Protein AF-A0A226ECE2-F1 (afdb_monomer)

Secondary structure (DSSP, 8-state):
----PPPPHHHHHHHHHS-----PPP-TTS-HHHHHHT-HHHHHHHHHHHT-HHHHHHHTT-S-HHHHHHHHHHHHHHHHHHHHHHHHHHHH--SHHHHHHHHHHHT---HHHHHHHHHHHT-PPP-S--HHHHHHHHHHHHHHHHS-HHHHHHHHHHHHHHHHHHHHHHHHHHTGGG-TT-TTHHHHHHHTT---HHHHHHHHHHHHHHTTT-HHHHHHHHHHHHHHHHHHHHHHHHHHH-----SS---HHHHHHHHHHHHHIIIIIT-HHHHHHHHT-S-HHHHHHHHHHHHHHHHHHHHHHHHHHHH--SHHHHHHH----HHHHHHHHHHHHHHTPPP-----HHHHHHHHHHHHHHHHS-HHHHHHHHHHHHHHHHHHHHHHHHH-TT--TTSTTHHHHHHT-GGGT-HHHHHHHHHHHHHHHSTT-HHHHHHHHHHHHHHHHHHHHHHHHHHHH------

InterPro domains:
  IPR004305 Thiaminase-2/PQQC [PF03070] (48-235)
  IPR004305 Thiaminase-2/PQQC [PF03070] (267-406)
  IPR016084 Haem oxygenase-like, multi-helical [G3DSA:1.20.910.10] (24-244)
  IPR016084 Haem oxygenase-like, multi-helical [G3DSA:1.20.910.10] (260-461)
  IPR016084 Haem oxygenase-like, multi-helical [SSF48613] (44-244)
  IPR016084 Haem oxygenase-like, multi-helical [SSF48613] (263-460)
  IPR050967 Thiamine Salvage Pathway TenA [PTHR43198] (265-442)

Solvent-accessible surface area (backbone atoms only — not comparable to full-atom values): 25092 Å² total; per-residue (Å²): 136,82,83,79,71,72,79,58,65,64,63,61,45,46,65,72,67,46,82,71,75,81,80,76,83,88,59,88,92,50,48,52,70,63,51,54,71,71,34,66,72,40,47,50,30,49,53,50,42,65,68,29,66,53,54,53,26,48,23,71,52,67,48,52,67,59,34,52,51,49,45,54,28,47,51,50,54,42,51,56,48,50,28,50,24,32,42,45,36,24,74,70,44,82,51,70,68,61,19,52,50,30,41,55,55,30,65,62,79,61,62,71,66,50,50,53,50,32,63,72,71,67,44,49,71,56,84,63,64,54,70,54,51,36,51,46,43,42,53,47,39,47,25,29,74,75,44,54,68,56,30,28,50,30,36,54,40,38,68,52,50,52,48,49,52,39,21,50,50,29,38,61,69,39,39,47,96,84,30,82,80,44,84,47,38,70,68,43,64,48,51,55,72,63,71,77,43,66,66,53,51,52,55,48,30,50,46,53,58,73,44,67,87,44,57,68,61,52,48,46,20,55,50,32,26,45,55,33,28,45,38,54,28,47,38,48,56,47,38,64,64,43,75,59,67,43,76,65,48,53,52,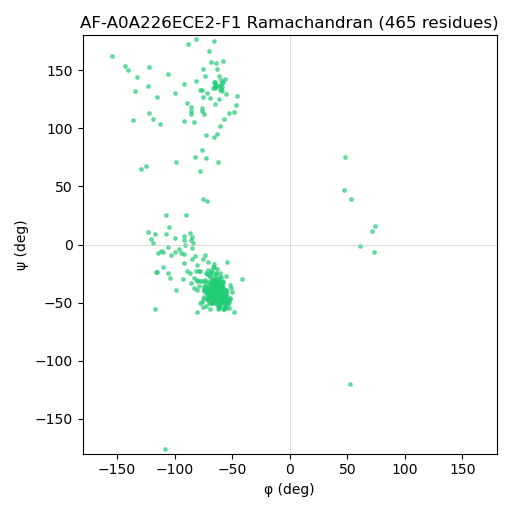61,60,53,49,45,50,51,69,48,41,68,58,42,43,66,56,42,50,68,25,65,60,52,51,24,46,14,63,64,67,51,60,67,69,31,51,42,46,41,56,21,46,50,52,55,40,50,54,32,51,53,52,22,34,52,43,32,29,74,69,45,81,53,68,68,61,23,59,71,39,62,81,85,58,66,71,56,55,54,47,53,51,48,55,28,66,79,66,74,36,73,72,68,84,71,77,53,73,48,46,47,52,41,32,51,48,35,37,47,29,13,66,77,44,53,58,57,42,18,46,22,35,53,44,41,64,43,60,47,45,45,52,26,19,49,52,27,53,71,48,26,81,83,35,46,81,89,39,97,47,15,66,61,45,57,72,42,40,48,91,82,61,62,55,50,62,55,48,47,56,49,52,37,54,46,60,62,70,42,72,89,43,52,63,61,57,44,48,22,56,51,35,30,54,55,33,41,51,36,52,27,48,34,53,53,47,42,50,62,71,42,69,76,86,75,133

Sequence (467 aa):
MFDMTPLPILLVALLAFCHVTLSYKIDDSLTFTQMVERIPVAQYFRNATLHHPLHEALAKGTLPLITLKALIQQDHLFSENRLKAFGILAKREMDPNRRKYLQGVARQNYGSAWEELYVQFNFSRGVHMVPPVLEYSVHDLSLAKNGEIAVALASFYPARDIWGHVASRVAAIADLPNNPSHPHFTPIARTSRGQKTAQFVTVLNEYYARLGNDTKTKKKMLHAYTRSIQYELKFAETILALQVESIPAPNFTDLVDSHFTPDAVAGVVNHALYREIGAGTLPLDRFAILMQQDHIYINGFYGAFTAMEDKETDAELKHRLHKNSDNMVNFFKRQYENYDFQEAYFVEKYTLAYVDHIISKSHHSSIPEGLAALYPCYFIWNRMGRYMNKLAQNVIDPHPYGDFVTYNNPAESGSLAKFQGLINTYFDRLEGDLETKLKMFQIVGESVLYEEMFADAVYKLGRPQGL

pLDDT: mean 89.73, std 14.6, range [22.62, 98.81]

Structure (mmCIF, N/CA/C/O backbone):
data_AF-A0A226ECE2-F1
#
_entry.id   AF-A0A226ECE2-F1
#
loop_
_atom_site.group_PDB
_atom_site.id
_atom_site.type_symbol
_atom_site.label_atom_id
_atom_site.label_alt_id
_atom_site.label_comp_id
_atom_site.label_asym_id
_atom_site.label_entity_id
_atom_site.label_seq_id
_atom_site.pdbx_PDB_ins_code
_atom_site.Cartn_x
_atom_site.Cartn_y
_atom_site.Cartn_z
_atom_site.occupancy
_atom_site.B_iso_or_equiv
_atom_site.auth_seq_id
_atom_site.auth_comp_id
_atom_site.auth_asym_id
_atom_site.auth_atom_id
_atom_site.pdbx_PDB_model_num
ATOM 1 N N . MET A 1 1 ? 29.231 3.698 13.492 1.00 28.34 1 MET A N 1
ATOM 2 C CA . MET A 1 1 ? 28.749 3.222 12.182 1.00 28.34 1 MET A CA 1
ATOM 3 C C . MET A 1 1 ? 27.875 2.016 12.485 1.00 28.34 1 MET A C 1
ATOM 5 O O . MET A 1 1 ? 28.408 0.949 12.743 1.00 28.34 1 MET A O 1
ATOM 9 N N . PHE A 1 2 ? 26.576 2.244 12.691 1.00 23.67 2 PHE A N 1
ATOM 10 C CA . PHE A 1 2 ? 25.629 1.178 13.021 1.00 23.67 2 PHE A CA 1
ATOM 11 C C . PHE A 1 2 ? 25.160 0.561 11.712 1.00 23.67 2 PHE A C 1
ATOM 13 O O . PHE A 1 2 ? 24.563 1.246 10.885 1.00 23.67 2 PHE A O 1
ATOM 20 N N . ASP A 1 3 ? 25.506 -0.704 11.529 1.00 22.62 3 ASP A N 1
ATOM 21 C CA . ASP A 1 3 ? 25.099 -1.520 10.399 1.00 22.62 3 ASP A CA 1
ATOM 22 C C . ASP A 1 3 ? 23.613 -1.862 10.580 1.00 22.62 3 ASP A C 1
ATOM 24 O O . ASP A 1 3 ? 23.244 -2.759 11.341 1.00 22.62 3 ASP A O 1
ATOM 28 N N . MET A 1 4 ? 22.742 -1.051 9.975 1.00 25.36 4 MET A N 1
ATOM 29 C CA . MET A 1 4 ? 21.321 -1.362 9.855 1.00 25.36 4 MET A CA 1
ATOM 30 C C . MET A 1 4 ? 21.169 -2.405 8.755 1.00 25.36 4 MET A C 1
ATOM 32 O O . MET A 1 4 ? 20.849 -2.083 7.613 1.00 25.36 4 MET A O 1
ATOM 36 N N . THR A 1 5 ? 21.407 -3.666 9.100 1.00 26.95 5 THR A N 1
ATOM 37 C CA . THR A 1 5 ? 20.877 -4.757 8.288 1.00 26.95 5 THR A CA 1
ATOM 38 C C . THR A 1 5 ? 19.350 -4.691 8.391 1.00 26.95 5 THR A C 1
ATOM 40 O O . THR A 1 5 ? 18.818 -4.725 9.506 1.00 26.95 5 THR A O 1
ATOM 43 N N . PRO A 1 6 ? 18.614 -4.532 7.276 1.00 36.03 6 PRO A N 1
ATOM 44 C CA . PRO A 1 6 ? 17.169 -4.667 7.318 1.00 36.03 6 PRO A CA 1
ATOM 45 C C . PRO A 1 6 ? 16.863 -6.077 7.819 1.00 36.03 6 PRO A C 1
ATOM 47 O O . PRO A 1 6 ? 17.506 -7.047 7.406 1.00 36.03 6 PRO A O 1
ATOM 50 N N . LEU A 1 7 ? 15.908 -6.181 8.744 1.00 34.16 7 LEU A N 1
ATOM 51 C CA . LEU A 1 7 ? 15.356 -7.463 9.162 1.00 34.16 7 LEU A CA 1
ATOM 52 C C . LEU A 1 7 ? 15.046 -8.249 7.873 1.00 34.16 7 LEU A C 1
ATOM 54 O O . LEU A 1 7 ? 14.313 -7.721 7.033 1.00 34.16 7 LEU A O 1
ATOM 58 N N . PRO A 1 8 ? 15.638 -9.434 7.640 1.00 34.62 8 PRO A N 1
ATOM 59 C CA . PRO A 1 8 ? 15.513 -10.081 6.347 1.00 34.62 8 PRO A CA 1
ATOM 60 C C . PRO A 1 8 ? 14.033 -10.326 6.072 1.00 34.62 8 PRO A C 1
ATOM 62 O O . PRO A 1 8 ? 13.316 -10.834 6.938 1.00 34.62 8 PRO A O 1
ATOM 65 N N . ILE A 1 9 ? 13.603 -9.982 4.855 1.00 44.12 9 ILE A N 1
ATOM 66 C CA . ILE A 1 9 ? 12.261 -10.197 4.288 1.00 44.12 9 ILE A CA 1
ATOM 67 C C . ILE A 1 9 ? 11.713 -11.585 4.659 1.00 44.12 9 ILE A C 1
ATOM 69 O O . ILE A 1 9 ? 10.518 -11.738 4.885 1.00 44.12 9 ILE A O 1
ATOM 73 N N . LEU A 1 10 ? 12.593 -12.573 4.854 1.00 28.97 10 LEU A N 1
ATOM 74 C CA . LEU A 1 10 ? 12.284 -13.902 5.370 1.00 28.97 10 LEU A CA 1
ATOM 75 C C . LEU A 1 10 ? 11.474 -13.925 6.682 1.00 28.97 10 LEU A C 1
ATOM 77 O O . LEU A 1 10 ? 10.622 -14.790 6.807 1.00 28.97 10 LEU A O 1
ATOM 81 N N . LEU A 1 11 ? 11.6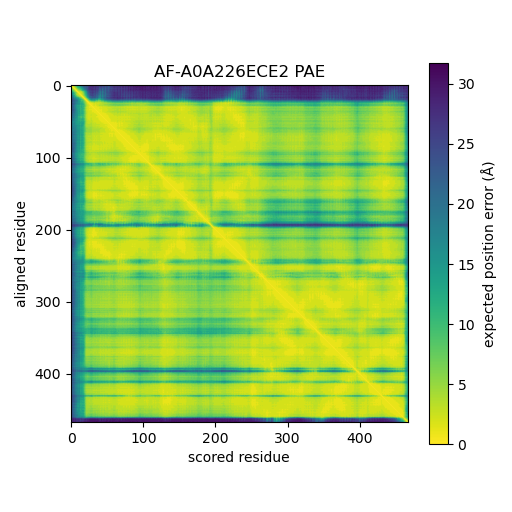84 -13.028 7.655 1.00 32.78 11 LEU A N 1
ATOM 82 C CA . LEU A 1 11 ? 10.960 -13.068 8.941 1.00 32.78 11 LEU A CA 1
ATOM 83 C C . LEU A 1 11 ? 9.536 -12.491 8.828 1.00 32.78 11 LEU A C 1
ATOM 85 O O . LEU A 1 11 ? 8.599 -13.001 9.443 1.00 32.78 11 LEU A O 1
ATOM 89 N N . VAL A 1 12 ? 9.365 -11.459 7.997 1.00 41.09 12 VAL A N 1
ATOM 90 C CA . VAL A 1 12 ? 8.056 -10.866 7.673 1.00 41.09 12 VAL A CA 1
ATOM 91 C C . VAL A 1 12 ? 7.276 -11.790 6.730 1.00 41.09 12 VAL A C 1
ATOM 93 O O . VAL A 1 12 ? 6.083 -12.014 6.935 1.00 41.09 12 VAL A O 1
ATOM 96 N N . ALA A 1 13 ? 7.962 -12.416 5.771 1.00 35.38 13 ALA A N 1
ATOM 97 C CA . ALA A 1 13 ? 7.416 -13.452 4.902 1.00 35.38 13 ALA A CA 1
ATOM 98 C C . ALA A 1 13 ? 7.076 -14.733 5.679 1.00 35.38 13 ALA A C 1
ATOM 100 O O . ALA A 1 13 ? 6.030 -15.319 5.428 1.00 35.38 13 ALA A O 1
ATOM 101 N N . LEU A 1 14 ? 7.865 -15.141 6.681 1.00 34.09 14 LEU A N 1
ATOM 102 C CA . LEU A 1 14 ? 7.524 -16.265 7.564 1.00 34.09 14 LEU A CA 1
ATOM 103 C C . LEU A 1 14 ? 6.236 -15.987 8.349 1.00 34.09 14 LEU A C 1
ATOM 105 O O . LEU A 1 14 ? 5.441 -16.898 8.526 1.00 34.09 14 LEU A O 1
ATOM 109 N N . LEU A 1 15 ? 5.952 -14.746 8.750 1.00 39.25 15 LEU A N 1
ATOM 110 C CA . LEU A 1 15 ? 4.675 -14.400 9.392 1.00 39.25 15 LEU A CA 1
ATOM 111 C C . LEU A 1 15 ? 3.502 -14.255 8.402 1.00 39.25 15 LEU A C 1
ATOM 113 O O . LEU A 1 15 ? 2.351 -14.400 8.810 1.00 39.25 15 LEU A O 1
ATOM 117 N N . ALA A 1 16 ? 3.774 -13.983 7.122 1.00 37.78 16 ALA A N 1
ATOM 118 C CA . ALA A 1 16 ? 2.760 -13.895 6.069 1.00 37.78 16 ALA A CA 1
ATOM 119 C C . ALA A 1 16 ? 2.419 -15.262 5.435 1.00 37.78 16 ALA A C 1
ATOM 121 O O . ALA A 1 16 ? 1.267 -15.495 5.074 1.00 37.78 16 ALA A O 1
ATOM 122 N N . PHE A 1 17 ? 3.395 -16.172 5.333 1.00 31.39 17 PHE A N 1
ATOM 123 C CA . PHE A 1 17 ? 3.262 -17.487 4.694 1.00 31.39 17 PHE A CA 1
ATOM 124 C C . PHE A 1 17 ? 3.143 -18.648 5.684 1.00 31.39 17 PHE A C 1
ATOM 126 O O . PHE A 1 17 ? 2.467 -19.633 5.373 1.00 31.39 17 PHE A O 1
ATOM 133 N N . CYS A 1 18 ? 3.708 -18.564 6.895 1.00 29.62 18 CYS A N 1
ATOM 134 C CA . CYS A 1 18 ? 3.344 -19.530 7.924 1.00 29.62 18 CYS A CA 1
ATOM 135 C C . CYS A 1 18 ? 1.953 -19.170 8.428 1.00 29.62 18 CYS A C 1
ATOM 137 O O . CYS A 1 18 ? 1.753 -18.181 9.131 1.00 29.62 18 CYS A O 1
ATOM 139 N N . HIS A 1 19 ? 0.991 -20.039 8.135 1.00 35.78 19 HIS A N 1
ATOM 140 C CA . HIS A 1 19 ? -0.202 -20.182 8.952 1.00 35.78 19 HIS A CA 1
ATOM 141 C C . HIS A 1 19 ? 0.230 -20.650 10.351 1.00 35.78 19 HIS A C 1
ATOM 143 O O . HIS A 1 19 ? 0.014 -21.798 10.732 1.00 35.78 19 HIS A O 1
ATOM 149 N N . VAL A 1 20 ? 0.876 -19.779 11.133 1.00 41.84 20 VAL A N 1
ATOM 150 C CA . VAL A 1 20 ? 0.964 -19.960 12.575 1.00 41.84 20 VAL A CA 1
ATOM 151 C C . VAL A 1 20 ? -0.470 -19.821 13.048 1.00 41.84 20 VAL A C 1
ATOM 153 O O . VAL A 1 20 ? -0.979 -18.720 13.260 1.00 41.84 20 VAL A O 1
ATOM 156 N N . THR A 1 21 ? -1.172 -20.946 13.137 1.00 49.00 21 THR A N 1
ATOM 157 C CA . THR A 1 21 ? -2.474 -20.993 13.780 1.00 49.00 21 THR A CA 1
ATOM 158 C C . THR A 1 21 ? -2.237 -20.626 15.234 1.00 49.00 21 THR A C 1
ATOM 160 O O . THR A 1 21 ? -1.834 -21.466 16.037 1.00 49.00 21 THR A O 1
ATOM 163 N N . LEU A 1 22 ? -2.427 -19.349 15.562 1.00 65.75 22 LEU A N 1
ATOM 164 C CA . LEU A 1 22 ? -2.378 -18.868 16.931 1.00 65.75 22 LEU A CA 1
ATOM 165 C C . LEU A 1 22 ? -3.480 -19.596 17.703 1.00 65.75 22 LEU A C 1
ATOM 167 O O . LEU A 1 22 ? -4.669 -19.304 17.568 1.00 65.75 22 LEU A O 1
ATOM 171 N N . SER A 1 23 ? -3.089 -20.609 18.471 1.00 74.06 23 SER A N 1
ATOM 172 C CA . SER A 1 23 ? -4.008 -21.357 19.313 1.00 74.06 23 SER A CA 1
ATOM 173 C C . SER A 1 23 ? -4.192 -20.600 20.623 1.00 74.06 23 SER A C 1
ATOM 175 O O . SER A 1 23 ? -3.313 -20.602 21.483 1.00 74.06 23 SER A O 1
ATOM 177 N N . TYR A 1 24 ? -5.342 -19.955 20.791 1.00 85.12 24 TYR A N 1
ATOM 178 C CA . TYR A 1 24 ? -5.687 -19.297 22.049 1.00 85.12 24 TYR A CA 1
ATOM 179 C C . TYR A 1 24 ? -6.408 -20.278 22.980 1.00 85.12 24 TYR A C 1
ATOM 181 O O . TYR A 1 24 ? -7.470 -20.808 22.633 1.00 85.12 24 TYR A O 1
ATOM 189 N N . LYS A 1 25 ? -5.857 -20.503 24.176 1.00 89.06 25 LYS A N 1
ATOM 190 C CA . LYS A 1 25 ? -6.562 -21.186 25.269 1.00 89.06 25 LYS A CA 1
ATOM 191 C C . LYS A 1 25 ? -7.374 -20.146 26.036 1.00 89.06 25 LYS A C 1
ATOM 193 O O . LYS A 1 25 ? -6.787 -19.215 26.570 1.00 89.06 25 LYS A O 1
ATOM 198 N N . ILE A 1 26 ? -8.698 -20.293 26.056 1.00 93.69 26 ILE A N 1
ATOM 199 C CA . ILE A 1 26 ? -9.593 -19.381 26.779 1.00 93.69 26 ILE A CA 1
ATOM 200 C C . ILE A 1 26 ? -9.553 -19.707 28.275 1.00 93.69 26 ILE A C 1
ATOM 202 O O . ILE A 1 26 ? -9.641 -20.876 28.649 1.00 93.69 26 ILE A O 1
ATOM 206 N N . ASP A 1 27 ? -9.416 -18.672 29.099 1.00 93.44 27 ASP A N 1
ATOM 207 C CA . ASP A 1 27 ? -9.568 -18.714 30.552 1.00 93.44 27 ASP A CA 1
ATOM 208 C C . ASP A 1 27 ? -10.719 -17.771 30.924 1.00 93.44 27 ASP A C 1
ATOM 210 O O . ASP A 1 27 ? -10.607 -16.552 30.795 1.00 93.44 27 ASP A O 1
ATOM 214 N N . ASP A 1 28 ? -11.858 -18.343 31.316 1.00 90.94 28 ASP A N 1
ATOM 215 C CA . ASP A 1 28 ? -13.078 -17.582 31.602 1.00 90.94 28 ASP A CA 1
ATOM 216 C C . ASP A 1 28 ? -13.014 -16.808 32.928 1.00 90.94 28 ASP A C 1
ATOM 218 O O . ASP A 1 28 ? -13.881 -15.974 33.184 1.00 90.94 28 ASP A O 1
ATOM 222 N N . SER A 1 29 ? -11.978 -17.033 33.748 1.00 94.06 29 SER A N 1
ATOM 223 C CA . SER A 1 29 ? -11.728 -16.228 34.950 1.00 94.06 29 SER A CA 1
ATOM 224 C C . SER A 1 29 ? -11.138 -14.849 34.638 1.00 94.06 29 SER A C 1
ATOM 226 O O . SER A 1 29 ? -11.101 -13.984 35.513 1.00 94.06 29 SER A O 1
ATOM 228 N N . LEU A 1 30 ? -10.684 -14.632 33.400 1.00 96.38 30 LEU A N 1
ATOM 229 C CA . LEU A 1 30 ? -9.976 -13.427 32.988 1.00 96.38 30 LEU A CA 1
ATOM 230 C C . LEU A 1 30 ? -10.845 -12.502 32.146 1.00 96.38 30 LEU A C 1
ATOM 232 O O . LEU A 1 30 ? -11.647 -12.926 31.309 1.00 96.38 30 LEU A O 1
ATOM 236 N N . THR A 1 31 ? -10.607 -11.204 32.304 1.00 97.56 31 THR A N 1
ATOM 237 C CA . THR A 1 31 ? -11.122 -10.202 31.374 1.00 97.56 31 THR A CA 1
ATOM 238 C C . THR A 1 31 ? -10.411 -10.292 30.022 1.00 97.56 31 THR A C 1
ATOM 240 O O . THR A 1 31 ? -9.343 -10.895 29.890 1.00 97.56 31 THR A O 1
ATOM 243 N N . PHE A 1 32 ? -10.964 -9.640 28.998 1.00 97.31 32 PHE A N 1
ATOM 244 C CA . PHE A 1 32 ? -10.301 -9.563 27.697 1.00 97.31 32 PHE A CA 1
ATOM 245 C C . PHE A 1 32 ? -8.909 -8.930 27.796 1.00 97.31 32 PHE A C 1
ATOM 247 O O . PHE A 1 32 ? -7.954 -9.452 27.225 1.00 97.31 32 PHE A O 1
ATOM 254 N N . THR A 1 33 ? -8.779 -7.835 28.549 1.00 95.31 33 THR A N 1
ATOM 255 C CA . THR A 1 33 ? -7.490 -7.151 28.718 1.00 95.31 33 THR A CA 1
ATOM 256 C C . THR A 1 33 ? -6.447 -8.040 29.403 1.00 95.31 33 THR A C 1
ATOM 258 O O . THR A 1 33 ? -5.315 -8.115 28.941 1.00 95.31 33 THR A O 1
ATOM 261 N N . GLN A 1 34 ? -6.842 -8.817 30.417 1.00 96.19 34 GLN A N 1
ATOM 262 C CA . GLN A 1 34 ? -5.955 -9.792 31.068 1.00 96.19 34 GLN A CA 1
ATOM 263 C C . GLN A 1 34 ? -5.584 -10.965 30.149 1.00 96.19 34 GLN A C 1
ATOM 265 O O . GLN A 1 34 ? -4.489 -11.517 30.240 1.00 96.19 34 GLN A O 1
ATOM 270 N N . MET A 1 35 ? -6.488 -11.365 29.251 1.00 96.62 35 MET A N 1
ATOM 271 C CA . MET A 1 35 ? -6.210 -12.407 28.262 1.00 96.62 35 MET A CA 1
ATOM 272 C C . MET A 1 35 ? -5.144 -11.969 27.258 1.00 96.62 35 MET A C 1
ATOM 274 O O . MET A 1 35 ? -4.235 -12.742 26.957 1.00 96.62 35 MET A O 1
ATOM 278 N N . VAL A 1 36 ? -5.228 -10.739 26.741 1.00 94.81 36 VAL A N 1
ATOM 279 C CA . VAL A 1 36 ? -4.281 -10.264 25.720 1.00 94.81 36 VAL A CA 1
ATOM 280 C C . VAL A 1 36 ? -2.879 -9.985 26.268 1.00 94.81 36 VAL A C 1
ATOM 282 O O . VAL A 1 36 ? -1.894 -10.128 25.540 1.00 94.81 36 VAL A O 1
ATOM 285 N N . GLU A 1 37 ? -2.763 -9.686 27.564 1.00 93.25 37 GLU A N 1
ATOM 286 C CA . GLU A 1 37 ? -1.482 -9.619 28.284 1.00 93.25 37 GLU A CA 1
ATOM 287 C C . GLU A 1 37 ? -0.717 -10.951 28.244 1.00 93.25 37 GLU A C 1
ATOM 289 O O . GLU A 1 37 ? 0.512 -10.971 28.254 1.00 93.25 37 GLU A O 1
ATOM 294 N N . ARG A 1 38 ? -1.435 -12.073 28.122 1.00 93.75 38 ARG A N 1
ATOM 295 C CA . ARG A 1 38 ? -0.862 -13.426 28.104 1.00 93.75 38 ARG A CA 1
ATOM 296 C C . ARG A 1 38 ? -0.531 -13.947 26.706 1.00 93.75 38 ARG A C 1
ATOM 298 O O . ARG A 1 38 ? -0.135 -15.102 26.587 1.00 93.75 38 ARG A O 1
ATOM 305 N N . ILE A 1 39 ? -0.694 -13.146 25.648 1.00 93.25 39 ILE A N 1
ATOM 306 C CA . ILE A 1 39 ? -0.375 -13.548 24.268 1.00 93.25 39 ILE A CA 1
ATOM 307 C C . ILE A 1 39 ? 1.077 -13.147 23.951 1.00 93.25 39 ILE A C 1
ATOM 309 O O . ILE A 1 39 ? 1.322 -11.966 23.695 1.00 93.25 39 ILE A O 1
ATOM 313 N N . PRO A 1 40 ? 2.048 -14.085 23.888 1.00 91.62 40 PRO A N 1
ATOM 314 C CA . PRO A 1 40 ? 3.467 -13.726 23.788 1.00 91.62 40 PRO A CA 1
ATOM 315 C C . PRO A 1 40 ? 3.807 -12.921 22.530 1.00 91.62 40 PRO A C 1
ATOM 317 O O . PRO A 1 40 ? 4.500 -11.910 22.608 1.00 91.62 40 PRO A O 1
ATOM 320 N N . VAL A 1 41 ? 3.258 -13.313 21.375 1.00 89.88 41 VAL A N 1
ATOM 321 C CA . VAL A 1 41 ? 3.484 -12.594 20.110 1.00 89.88 41 VAL A CA 1
ATOM 322 C C . VAL A 1 41 ? 2.903 -11.175 20.138 1.00 89.88 41 VAL A C 1
ATOM 324 O O . 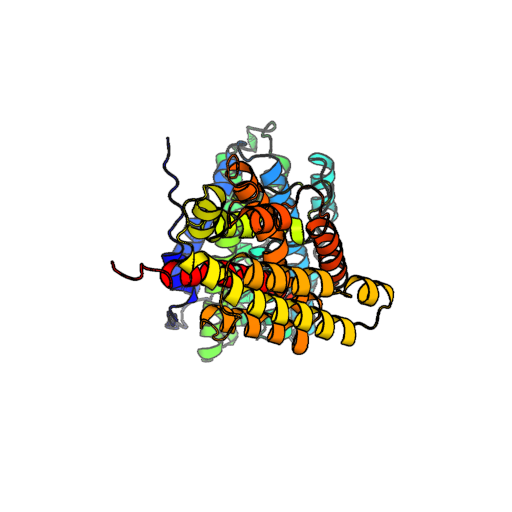VAL A 1 41 ? 3.494 -10.251 19.587 1.00 89.88 41 VAL A O 1
ATOM 327 N N . ALA A 1 42 ? 1.783 -10.964 20.834 1.00 91.75 42 ALA A N 1
ATOM 328 C CA . ALA A 1 42 ? 1.200 -9.637 20.964 1.00 91.75 42 ALA A CA 1
ATOM 329 C C . ALA A 1 42 ? 2.029 -8.753 21.906 1.00 91.75 42 ALA A C 1
ATOM 331 O O . ALA A 1 42 ? 2.190 -7.564 21.639 1.00 91.75 42 ALA A O 1
ATOM 332 N N . GLN A 1 43 ? 2.602 -9.335 22.966 1.00 93.12 43 GLN A N 1
ATOM 333 C CA . GLN A 1 43 ? 3.536 -8.630 23.848 1.00 93.12 43 GLN A CA 1
ATOM 334 C C . GLN A 1 43 ? 4.832 -8.252 23.132 1.00 93.12 43 GLN A C 1
ATOM 336 O O . GLN A 1 43 ? 5.341 -7.156 23.356 1.00 93.12 43 GLN A O 1
ATOM 341 N N . TYR A 1 44 ? 5.327 -9.104 22.230 1.00 94.62 44 TYR A N 1
ATOM 342 C CA . TYR A 1 44 ? 6.454 -8.761 21.367 1.00 94.62 44 TYR A CA 1
ATOM 343 C C . TYR A 1 44 ? 6.157 -7.508 20.532 1.00 94.62 44 TYR A C 1
ATOM 345 O O . TYR A 1 44 ? 6.890 -6.528 20.650 1.00 94.62 44 TYR A O 1
ATOM 353 N N . PHE A 1 45 ? 5.062 -7.499 19.760 1.00 94.44 45 PHE A N 1
ATOM 354 C CA . PHE A 1 45 ? 4.706 -6.340 18.931 1.00 94.44 45 PHE A CA 1
ATOM 355 C C . PHE A 1 45 ? 4.481 -5.087 19.770 1.00 94.44 45 PHE A C 1
ATOM 357 O O . PHE A 1 45 ? 5.034 -4.036 19.466 1.00 94.44 45 PHE A O 1
ATOM 364 N N . ARG A 1 46 ? 3.755 -5.214 20.886 1.00 93.19 46 ARG A N 1
ATOM 365 C CA . ARG A 1 46 ? 3.533 -4.109 21.818 1.00 93.19 46 ARG A CA 1
ATOM 366 C C . ARG A 1 46 ? 4.851 -3.516 22.316 1.00 93.19 46 ARG A C 1
ATOM 368 O O . ARG A 1 46 ? 5.029 -2.302 22.302 1.00 93.19 46 ARG A O 1
ATOM 375 N N . ASN A 1 47 ? 5.779 -4.363 22.756 1.00 94.00 47 ASN A N 1
ATOM 376 C CA . ASN A 1 47 ? 7.068 -3.912 23.264 1.00 94.00 47 ASN A CA 1
ATOM 377 C C . ASN A 1 47 ? 7.932 -3.280 22.164 1.00 94.00 47 ASN A C 1
ATOM 379 O O . ASN A 1 47 ? 8.564 -2.253 22.414 1.00 94.00 47 ASN A O 1
ATOM 383 N N . ALA A 1 48 ? 7.931 -3.865 20.963 1.00 95.56 48 ALA A N 1
ATOM 384 C CA . ALA A 1 48 ? 8.650 -3.350 19.804 1.00 95.56 48 ALA A CA 1
ATOM 385 C C . ALA A 1 48 ? 8.143 -1.961 19.396 1.00 95.56 48 ALA A C 1
ATOM 387 O O . ALA A 1 48 ? 8.950 -1.053 19.225 1.00 95.56 48 ALA A O 1
ATOM 388 N N . THR A 1 49 ? 6.824 -1.753 19.335 1.00 94.19 49 THR A N 1
ATOM 389 C CA . THR A 1 49 ? 6.254 -0.431 19.045 1.00 94.19 49 THR A CA 1
ATOM 390 C C . THR A 1 49 ? 6.596 0.574 20.144 1.00 94.19 49 THR A C 1
ATOM 392 O O . THR A 1 49 ? 7.057 1.666 19.840 1.00 94.19 49 THR A O 1
ATOM 395 N N . LEU A 1 50 ? 6.446 0.223 21.430 1.00 92.12 50 LEU A N 1
ATOM 396 C CA . LEU A 1 50 ? 6.732 1.144 22.546 1.00 92.12 50 LEU A CA 1
ATOM 397 C C . LEU A 1 50 ? 8.178 1.655 22.572 1.00 92.12 50 LEU A C 1
ATOM 399 O O . LEU A 1 50 ? 8.431 2.781 23.009 1.00 92.12 50 LEU A O 1
ATOM 403 N N . HIS A 1 51 ? 9.118 0.826 22.123 1.00 93.44 51 HIS A N 1
ATOM 404 C CA . HIS A 1 51 ? 10.546 1.136 22.079 1.00 93.44 51 HIS A CA 1
ATOM 405 C C . HIS A 1 51 ? 11.036 1.449 20.662 1.00 93.44 51 HIS A C 1
ATOM 407 O O . HIS A 1 51 ? 12.241 1.461 20.423 1.00 93.44 51 HIS A O 1
ATOM 413 N N . HIS A 1 52 ? 10.123 1.704 19.722 1.00 96.38 52 HIS A N 1
ATOM 414 C CA . HIS A 1 52 ? 10.490 1.937 18.336 1.00 96.38 52 HIS A CA 1
ATOM 415 C C . HIS A 1 52 ? 11.306 3.241 18.184 1.00 96.38 52 HIS A C 1
ATOM 417 O O . HIS A 1 52 ? 10.930 4.263 18.780 1.00 96.38 52 HIS A O 1
ATOM 423 N N . PRO A 1 53 ? 12.363 3.268 17.342 1.00 96.94 53 PRO A N 1
ATOM 424 C CA . PRO A 1 53 ? 13.212 4.449 17.146 1.00 96.94 53 PRO A CA 1
ATOM 425 C C . PRO A 1 53 ? 12.456 5.715 16.724 1.00 96.94 53 PRO A C 1
ATOM 427 O O . PRO A 1 53 ? 12.878 6.821 17.053 1.00 96.94 53 PRO A O 1
ATOM 430 N N . LEU A 1 54 ? 11.307 5.568 16.053 1.00 95.81 54 LEU A N 1
ATOM 431 C CA . LEU A 1 54 ? 10.409 6.681 15.715 1.00 95.81 54 LEU A CA 1
ATOM 432 C C . LEU A 1 54 ? 10.032 7.512 16.950 1.00 95.81 54 LEU A C 1
ATOM 434 O O . LEU A 1 54 ? 10.146 8.737 16.944 1.00 95.81 54 LEU A O 1
ATOM 438 N N . HIS A 1 55 ? 9.571 6.849 18.012 1.00 93.88 55 HIS A N 1
ATOM 439 C CA . HIS A 1 55 ? 9.091 7.529 19.213 1.00 93.88 55 HIS A CA 1
ATOM 440 C C . HIS A 1 55 ? 10.246 8.045 20.066 1.00 93.88 55 HIS A C 1
ATOM 442 O O . HIS A 1 55 ? 10.123 9.094 20.693 1.00 93.88 55 HIS A O 1
ATOM 448 N N . GLU A 1 56 ? 11.388 7.357 20.053 1.00 93.81 56 GLU A N 1
ATOM 449 C CA . GLU A 1 56 ? 12.604 7.845 20.701 1.00 93.81 56 GLU A CA 1
ATOM 450 C C . GLU A 1 56 ? 13.125 9.125 20.034 1.00 93.81 56 GLU A C 1
ATOM 452 O O . GLU A 1 56 ? 13.420 10.099 20.726 1.00 93.81 56 GLU A O 1
ATOM 457 N N . ALA A 1 57 ? 13.174 9.165 18.700 1.00 95.25 57 ALA A N 1
ATOM 458 C CA . ALA A 1 57 ? 13.558 10.359 17.954 1.00 95.25 57 ALA A CA 1
ATOM 459 C C . ALA A 1 57 ? 12.559 11.510 18.159 1.00 95.25 57 ALA A C 1
ATOM 461 O O . ALA A 1 57 ? 12.965 12.666 18.299 1.00 95.25 57 ALA A O 1
ATOM 462 N N . LEU A 1 58 ? 11.256 11.204 18.233 1.00 94.62 58 LEU A N 1
ATOM 463 C CA . LEU A 1 58 ? 10.229 12.190 18.573 1.00 94.62 58 LEU A CA 1
ATOM 464 C C . LEU A 1 58 ? 10.481 12.785 19.965 1.00 94.62 58 LEU A C 1
ATOM 466 O O . LEU A 1 58 ? 10.464 14.004 20.116 1.00 94.62 58 LEU A O 1
ATOM 470 N N . ALA A 1 59 ? 10.755 11.936 20.957 1.00 93.00 59 ALA A N 1
ATOM 471 C CA . ALA A 1 59 ? 10.962 12.346 22.342 1.00 93.00 59 ALA A CA 1
ATOM 472 C C . ALA A 1 59 ? 12.259 13.129 22.573 1.00 93.00 59 ALA A C 1
ATOM 474 O O . ALA A 1 59 ? 12.308 13.986 23.446 1.00 93.00 59 ALA A O 1
ATOM 475 N N . LYS A 1 60 ? 13.312 12.834 21.804 1.00 94.06 60 LYS A N 1
ATOM 476 C CA . LYS A 1 60 ? 14.602 13.539 21.875 1.00 94.06 60 LYS A CA 1
ATOM 477 C C . LYS A 1 60 ? 14.641 14.817 21.032 1.00 94.06 60 LYS A C 1
ATOM 479 O O . LYS A 1 60 ? 15.669 15.487 20.998 1.00 94.06 60 LYS A O 1
ATOM 484 N N . GLY A 1 61 ? 13.572 15.126 20.296 1.00 93.69 61 GLY A N 1
ATOM 485 C CA . GLY A 1 61 ? 13.540 16.264 19.379 1.00 93.69 61 GLY A CA 1
ATOM 486 C C . GLY A 1 61 ? 14.386 16.081 18.114 1.00 93.69 61 GLY A C 1
ATOM 487 O O . GLY A 1 61 ? 14.586 17.042 17.379 1.00 93.69 61 GLY A O 1
ATOM 488 N N . THR A 1 62 ? 14.875 14.868 17.838 1.00 95.31 62 THR A N 1
ATOM 489 C CA . THR A 1 62 ? 15.756 14.564 16.697 1.00 95.31 62 THR A CA 1
ATOM 490 C C . THR A 1 62 ? 15.009 14.021 15.482 1.00 95.31 62 THR A C 1
ATOM 492 O O . THR A 1 62 ? 15.626 13.785 14.444 1.00 95.31 62 THR A O 1
ATOM 495 N N . LEU A 1 63 ? 13.691 13.808 15.588 1.00 95.06 63 LEU A N 1
ATOM 496 C CA . LEU A 1 63 ? 12.883 13.325 14.471 1.00 95.06 63 LEU A CA 1
ATOM 497 C C . LEU A 1 63 ? 12.920 14.328 13.302 1.00 95.06 63 LEU A C 1
ATOM 499 O O . LEU A 1 63 ? 12.568 15.494 13.520 1.00 95.06 63 LEU A O 1
ATOM 503 N N . PRO A 1 64 ? 13.292 13.902 12.077 1.00 94.00 64 PRO A N 1
ATOM 504 C CA . PRO A 1 64 ? 13.281 14.773 10.908 1.00 94.00 64 PRO A CA 1
ATOM 505 C C . PRO A 1 64 ? 11.899 15.380 10.667 1.00 94.00 64 PRO A C 1
ATOM 507 O O . PRO A 1 64 ? 10.875 14.711 10.816 1.00 94.00 64 PRO A O 1
ATOM 510 N N . LEU A 1 65 ? 11.865 16.645 10.242 1.00 92.38 65 LEU A N 1
ATOM 511 C CA . LEU A 1 65 ? 10.606 17.363 10.035 1.00 92.38 65 LEU A CA 1
ATOM 512 C C . LEU A 1 65 ? 9.709 16.679 8.990 1.00 92.38 65 LEU A C 1
ATOM 514 O O . LEU A 1 65 ? 8.498 16.626 9.173 1.00 92.38 65 LEU A O 1
ATOM 518 N N . ILE A 1 66 ? 10.293 16.118 7.927 1.00 91.75 66 ILE A N 1
ATOM 519 C CA . ILE A 1 66 ? 9.554 15.355 6.909 1.00 91.75 66 ILE A CA 1
ATOM 520 C C . ILE A 1 66 ? 8.833 14.142 7.524 1.00 91.75 66 ILE A C 1
ATOM 522 O O . ILE A 1 66 ? 7.646 13.934 7.283 1.00 91.75 66 ILE A O 1
ATOM 526 N N . THR A 1 67 ? 9.505 13.418 8.421 1.00 94.12 67 THR A N 1
ATOM 527 C CA . THR A 1 67 ? 8.956 12.259 9.132 1.00 94.12 67 THR A CA 1
ATOM 528 C C . THR A 1 67 ? 7.882 12.663 10.144 1.00 94.12 67 THR A C 1
ATOM 530 O O . THR A 1 67 ? 6.857 11.993 10.254 1.00 94.12 67 THR A O 1
ATOM 533 N N . LEU A 1 68 ? 8.062 13.783 10.856 1.00 94.12 68 LEU A N 1
ATOM 534 C CA . LEU A 1 68 ? 7.026 14.327 11.743 1.00 94.12 68 LEU A CA 1
ATOM 535 C C . LEU A 1 68 ? 5.750 14.685 10.965 1.00 94.12 68 LEU A C 1
ATOM 537 O O . LEU A 1 68 ? 4.646 14.376 11.410 1.00 94.12 68 LEU A O 1
ATOM 541 N N . LYS A 1 69 ? 5.893 15.328 9.801 1.00 94.00 69 LYS A N 1
ATOM 542 C CA . LYS A 1 69 ? 4.758 15.692 8.942 1.00 94.00 69 LYS A CA 1
ATOM 543 C C . LYS A 1 69 ? 4.008 14.447 8.470 1.00 94.00 69 LYS A C 1
ATOM 545 O O . LYS A 1 69 ? 2.786 14.398 8.600 1.00 94.00 69 LYS A O 1
ATOM 550 N N . ALA A 1 70 ? 4.732 13.419 8.025 1.00 93.25 70 ALA A N 1
ATOM 551 C CA . ALA A 1 70 ? 4.154 12.126 7.669 1.00 93.25 70 ALA A CA 1
ATOM 552 C C . ALA A 1 70 ? 3.398 11.479 8.841 1.00 93.25 70 ALA A C 1
ATOM 554 O O . ALA A 1 70 ? 2.247 11.077 8.676 1.00 93.25 70 ALA A O 1
ATOM 555 N N . LEU A 1 71 ? 4.005 11.444 10.035 1.00 94.12 71 LEU A N 1
ATOM 556 C CA . LEU A 1 71 ? 3.371 10.940 11.256 1.00 94.12 71 LEU A CA 1
ATOM 557 C C . LEU A 1 71 ? 2.018 11.623 11.504 1.00 94.12 71 LEU A C 1
ATOM 559 O O . LEU A 1 71 ? 1.014 10.945 11.702 1.00 94.12 71 LEU A O 1
ATOM 563 N N . ILE A 1 72 ? 1.983 12.957 11.438 1.00 93.62 72 ILE A N 1
ATOM 564 C CA . ILE A 1 72 ? 0.770 13.749 11.675 1.00 93.62 72 ILE A CA 1
ATOM 565 C C . ILE A 1 72 ? -0.296 13.500 10.595 1.00 93.62 72 ILE A C 1
ATOM 567 O O . ILE A 1 72 ? -1.469 13.330 10.925 1.00 93.62 72 ILE A O 1
ATOM 571 N N . GLN A 1 73 ? 0.072 13.465 9.307 1.00 93.75 73 GLN A N 1
ATOM 572 C CA . GLN A 1 73 ? -0.886 13.187 8.224 1.00 93.75 73 GLN A CA 1
ATOM 573 C C . GLN A 1 73 ? -1.526 11.807 8.380 1.00 93.75 73 GLN A C 1
ATOM 575 O O . GLN A 1 73 ? -2.744 11.671 8.257 1.00 93.75 73 GLN A O 1
ATOM 580 N N . GLN A 1 74 ? -0.707 10.791 8.648 1.00 94.50 74 GLN A N 1
ATOM 581 C CA . GLN A 1 74 ? -1.158 9.407 8.701 1.00 94.50 74 GLN A CA 1
ATOM 582 C C . GLN A 1 74 ? -1.960 9.105 9.973 1.00 94.50 74 GLN A C 1
ATOM 584 O O . GLN A 1 74 ? -2.981 8.422 9.886 1.00 94.50 74 GLN A O 1
ATOM 589 N N . ASP A 1 75 ? -1.581 9.671 11.123 1.00 93.06 75 ASP A N 1
ATOM 590 C CA . ASP A 1 75 ? -2.362 9.539 12.361 1.00 93.06 75 ASP A CA 1
ATOM 591 C C . ASP A 1 75 ? -3.728 10.245 12.258 1.00 93.06 75 ASP A C 1
ATOM 593 O O . ASP A 1 75 ? -4.753 9.701 12.683 1.00 93.06 75 ASP A O 1
ATOM 597 N N . HIS A 1 76 ? -3.790 11.411 11.598 1.00 93.44 76 HIS A N 1
ATOM 598 C CA . HIS A 1 76 ? -5.063 12.079 11.315 1.00 93.44 76 HIS A CA 1
ATOM 599 C C . HIS A 1 76 ? -5.984 11.195 10.457 1.00 93.44 76 HIS A C 1
ATOM 601 O O . HIS A 1 76 ? -7.122 10.927 10.851 1.00 93.44 76 HIS A O 1
ATOM 607 N N . LEU A 1 77 ? -5.491 10.695 9.318 1.00 94.56 77 LEU A N 1
ATOM 608 C CA . LEU A 1 77 ? -6.270 9.850 8.405 1.00 94.56 77 LEU A CA 1
ATOM 609 C C . LEU A 1 77 ? -6.773 8.566 9.079 1.00 94.56 77 LEU A C 1
ATOM 611 O O . LEU A 1 77 ? -7.934 8.176 8.909 1.00 94.56 77 LEU A O 1
ATOM 615 N N . PHE A 1 78 ? -5.921 7.918 9.873 1.00 94.81 78 PHE A N 1
ATOM 616 C CA . PHE A 1 78 ? -6.295 6.746 10.657 1.00 94.81 78 PHE A CA 1
ATOM 617 C C . PHE A 1 78 ? -7.385 7.071 11.684 1.00 94.81 78 PHE A C 1
ATOM 619 O O . PHE A 1 78 ? -8.403 6.376 11.768 1.00 94.81 78 PHE A O 1
ATOM 626 N N . SER A 1 79 ? -7.210 8.165 12.428 1.00 92.44 79 SER A N 1
ATOM 627 C CA . SER A 1 79 ? -8.161 8.624 13.441 1.00 92.44 79 SER A CA 1
ATOM 628 C C . SER A 1 79 ? -9.544 8.910 12.847 1.00 92.44 79 SER A C 1
ATOM 630 O O . SER A 1 79 ? -10.553 8.484 13.413 1.00 92.44 79 SER A O 1
ATOM 632 N N . GLU A 1 80 ? -9.627 9.555 11.679 1.00 93.00 80 GLU A N 1
ATOM 633 C CA . GLU A 1 80 ? -10.909 9.798 11.001 1.00 93.00 80 GLU A CA 1
ATOM 634 C C . GLU A 1 80 ? -11.620 8.492 10.617 1.00 93.00 80 GLU A C 1
ATOM 636 O O . GLU A 1 80 ? -12.825 8.341 10.843 1.00 93.00 80 GLU A O 1
ATOM 641 N N . ASN A 1 81 ? -10.890 7.513 10.075 1.00 95.31 81 ASN A N 1
ATOM 642 C CA . ASN A 1 81 ? -11.471 6.219 9.710 1.00 95.31 81 ASN A CA 1
ATOM 643 C C . ASN A 1 81 ? -11.889 5.399 10.933 1.00 95.31 81 ASN A C 1
ATOM 645 O O . ASN A 1 81 ? -12.941 4.752 10.912 1.00 95.31 81 ASN A O 1
ATOM 649 N N . ARG A 1 82 ? -11.152 5.504 12.042 1.00 93.7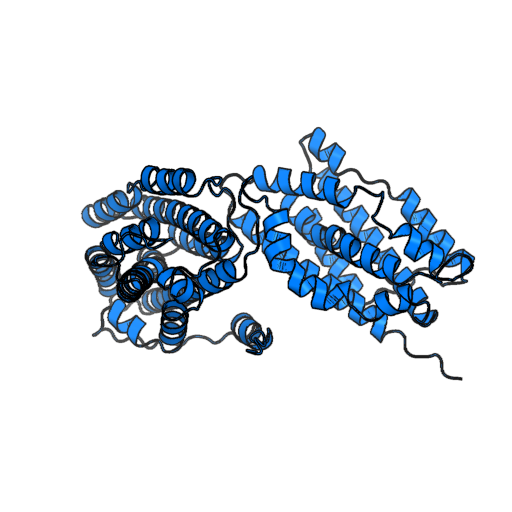5 82 ARG A N 1
ATOM 650 C CA . ARG A 1 82 ? -11.541 4.904 13.321 1.00 93.75 82 ARG A CA 1
ATOM 651 C C . ARG A 1 82 ? -12.876 5.454 13.819 1.00 93.75 82 ARG A C 1
ATOM 653 O O . ARG A 1 82 ? -13.747 4.679 14.216 1.00 93.75 82 ARG A O 1
ATOM 660 N N . LEU A 1 83 ? -13.071 6.773 13.781 1.00 94.81 83 LEU A N 1
ATOM 661 C CA . LEU A 1 83 ? -14.328 7.409 14.193 1.00 94.81 83 LEU A CA 1
ATOM 662 C C . LEU A 1 83 ? -15.507 6.959 13.317 1.00 94.81 83 LEU A C 1
ATOM 664 O O . LEU A 1 83 ? -16.578 6.639 13.844 1.00 94.81 83 LEU A O 1
ATOM 668 N N . LYS A 1 84 ? -15.293 6.827 11.999 1.00 96.38 84 LYS A N 1
ATOM 669 C CA . LYS A 1 84 ? -16.280 6.232 11.080 1.00 96.38 84 LYS A CA 1
ATOM 670 C C . LYS A 1 84 ? -16.631 4.798 11.487 1.00 96.38 84 LYS A C 1
ATOM 672 O O . LYS A 1 84 ? -17.814 4.464 11.548 1.00 96.38 84 LYS A O 1
ATOM 677 N N . ALA A 1 85 ? -15.639 3.975 11.830 1.00 97.75 85 ALA A N 1
ATOM 6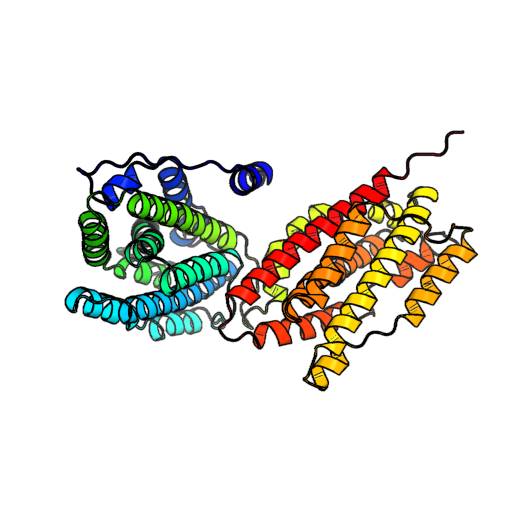78 C CA . ALA A 1 85 ? -15.851 2.596 12.270 1.00 97.75 85 ALA A CA 1
ATOM 679 C C . ALA A 1 85 ? -16.700 2.520 13.558 1.00 97.75 85 ALA A C 1
ATOM 681 O O . ALA A 1 85 ? -17.661 1.750 13.619 1.00 97.75 85 ALA A O 1
ATOM 682 N N . PHE A 1 86 ? -16.446 3.389 14.546 1.00 97.62 86 PHE A N 1
ATOM 683 C CA . PHE A 1 86 ? -17.322 3.533 15.720 1.00 97.62 86 PHE A CA 1
ATOM 684 C C . PHE A 1 86 ? -18.751 3.942 15.339 1.00 97.62 86 PHE A C 1
ATOM 686 O O . PHE A 1 86 ? -19.709 3.424 15.913 1.00 97.62 86 PHE A O 1
ATOM 693 N N . GLY A 1 87 ? -18.913 4.832 14.356 1.00 98.25 87 GLY A N 1
ATOM 694 C CA . GLY A 1 87 ? -20.222 5.231 13.836 1.00 98.25 87 GLY A CA 1
ATOM 695 C C . GLY A 1 87 ? -21.003 4.068 13.215 1.00 98.25 87 GLY A C 1
ATOM 696 O O . GLY A 1 87 ? -22.220 3.984 13.388 1.00 98.25 87 GLY A O 1
ATOM 697 N N . ILE A 1 88 ? -20.316 3.142 12.543 1.00 98.50 88 ILE A N 1
ATOM 698 C CA . ILE A 1 88 ? -20.919 1.914 12.005 1.00 98.50 88 ILE A CA 1
ATOM 699 C C . ILE A 1 88 ? -21.346 0.988 13.151 1.00 98.50 88 ILE A C 1
ATOM 701 O O . ILE A 1 88 ? -22.501 0.562 13.184 1.00 98.50 88 ILE A O 1
ATOM 705 N N . LEU A 1 89 ? -20.470 0.736 14.132 1.00 98.50 89 LEU A N 1
ATOM 706 C CA . LEU A 1 89 ? -20.810 -0.087 15.302 1.00 98.50 89 LEU A CA 1
ATOM 707 C C . LEU A 1 89 ? -21.994 0.486 16.086 1.00 98.50 89 LEU A C 1
ATOM 709 O O . LEU A 1 89 ? -22.899 -0.248 16.471 1.00 98.50 89 LEU A O 1
ATOM 713 N N . ALA A 1 90 ? -22.035 1.804 16.268 1.00 98.31 90 ALA A N 1
ATOM 714 C CA . ALA A 1 90 ? -23.129 2.494 16.938 1.00 98.31 90 ALA A CA 1
ATOM 715 C C . ALA A 1 90 ? -24.493 2.262 16.266 1.00 98.31 90 ALA A C 1
ATOM 717 O O . ALA A 1 90 ? -25.499 2.132 16.958 1.00 98.31 90 ALA A O 1
ATOM 718 N N . LYS A 1 91 ? -24.546 2.205 14.929 1.00 98.31 91 LYS A N 1
ATOM 719 C CA . LYS A 1 91 ? -25.787 1.910 14.190 1.00 98.31 91 LYS A CA 1
ATOM 720 C C . LYS A 1 91 ? -26.240 0.458 14.369 1.00 98.31 91 LYS A C 1
ATOM 722 O O . LYS A 1 91 ? -27.433 0.190 14.281 1.00 98.31 91 LYS A O 1
ATOM 727 N N . ARG A 1 92 ? -25.298 -0.457 14.616 1.00 97.94 92 ARG A N 1
ATOM 728 C CA . ARG A 1 92 ? -25.539 -1.898 14.786 1.00 97.94 92 ARG A CA 1
ATOM 729 C C . ARG A 1 92 ? -25.829 -2.299 16.236 1.00 97.94 92 ARG A C 1
ATOM 731 O O . ARG A 1 92 ? -26.423 -3.346 16.464 1.00 97.94 92 ARG A O 1
ATOM 738 N N . GLU A 1 93 ? -25.408 -1.497 17.213 1.00 97.25 93 GLU A N 1
ATOM 739 C CA . GLU A 1 93 ? -25.571 -1.816 18.633 1.00 97.25 93 GLU A CA 1
ATOM 740 C C . GLU A 1 93 ? -27.030 -1.701 19.080 1.00 97.25 93 GLU A C 1
ATOM 742 O O . GLU A 1 93 ? -27.670 -0.676 18.845 1.00 97.25 93 GLU A O 1
ATOM 747 N N . MET A 1 94 ? -27.547 -2.722 19.765 1.00 95.50 94 MET A N 1
ATOM 748 C CA . MET A 1 94 ? -28.952 -2.797 20.187 1.00 95.50 94 MET A CA 1
ATOM 749 C C . MET A 1 94 ? -29.196 -2.238 21.590 1.00 95.50 94 MET A C 1
ATOM 751 O O . MET A 1 94 ? -30.270 -1.701 21.852 1.00 95.50 94 MET A O 1
ATOM 755 N N . ASP A 1 95 ? -28.210 -2.315 22.482 1.00 95.38 95 ASP A N 1
ATOM 756 C CA . ASP A 1 95 ? -28.324 -1.778 23.836 1.00 95.38 95 ASP A CA 1
ATOM 757 C C . ASP A 1 95 ? -28.214 -0.246 23.847 1.00 95.38 95 ASP A C 1
ATOM 759 O O . ASP A 1 95 ? -27.233 0.302 23.333 1.00 95.38 95 ASP A O 1
ATOM 763 N N . PRO A 1 96 ? -29.174 0.474 24.456 1.00 96.00 96 PRO A N 1
ATOM 764 C CA . PRO A 1 96 ? -29.191 1.934 24.430 1.00 96.00 96 PRO A CA 1
ATOM 765 C C . PRO A 1 96 ? -27.955 2.595 25.055 1.00 96.00 96 PRO A C 1
ATOM 767 O O . PRO A 1 96 ? -27.481 3.612 24.543 1.00 96.00 96 PRO A O 1
ATOM 770 N N . ASN A 1 97 ? -27.409 2.031 26.136 1.00 94.44 97 ASN A N 1
ATOM 771 C CA . ASN A 1 97 ? -26.275 2.616 26.851 1.00 94.44 97 ASN A CA 1
ATOM 772 C C . ASN A 1 97 ? -24.978 2.423 26.064 1.00 94.44 97 ASN A C 1
ATOM 774 O O . ASN A 1 97 ? -24.219 3.379 25.872 1.00 94.44 97 ASN A O 1
ATOM 778 N N . ARG A 1 98 ? -24.749 1.215 25.534 1.00 94.25 98 ARG A N 1
ATOM 779 C CA . ARG A 1 98 ? -23.588 0.936 24.676 1.00 94.25 98 ARG A CA 1
ATOM 780 C C . ARG A 1 98 ? -23.673 1.696 23.362 1.00 94.25 98 ARG A C 1
ATOM 782 O O . ARG A 1 98 ? -22.684 2.302 22.954 1.00 94.25 98 ARG A O 1
ATOM 789 N N . ARG A 1 99 ? -24.858 1.765 22.748 1.00 96.88 99 ARG A N 1
ATOM 790 C CA . ARG A 1 99 ? -25.108 2.593 21.563 1.00 96.88 99 ARG A CA 1
ATOM 791 C C . ARG A 1 99 ? -24.738 4.048 21.833 1.00 96.88 99 ARG A C 1
ATOM 793 O O . ARG A 1 99 ? -23.978 4.627 21.062 1.00 96.88 99 ARG A O 1
ATOM 800 N N . LYS A 1 100 ? -25.219 4.632 22.937 1.00 96.62 100 LYS A N 1
ATOM 801 C CA . LYS A 1 100 ? -24.908 6.018 23.324 1.00 96.62 100 LYS A CA 1
ATOM 802 C C . LYS A 1 100 ? -23.405 6.239 23.509 1.00 96.62 100 LYS A C 1
ATOM 804 O O . LYS A 1 100 ? -22.887 7.255 23.052 1.00 96.62 100 LYS A O 1
ATOM 809 N N . TYR A 1 101 ? -22.700 5.293 24.130 1.00 94.94 101 TYR A N 1
ATOM 810 C CA . TYR A 1 101 ? -21.243 5.350 24.261 1.00 94.94 101 TYR A CA 1
ATOM 811 C C . TYR A 1 101 ? -20.541 5.354 22.895 1.00 94.94 101 TYR A C 1
ATOM 813 O O . TYR A 1 101 ? -19.768 6.269 22.610 1.00 94.94 101 TYR A O 1
ATOM 821 N N . LEU A 1 102 ? -20.850 4.384 22.026 1.00 96.38 102 LEU A N 1
ATOM 822 C CA . LEU A 1 102 ? -20.245 4.270 20.694 1.00 96.38 102 LEU A CA 1
ATOM 823 C C . LEU A 1 102 ? -20.533 5.510 19.833 1.00 96.38 102 LEU A C 1
ATOM 825 O O . LEU A 1 102 ? -19.634 6.014 19.166 1.00 96.38 102 LEU A O 1
ATOM 829 N N . GLN A 1 103 ? -21.755 6.054 19.900 1.00 96.94 103 GLN A N 1
ATOM 830 C CA . GLN A 1 103 ? -22.115 7.322 19.254 1.00 96.94 103 GLN A CA 1
ATOM 831 C C . GLN A 1 103 ? -21.314 8.502 19.809 1.00 96.94 103 GLN A C 1
ATOM 833 O O . GLN A 1 103 ? -20.905 9.375 19.048 1.00 96.94 103 GLN A O 1
ATOM 838 N N . GLY A 1 104 ? -21.096 8.543 21.125 1.00 95.25 104 GLY A N 1
ATOM 839 C CA . GLY A 1 104 ? -20.283 9.568 21.773 1.00 95.25 104 GLY A CA 1
ATOM 840 C C . GLY A 1 104 ? -18.839 9.554 21.279 1.00 95.25 104 GLY A C 1
ATOM 841 O O . GLY A 1 104 ? -18.289 10.614 20.999 1.00 95.25 104 GLY A O 1
ATOM 842 N N . VAL A 1 105 ? -18.254 8.364 21.103 1.00 92.88 105 VAL A N 1
ATOM 843 C CA . VAL A 1 105 ? -16.923 8.213 20.497 1.00 92.88 105 VAL A CA 1
ATOM 844 C C . VAL A 1 105 ? -16.945 8.640 19.031 1.00 92.88 105 VAL A C 1
ATOM 846 O O . VAL A 1 105 ? -16.130 9.459 18.638 1.00 92.88 105 VAL A O 1
ATOM 849 N N . ALA A 1 106 ? -17.907 8.164 18.237 1.00 95.25 106 ALA A N 1
ATOM 850 C CA . ALA A 1 106 ? -18.010 8.479 16.809 1.00 95.25 106 ALA A CA 1
ATOM 851 C C . ALA A 1 106 ? -18.186 9.980 16.504 1.00 95.25 106 ALA A C 1
ATOM 853 O O . ALA A 1 106 ? -17.870 10.423 15.405 1.00 95.25 106 ALA A O 1
ATOM 854 N N . ARG A 1 107 ? -18.715 10.756 17.459 1.00 94.12 107 ARG A N 1
ATOM 855 C CA . ARG A 1 107 ? -18.914 12.213 17.353 1.00 94.12 107 ARG A CA 1
ATOM 856 C C . ARG A 1 107 ? -17.732 13.035 17.867 1.00 94.12 107 ARG A C 1
ATOM 858 O O . ARG A 1 107 ? -17.815 14.262 17.854 1.00 94.12 107 ARG A O 1
ATOM 865 N N . GLN A 1 108 ? -16.666 12.398 18.352 1.00 90.12 108 GLN A N 1
ATOM 866 C CA . GLN A 1 108 ? -15.444 13.118 18.702 1.00 90.12 108 GLN A CA 1
ATOM 867 C C . GLN A 1 108 ? -14.923 13.836 17.456 1.00 90.12 108 GLN A C 1
ATOM 869 O O . GLN A 1 108 ? -14.857 13.250 16.380 1.00 90.12 108 GLN A O 1
ATOM 874 N N . ASN A 1 109 ? -14.586 15.114 17.601 1.00 82.94 109 ASN A N 1
ATOM 875 C CA . ASN A 1 109 ? -14.056 15.923 16.516 1.00 82.94 109 ASN A CA 1
ATOM 876 C C . ASN A 1 109 ? -12.688 16.460 16.929 1.00 82.94 109 ASN A C 1
ATOM 878 O O . ASN A 1 109 ? -12.583 17.264 17.854 1.00 82.94 109 ASN A O 1
ATOM 882 N N . TYR A 1 110 ? -11.661 15.991 16.229 1.00 82.00 110 TYR A N 1
ATOM 883 C CA . TYR A 1 110 ? -10.277 16.412 16.407 1.00 82.00 110 TYR A CA 1
ATOM 884 C C . TYR A 1 110 ? -9.794 17.294 15.246 1.00 82.00 110 TYR A C 1
ATOM 886 O O . TYR A 1 110 ? -8.612 17.592 15.169 1.00 82.00 110 TYR A O 1
ATOM 894 N N . GLY A 1 111 ? -10.681 17.726 14.342 1.00 80.56 111 GLY A N 1
ATOM 895 C CA . GLY A 1 111 ? -10.307 18.464 13.133 1.00 80.56 111 GLY A CA 1
ATOM 896 C C . GLY A 1 111 ? -9.504 19.727 13.437 1.00 80.56 111 GLY A C 1
ATOM 897 O O . GLY A 1 111 ? -8.378 19.852 12.973 1.00 80.56 111 GLY A O 1
ATOM 898 N N . SER A 1 112 ? -10.009 20.608 14.309 1.00 85.06 112 SER A N 1
ATOM 899 C CA . SER A 1 112 ? -9.289 21.837 14.692 1.00 85.06 112 SER A CA 1
ATOM 900 C C . SER A 1 112 ? -7.906 21.558 15.283 1.00 85.06 112 SER A C 1
ATOM 902 O O . SER A 1 112 ? -6.969 22.320 15.070 1.00 85.06 112 SER A O 1
ATOM 904 N N . ALA A 1 113 ? -7.767 20.433 15.986 1.00 85.31 113 ALA A N 1
ATOM 905 C CA . ALA A 1 113 ? -6.510 20.019 16.575 1.00 85.31 113 ALA A CA 1
ATOM 906 C C . ALA A 1 113 ? -5.448 19.640 15.539 1.00 85.31 113 ALA A C 1
ATOM 908 O O . ALA A 1 113 ? -4.267 19.928 15.740 1.00 85.31 113 ALA A O 1
ATOM 909 N N . TRP A 1 114 ? -5.865 19.007 14.447 1.00 89.62 114 TRP A N 1
ATOM 910 C CA . TRP A 1 114 ? -4.991 18.693 13.324 1.00 89.62 114 TRP A CA 1
ATOM 911 C C . TRP A 1 114 ? -4.673 19.935 12.490 1.00 89.62 114 TRP A C 1
ATOM 913 O O . TRP A 1 114 ? -3.513 20.133 12.138 1.00 89.62 114 TRP A O 1
ATOM 923 N N . GLU A 1 115 ? -5.655 20.812 12.260 1.00 91.06 115 GLU A N 1
ATOM 924 C CA . GLU A 1 115 ? -5.453 22.065 11.516 1.00 91.06 115 GLU A CA 1
ATOM 925 C C . GLU A 1 115 ? -4.408 22.978 12.171 1.00 91.06 115 GLU A C 1
ATOM 927 O O . GLU A 1 115 ? -3.540 23.519 11.488 1.00 91.06 115 GLU A O 1
ATOM 932 N N . GLU A 1 116 ? -4.409 23.084 13.502 1.00 91.94 116 GLU A N 1
ATOM 933 C CA . GLU A 1 116 ? -3.361 23.807 14.236 1.00 91.94 116 GLU A CA 1
ATOM 934 C C . GLU A 1 116 ? -1.957 23.262 13.933 1.00 91.94 116 GLU A C 1
ATOM 936 O O . GLU A 1 116 ? -1.017 24.041 13.781 1.00 91.94 116 GLU A O 1
ATOM 941 N N . LEU A 1 117 ? -1.802 21.938 13.810 1.00 92.81 117 LEU A N 1
ATOM 942 C CA . LEU A 1 117 ? -0.517 21.321 13.480 1.00 92.81 117 LEU A CA 1
ATOM 943 C C . LEU A 1 117 ? -0.127 21.591 12.021 1.00 92.81 117 LEU A C 1
ATOM 945 O O . LEU A 1 117 ? 1.031 21.921 11.766 1.00 92.81 117 LEU A O 1
ATOM 949 N N . TYR A 1 118 ? -1.073 21.502 11.079 1.00 94.12 118 TYR A N 1
ATOM 950 C CA . TYR A 1 118 ? -0.828 21.816 9.664 1.00 94.12 118 TYR A CA 1
ATOM 951 C C . TYR A 1 118 ? -0.344 23.251 9.470 1.00 94.12 118 TYR A C 1
ATOM 953 O O . TYR A 1 118 ? 0.643 23.477 8.765 1.00 94.12 118 TYR A O 1
ATOM 961 N N . VAL A 1 119 ? -0.971 24.203 10.165 1.00 93.50 119 VAL A N 1
ATOM 962 C CA . VAL A 1 119 ? -0.547 25.607 10.179 1.00 93.50 119 VAL A CA 1
ATOM 963 C C . VAL A 1 119 ? 0.813 25.760 10.861 1.00 93.50 119 VAL A C 1
ATOM 965 O O . VAL A 1 119 ? 1.710 26.379 10.292 1.00 93.50 119 VAL A O 1
ATOM 968 N N . GLN A 1 120 ? 1.003 25.167 12.046 1.00 93.00 120 GLN A N 1
ATOM 969 C CA . GLN A 1 120 ? 2.238 25.308 12.824 1.00 93.00 120 GLN A CA 1
ATOM 970 C C . GLN A 1 120 ? 3.477 24.825 12.060 1.00 93.00 120 GLN A C 1
ATOM 972 O O . GLN A 1 120 ? 4.511 25.488 12.092 1.00 93.00 120 GLN A O 1
ATOM 977 N N . PHE A 1 121 ? 3.395 23.670 11.397 1.00 92.25 121 PHE A 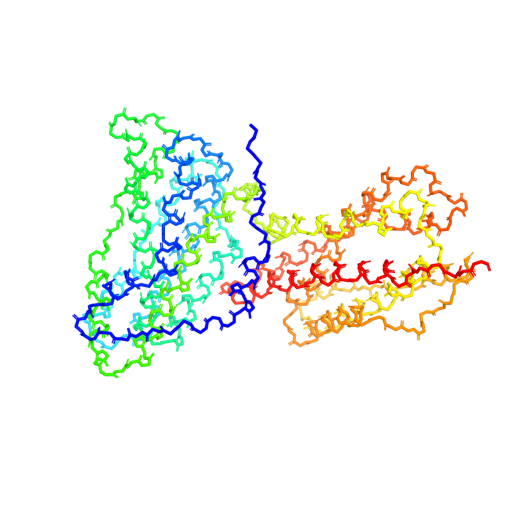N 1
ATOM 978 C CA . PHE A 1 121 ? 4.540 23.082 10.693 1.00 92.25 121 PHE A CA 1
ATOM 979 C C . PHE A 1 121 ? 4.520 23.337 9.179 1.00 92.25 121 PHE A C 1
ATOM 981 O O . PHE A 1 121 ? 5.382 22.807 8.470 1.00 92.25 121 PHE A O 1
ATOM 988 N N . ASN A 1 122 ? 3.565 24.140 8.692 1.00 93.56 122 ASN A N 1
ATOM 989 C CA . ASN A 1 122 ? 3.383 24.526 7.293 1.00 93.56 122 ASN A CA 1
ATOM 990 C C . ASN A 1 122 ? 3.442 23.319 6.341 1.00 93.56 122 ASN A C 1
ATOM 992 O O . ASN A 1 122 ? 4.472 23.052 5.712 1.00 93.56 122 ASN A O 1
ATOM 996 N N . PHE A 1 123 ? 2.372 22.525 6.306 1.00 94.56 123 PHE A N 1
ATOM 997 C CA . PHE A 1 123 ? 2.230 21.385 5.396 1.00 94.56 123 PHE A CA 1
ATOM 998 C C . PHE A 1 123 ? 0.767 21.060 5.106 1.00 94.56 123 PHE A C 1
ATOM 1000 O O . PHE A 1 123 ? -0.131 21.495 5.822 1.00 94.56 123 PHE A O 1
ATOM 1007 N N . SER A 1 124 ? 0.532 20.298 4.039 1.00 93.75 124 SER A N 1
ATOM 1008 C CA . SER A 1 124 ? -0.822 19.990 3.581 1.00 93.75 124 SER A CA 1
ATOM 1009 C C . SER A 1 124 ? -1.488 18.948 4.475 1.00 93.75 124 SER A C 1
ATOM 1011 O O . SER A 1 124 ? -0.833 18.039 4.997 1.00 93.75 124 SER A O 1
ATOM 1013 N N . ARG A 1 125 ? -2.817 19.010 4.575 1.00 92.88 125 ARG A N 1
ATOM 1014 C CA . ARG A 1 125 ? -3.609 17.922 5.151 1.00 92.88 125 ARG A CA 1
ATOM 1015 C C . ARG A 1 125 ? -3.364 16.621 4.378 1.00 92.88 125 ARG A C 1
ATOM 1017 O O . ARG A 1 125 ? -3.275 16.627 3.154 1.00 92.88 125 ARG A O 1
ATOM 1024 N N . GLY A 1 126 ? -3.263 15.503 5.097 1.00 89.88 126 GLY A N 1
ATOM 1025 C CA . GLY A 1 126 ? -3.145 14.185 4.472 1.00 89.88 126 GLY A CA 1
ATOM 1026 C C . GLY A 1 126 ? -4.410 13.827 3.690 1.00 89.88 126 GLY A C 1
ATOM 1027 O O . GLY A 1 126 ? -5.514 14.003 4.202 1.00 89.88 126 GLY A O 1
ATOM 1028 N N . VAL A 1 127 ? -4.247 13.308 2.471 1.00 91.69 127 VAL A N 1
ATOM 1029 C CA . VAL A 1 127 ? -5.362 12.875 1.600 1.00 91.69 127 VAL A CA 1
ATOM 1030 C C . VAL A 1 127 ? -5.340 11.375 1.306 1.00 91.69 127 VAL A C 1
ATOM 1032 O O . VAL A 1 127 ? -6.380 10.775 1.026 1.00 91.69 127 VAL A O 1
ATOM 1035 N N . HIS A 1 128 ? -4.169 10.744 1.401 1.00 94.50 128 HIS A N 1
ATOM 1036 C CA . HIS A 1 128 ? -3.978 9.327 1.122 1.00 94.50 128 HIS A CA 1
ATOM 1037 C C . HIS A 1 128 ? -3.174 8.649 2.223 1.00 94.50 128 HIS A C 1
ATOM 1039 O O . HIS A 1 128 ? -2.263 9.230 2.818 1.00 94.50 128 HIS A O 1
ATOM 1045 N N . MET A 1 129 ? -3.545 7.402 2.496 1.00 95.31 129 MET A N 1
ATOM 1046 C CA . MET A 1 129 ? -2.901 6.583 3.510 1.00 95.31 129 MET A CA 1
ATOM 1047 C C . MET A 1 129 ? -1.772 5.763 2.894 1.00 95.31 129 MET A C 1
ATOM 1049 O O . MET A 1 129 ? -1.951 5.185 1.822 1.00 95.31 129 MET A O 1
ATOM 1053 N N . VAL A 1 130 ? -0.642 5.670 3.596 1.00 93.75 130 VAL A N 1
ATOM 1054 C CA . VAL A 1 130 ? 0.397 4.678 3.276 1.00 93.75 130 VAL A CA 1
ATOM 1055 C C . VAL A 1 130 ? -0.149 3.258 3.491 1.00 93.75 130 VAL A C 1
ATOM 1057 O O . VAL A 1 130 ? -1.074 3.089 4.298 1.00 93.75 130 VAL A O 1
ATOM 1060 N N . PRO A 1 131 ? 0.413 2.223 2.833 1.00 92.31 131 PRO A N 1
ATOM 1061 C CA . PRO A 1 131 ? -0.188 0.890 2.821 1.00 92.31 131 PRO A CA 1
ATOM 1062 C C . PRO A 1 131 ? -0.538 0.324 4.207 1.00 92.31 131 PRO A C 1
ATOM 1064 O O . PRO A 1 131 ? -1.685 -0.079 4.380 1.00 92.31 131 PRO A O 1
ATOM 1067 N N . PRO A 1 132 ? 0.314 0.383 5.251 1.00 92.69 132 PRO A N 1
ATOM 1068 C CA . PRO A 1 132 ? -0.061 -0.170 6.559 1.00 92.69 132 PRO A CA 1
ATOM 1069 C C . PRO A 1 132 ? -1.194 0.578 7.263 1.00 92.69 132 PRO A C 1
ATOM 1071 O O . PRO A 1 132 ? -2.009 -0.036 7.950 1.00 92.69 132 PRO A O 1
ATOM 1074 N N . VAL A 1 133 ? -1.272 1.901 7.088 1.00 95.00 133 VAL A N 1
ATOM 1075 C CA . VAL A 1 133 ? -2.351 2.726 7.658 1.00 95.00 133 VAL A CA 1
ATOM 1076 C C . VAL A 1 133 ? -3.672 2.400 6.964 1.00 95.00 133 VAL A C 1
ATOM 1078 O O . VAL A 1 133 ? -4.721 2.287 7.608 1.00 95.00 133 VAL A O 1
ATOM 1081 N N . LEU A 1 134 ? -3.612 2.208 5.646 1.00 96.50 134 LEU A N 1
ATOM 1082 C CA . LEU A 1 134 ? -4.745 1.806 4.829 1.00 96.50 134 LEU A CA 1
ATOM 1083 C C . LEU A 1 134 ? -5.205 0.381 5.171 1.00 96.50 134 LEU A C 1
ATOM 1085 O O . LEU A 1 134 ? -6.395 0.177 5.397 1.00 96.50 134 LEU A O 1
ATOM 1089 N N . GLU A 1 135 ? -4.278 -0.576 5.290 1.00 96.19 135 GLU A N 1
ATOM 1090 C CA . GLU A 1 135 ? -4.541 -1.957 5.723 1.00 96.19 135 GLU A CA 1
ATOM 1091 C C . GLU A 1 135 ? -5.273 -1.997 7.060 1.00 96.19 135 GLU A C 1
ATOM 1093 O O . GLU A 1 135 ? -6.290 -2.681 7.194 1.00 96.19 135 GLU A O 1
ATOM 1098 N N . TYR A 1 136 ? -4.777 -1.247 8.044 1.00 96.75 136 TYR A N 1
ATOM 1099 C CA . TYR A 1 136 ? -5.376 -1.206 9.370 1.00 96.75 136 TYR A CA 1
ATOM 1100 C C . TYR A 1 136 ? -6.772 -0.572 9.327 1.00 96.75 136 TYR A C 1
ATOM 1102 O O . TYR A 1 136 ? -7.735 -1.137 9.845 1.00 96.75 136 TYR A O 1
ATOM 1110 N N . SER A 1 137 ? -6.922 0.545 8.611 1.00 97.56 137 SER A N 1
ATOM 1111 C CA . SER A 1 137 ? -8.217 1.214 8.446 1.00 97.56 137 SER A CA 1
ATOM 1112 C C . SER A 1 137 ? -9.252 0.315 7.758 1.00 97.56 137 SER A C 1
ATOM 1114 O O . SER A 1 137 ? -10.399 0.245 8.203 1.00 97.56 137 SER A O 1
ATOM 1116 N N . VAL A 1 138 ? -8.860 -0.411 6.705 1.00 97.88 138 VAL A N 1
ATOM 1117 C CA . VAL A 1 138 ? -9.717 -1.392 6.020 1.00 97.88 138 VAL A CA 1
ATOM 1118 C C . VAL A 1 138 ? -10.065 -2.554 6.949 1.00 97.88 138 VAL A C 1
ATOM 1120 O O . VAL A 1 138 ? -11.230 -2.949 7.005 1.00 97.88 138 VAL A O 1
ATOM 1123 N N . HIS A 1 139 ? -9.099 -3.072 7.715 1.00 97.19 139 HIS A N 1
ATOM 1124 C CA . HIS A 1 139 ? -9.333 -4.132 8.697 1.00 97.19 139 HIS A CA 1
ATOM 1125 C C . HIS A 1 139 ? -10.424 -3.735 9.700 1.00 97.19 139 HIS A C 1
ATOM 1127 O O . HIS A 1 139 ? -11.399 -4.467 9.888 1.00 97.19 139 HIS A O 1
ATOM 1133 N N . ASP A 1 140 ? -10.309 -2.544 10.284 1.00 97.31 140 ASP A N 1
ATOM 1134 C CA . ASP A 1 140 ? -11.261 -2.047 11.272 1.00 97.31 140 ASP A CA 1
ATOM 1135 C C . ASP A 1 140 ? -12.633 -1.743 10.689 1.00 97.31 140 ASP A C 1
ATOM 1137 O O . ASP A 1 140 ? -13.651 -2.089 11.289 1.00 97.31 140 ASP A O 1
ATOM 1141 N N . LEU A 1 141 ? -12.682 -1.117 9.513 1.00 97.81 141 LEU A N 1
ATOM 1142 C CA . LEU A 1 141 ? -13.942 -0.827 8.836 1.00 97.81 141 LEU A CA 1
ATOM 1143 C C . LEU A 1 141 ? -14.647 -2.111 8.397 1.00 97.81 141 LEU A C 1
ATOM 1145 O O . LEU A 1 141 ? -15.866 -2.200 8.531 1.00 97.81 141 LEU A O 1
ATOM 1149 N N . SER A 1 142 ? -13.909 -3.117 7.927 1.00 97.38 142 SER A N 1
ATOM 1150 C CA . SER A 1 142 ? -14.470 -4.417 7.552 1.00 97.38 142 SER A CA 1
ATOM 1151 C C . SER A 1 142 ? -15.050 -5.146 8.765 1.00 97.38 142 SER A C 1
ATOM 1153 O O . SER A 1 142 ? -16.206 -5.573 8.728 1.00 97.38 142 SER A O 1
ATOM 1155 N N . LEU A 1 143 ? -14.324 -5.198 9.890 1.00 98.00 143 LEU A N 1
ATOM 1156 C CA . LEU A 1 143 ? -14.856 -5.743 11.144 1.00 98.00 143 LEU A CA 1
ATOM 1157 C C . LEU A 1 143 ? -16.063 -4.942 11.647 1.00 98.00 143 LEU A C 1
ATOM 1159 O O . LEU A 1 143 ? -17.054 -5.526 12.087 1.00 98.00 143 LEU A O 1
ATOM 1163 N N . ALA A 1 144 ? -16.028 -3.614 11.531 1.00 98.19 144 ALA A N 1
ATOM 1164 C CA . ALA A 1 144 ? -17.137 -2.761 11.934 1.00 98.19 144 ALA A CA 1
ATOM 1165 C C . ALA A 1 144 ? -18.392 -2.959 11.075 1.00 98.19 144 ALA A C 1
ATOM 1167 O O . ALA A 1 144 ? -19.499 -2.893 11.610 1.00 98.19 144 ALA A O 1
ATOM 1168 N N . LYS A 1 145 ? -18.247 -3.213 9.770 1.00 97.69 145 LYS A N 1
ATOM 1169 C CA . LYS A 1 145 ? -19.363 -3.487 8.851 1.00 97.69 145 LYS A CA 1
ATOM 1170 C C . LYS A 1 145 ? -19.902 -4.908 9.025 1.00 97.69 145 LYS A C 1
ATOM 1172 O O . LYS A 1 145 ? -21.105 -5.085 9.201 1.00 97.69 145 LYS A O 1
ATOM 1177 N N . ASN A 1 146 ? -19.008 -5.896 9.024 1.00 97.06 146 ASN A N 1
ATOM 1178 C CA . ASN A 1 146 ? -19.351 -7.296 8.762 1.00 97.06 146 ASN A CA 1
ATOM 1179 C C . ASN A 1 146 ? -19.122 -8.229 9.964 1.00 97.06 146 ASN A C 1
ATOM 1181 O O . ASN A 1 146 ? -19.745 -9.284 10.046 1.00 97.06 146 ASN A O 1
ATOM 1185 N N . GLY A 1 147 ? -18.237 -7.868 10.897 1.00 96.06 147 GLY A N 1
ATOM 1186 C CA . GLY A 1 147 ? -17.862 -8.706 12.043 1.00 96.06 147 GLY A CA 1
ATOM 1187 C C . GLY A 1 147 ? -18.757 -8.525 13.269 1.00 96.06 147 GLY A C 1
ATOM 1188 O O . GLY A 1 147 ? -19.602 -7.629 13.323 1.00 96.06 147 GLY A O 1
ATOM 1189 N N . GLU A 1 148 ? -18.574 -9.358 14.292 1.00 98.00 148 GLU A N 1
ATOM 1190 C CA . GLU A 1 148 ? -19.216 -9.178 15.595 1.00 98.00 148 GLU A CA 1
ATOM 1191 C C . GLU A 1 148 ? -18.718 -7.886 16.275 1.00 98.00 148 GLU A C 1
ATOM 1193 O O . GLU A 1 148 ? -17.523 -7.588 16.248 1.00 98.00 148 GLU A O 1
ATOM 1198 N N . ILE A 1 149 ? -19.607 -7.129 16.937 1.00 98.19 149 ILE A N 1
ATOM 1199 C CA . ILE A 1 149 ? -19.249 -5.847 17.587 1.00 98.19 149 ILE A CA 1
ATOM 1200 C C . ILE A 1 149 ? -18.085 -6.032 18.571 1.00 98.19 149 ILE A C 1
ATOM 1202 O O . ILE A 1 149 ? -17.160 -5.223 18.595 1.00 98.19 149 ILE A O 1
ATOM 1206 N N . ALA A 1 150 ? -18.091 -7.127 19.333 1.00 98.12 150 ALA A N 1
ATOM 1207 C CA . ALA A 1 150 ? -17.021 -7.457 20.267 1.00 98.12 150 ALA A CA 1
ATOM 1208 C C . ALA A 1 150 ? -15.661 -7.648 19.563 1.00 98.12 150 ALA A C 1
ATOM 1210 O O . ALA A 1 150 ? -14.641 -7.173 20.055 1.00 98.12 150 ALA A O 1
ATOM 1211 N N . VAL A 1 151 ? -15.643 -8.288 18.388 1.00 98.56 151 VAL A N 1
ATOM 1212 C CA . VAL A 1 151 ? -14.423 -8.525 17.596 1.00 98.56 151 VAL A CA 1
ATOM 1213 C C . VAL A 1 151 ? -13.883 -7.221 17.013 1.00 98.56 151 VAL A C 1
ATOM 1215 O O . VAL A 1 151 ? -12.682 -6.983 17.091 1.00 98.56 151 VAL A O 1
ATOM 1218 N N . ALA A 1 152 ? -14.755 -6.343 16.512 1.00 98.50 152 ALA A N 1
ATOM 1219 C CA . ALA A 1 152 ? -14.349 -5.009 16.071 1.00 98.50 152 ALA A CA 1
ATOM 1220 C C . ALA A 1 152 ? -13.784 -4.177 17.234 1.00 98.50 152 ALA A C 1
ATOM 1222 O O . ALA A 1 152 ? -12.706 -3.611 17.137 1.00 98.50 152 ALA A O 1
ATOM 1223 N N . LEU A 1 153 ? -14.444 -4.151 18.395 1.00 97.94 153 LEU A N 1
ATOM 1224 C CA . LEU A 1 153 ? -13.906 -3.425 19.552 1.00 97.94 153 LEU A CA 1
ATOM 1225 C C . LEU A 1 153 ? -12.561 -3.998 20.026 1.00 97.94 153 LEU A C 1
ATOM 1227 O O . LEU A 1 153 ? -11.698 -3.238 20.455 1.00 97.94 153 LEU A O 1
ATOM 1231 N N . ALA A 1 154 ? -12.343 -5.307 19.903 1.00 98.00 154 ALA A N 1
ATOM 1232 C CA . ALA A 1 154 ? -11.046 -5.910 20.184 1.00 98.00 154 ALA A CA 1
ATOM 1233 C C . ALA A 1 154 ? -9.944 -5.434 19.216 1.00 98.00 154 ALA A C 1
ATOM 1235 O O . ALA A 1 154 ? -8.826 -5.188 19.671 1.00 98.00 154 ALA A O 1
ATOM 1236 N N . SER A 1 155 ? -10.246 -5.238 17.923 1.00 97.62 155 SER A N 1
ATOM 1237 C CA . SER A 1 155 ? -9.294 -4.648 16.962 1.00 97.62 155 SER A CA 1
ATOM 1238 C C . SER A 1 155 ? -9.015 -3.168 17.242 1.00 97.62 155 SER A C 1
ATOM 1240 O O . SER A 1 155 ? -7.959 -2.655 16.897 1.00 97.62 155 SER A O 1
ATOM 1242 N N . PHE A 1 156 ? -9.923 -2.473 17.936 1.00 95.94 156 PHE A N 1
ATOM 1243 C CA . PHE A 1 156 ? -9.772 -1.049 18.257 1.00 95.94 156 PHE A CA 1
ATOM 1244 C C . PHE A 1 156 ? -8.943 -0.798 19.520 1.00 95.94 156 PHE A C 1
ATOM 1246 O O . PHE A 1 156 ? -8.580 0.346 19.807 1.00 95.94 156 PHE A O 1
ATOM 1253 N N . TYR A 1 157 ? -8.678 -1.848 20.299 1.00 94.88 157 TYR A N 1
ATOM 1254 C CA . TYR A 1 157 ? -7.997 -1.730 21.580 1.00 94.88 157 TYR A CA 1
ATOM 1255 C C . TYR A 1 157 ? -6.512 -1.356 21.464 1.00 94.88 157 TYR A C 1
ATOM 1257 O O . TYR A 1 157 ? -6.125 -0.422 22.168 1.00 94.88 157 TYR A O 1
ATOM 1265 N N . PRO A 1 158 ? -5.692 -1.966 20.579 1.00 93.19 158 PRO A N 1
ATOM 1266 C CA . PRO A 1 158 ? -4.267 -1.644 20.468 1.00 93.19 158 PRO A CA 1
ATOM 1267 C C . PRO A 1 158 ? -3.980 -0.155 20.303 1.00 93.19 158 PRO A C 1
ATOM 1269 O O . PRO A 1 158 ? -3.199 0.387 21.078 1.00 93.19 158 PRO A O 1
ATOM 1272 N N . ALA A 1 159 ? -4.698 0.529 19.408 1.00 89.38 159 ALA A N 1
ATOM 1273 C CA . ALA A 1 159 ? -4.518 1.961 19.177 1.00 89.38 159 ALA A CA 1
ATOM 1274 C C . ALA A 1 159 ? -4.800 2.813 20.428 1.00 89.38 159 ALA A C 1
ATOM 1276 O O . ALA A 1 159 ? -4.207 3.867 20.631 1.00 89.38 159 ALA A O 1
ATOM 1277 N N . ARG A 1 160 ? -5.714 2.374 21.299 1.00 86.69 160 ARG A N 1
ATOM 1278 C CA . ARG A 1 160 ? -6.043 3.080 22.549 1.00 86.69 160 ARG A CA 1
ATOM 1279 C C . ARG A 1 160 ? -5.143 2.696 23.715 1.00 86.69 160 ARG A C 1
ATOM 1281 O O . ARG A 1 160 ? -5.045 3.464 24.663 1.00 86.69 160 ARG A O 1
ATOM 1288 N N . ASP A 1 161 ? -4.557 1.509 23.686 1.00 87.31 161 ASP A N 1
ATOM 1289 C CA . ASP A 1 161 ? -3.618 1.059 24.709 1.00 87.31 161 ASP A CA 1
ATOM 1290 C C . ASP A 1 161 ? -2.235 1.652 24.438 1.00 87.31 161 ASP A C 1
ATOM 1292 O O . ASP A 1 161 ? -1.681 2.405 25.240 1.00 87.31 161 ASP A O 1
ATOM 1296 N N . ILE A 1 162 ? -1.698 1.363 23.253 1.00 87.19 162 ILE A N 1
ATOM 1297 C CA . ILE A 1 162 ? -0.296 1.605 22.949 1.00 87.19 162 ILE A CA 1
ATOM 1298 C C . ILE A 1 162 ? 0.017 3.087 22.859 1.00 87.19 162 ILE A C 1
ATOM 1300 O O . ILE A 1 162 ? 0.998 3.528 23.448 1.00 87.19 162 ILE A O 1
ATOM 1304 N N . TRP A 1 163 ? -0.843 3.879 22.216 1.00 82.94 163 TRP A N 1
ATOM 1305 C CA . TRP A 1 163 ? -0.603 5.309 22.054 1.00 82.94 163 TRP A CA 1
ATOM 1306 C C . TRP A 1 163 ? -0.633 6.064 23.384 1.00 82.94 163 TRP A C 1
ATOM 1308 O O . TRP A 1 163 ? 0.077 7.055 23.524 1.00 82.94 163 TRP A O 1
ATOM 1318 N N . GLY A 1 164 ? -1.365 5.582 24.392 1.00 82.94 164 GLY A N 1
ATOM 1319 C CA . GLY A 1 164 ? -1.358 6.170 25.736 1.00 82.94 164 GLY A CA 1
ATOM 1320 C C . GLY A 1 164 ? -0.033 5.936 26.451 1.00 82.94 164 GLY A C 1
ATOM 1321 O O . GLY A 1 164 ? 0.515 6.837 27.094 1.00 82.94 164 GLY A O 1
ATOM 1322 N N . HIS A 1 165 ? 0.528 4.740 26.279 1.00 87.44 165 HIS A N 1
ATOM 1323 C CA . HIS A 1 165 ? 1.847 4.390 26.793 1.00 87.44 165 HIS A CA 1
ATOM 1324 C C . HIS A 1 165 ? 2.983 5.069 26.017 1.00 87.44 165 HIS A C 1
ATOM 1326 O O . HIS A 1 165 ? 3.901 5.594 26.647 1.00 87.44 165 HIS A O 1
ATOM 1332 N N . VAL A 1 166 ? 2.901 5.135 24.683 1.00 89.12 166 VAL A N 1
ATOM 1333 C CA . VAL A 1 166 ? 3.824 5.907 23.836 1.00 89.12 166 VAL A CA 1
ATOM 1334 C C . VAL A 1 166 ? 3.808 7.368 24.264 1.00 89.12 166 VAL A C 1
ATOM 1336 O O . VAL A 1 166 ? 4.862 7.919 24.558 1.00 89.12 166 VAL A O 1
ATOM 1339 N N . ALA A 1 167 ? 2.633 7.989 24.379 1.00 85.44 167 ALA A N 1
ATOM 1340 C CA . ALA A 1 167 ? 2.521 9.397 24.740 1.00 85.44 167 ALA A CA 1
ATOM 1341 C C . ALA A 1 167 ? 3.121 9.692 26.122 1.00 85.44 167 ALA A C 1
ATOM 1343 O O . ALA A 1 167 ? 3.864 10.660 26.280 1.00 85.44 167 ALA A O 1
ATOM 1344 N N . SER A 1 168 ? 2.848 8.830 27.105 1.00 86.19 168 SER A N 1
ATOM 1345 C CA . SER A 1 168 ? 3.404 8.948 28.459 1.00 86.19 168 SER A CA 1
ATOM 1346 C C . SER A 1 168 ? 4.931 8.803 28.457 1.00 86.19 168 SER A C 1
ATOM 1348 O O . SER A 1 168 ? 5.631 9.585 29.098 1.00 86.19 168 SER A O 1
ATOM 1350 N N . ARG A 1 169 ? 5.464 7.838 27.696 1.00 89.56 169 ARG A N 1
ATOM 1351 C CA . ARG A 1 169 ? 6.909 7.609 27.553 1.00 89.56 169 ARG A CA 1
ATOM 1352 C C . ARG A 1 169 ? 7.607 8.772 26.851 1.00 89.56 169 ARG A C 1
ATOM 1354 O O . ARG A 1 169 ? 8.629 9.246 27.336 1.00 89.56 169 ARG A O 1
ATOM 1361 N N . VAL A 1 170 ? 7.062 9.234 25.728 1.00 91.31 170 VAL A N 1
ATOM 1362 C CA . VAL A 1 170 ? 7.615 10.347 24.946 1.00 91.31 170 VAL A CA 1
ATOM 1363 C C . VAL A 1 170 ? 7.608 11.629 25.779 1.00 91.31 170 VAL A C 1
ATOM 1365 O O . VAL A 1 170 ? 8.624 12.312 25.828 1.00 91.31 170 VAL A O 1
ATOM 1368 N N . ALA A 1 171 ? 6.517 11.925 26.495 1.00 87.81 171 ALA A N 1
ATOM 1369 C CA . ALA A 1 171 ? 6.437 13.097 27.368 1.00 87.81 171 ALA A CA 1
ATOM 1370 C C . ALA A 1 171 ? 7.447 13.050 28.528 1.00 87.81 171 ALA A C 1
ATOM 1372 O O . ALA A 1 171 ? 8.037 14.078 28.852 1.00 87.81 171 ALA A O 1
ATOM 1373 N N . ALA A 1 172 ? 7.665 11.871 29.123 1.00 89.44 172 ALA A N 1
ATOM 1374 C CA . ALA A 1 172 ? 8.645 11.686 30.191 1.00 89.44 172 ALA A CA 1
ATOM 1375 C C . ALA A 1 172 ? 10.090 11.870 29.697 1.00 89.44 172 ALA A C 1
ATOM 1377 O O . ALA A 1 172 ? 10.880 12.526 30.365 1.00 89.44 172 ALA A O 1
ATOM 1378 N N . ILE A 1 173 ? 10.432 11.326 28.524 1.00 92.00 173 ILE A N 1
ATOM 1379 C CA . ILE A 1 173 ? 11.773 11.474 27.931 1.00 92.00 173 ILE A CA 1
ATOM 1380 C C . ILE A 1 173 ? 12.022 12.918 27.472 1.00 92.00 173 ILE A C 1
ATOM 1382 O O . ILE A 1 173 ? 13.128 13.423 27.640 1.00 92.00 173 ILE A O 1
ATOM 1386 N N . ALA A 1 174 ? 11.008 13.582 26.911 1.00 91.69 174 ALA A N 1
ATOM 1387 C CA . ALA A 1 174 ? 11.116 14.964 26.444 1.00 91.69 174 ALA A CA 1
ATOM 1388 C C . ALA A 1 174 ? 11.213 15.991 27.589 1.00 91.69 174 ALA A C 1
ATOM 1390 O O . ALA A 1 174 ? 11.547 17.149 27.330 1.00 91.69 174 ALA A O 1
ATOM 1391 N N . ASP A 1 175 ? 10.889 15.576 28.823 1.00 90.56 175 ASP A N 1
ATOM 1392 C CA . ASP A 1 175 ? 10.781 16.419 30.018 1.00 90.56 175 ASP A CA 1
ATOM 1393 C C . ASP A 1 175 ? 9.974 17.701 29.752 1.00 90.56 175 ASP A C 1
ATOM 1395 O O . ASP A 1 175 ? 10.384 18.814 30.080 1.00 90.56 175 ASP A O 1
ATOM 1399 N N . LEU A 1 176 ? 8.814 17.551 29.093 1.00 82.62 176 LEU A N 1
ATOM 1400 C CA . LEU A 1 176 ? 8.018 18.688 28.612 1.00 82.62 176 LEU A CA 1
ATOM 1401 C C . LEU A 1 176 ? 7.750 19.776 29.671 1.00 82.62 176 LEU A C 1
ATOM 1403 O O . LEU A 1 176 ? 7.829 20.948 29.302 1.00 82.62 176 LEU A O 1
ATOM 1407 N N . PRO A 1 177 ? 7.449 19.463 30.953 1.00 84.88 177 PRO A N 1
ATOM 1408 C CA . PRO A 1 177 ? 7.246 20.497 31.971 1.00 84.88 177 PRO A CA 1
ATOM 1409 C C . PRO A 1 177 ? 8.451 21.427 32.156 1.00 84.88 177 PRO A C 1
ATOM 1411 O O . PRO A 1 177 ? 8.258 22.605 32.450 1.00 84.88 177 PRO A O 1
ATOM 1414 N N . ASN A 1 178 ? 9.669 20.921 31.942 1.00 88.81 178 ASN A N 1
ATOM 1415 C CA . ASN A 1 178 ? 10.915 21.677 32.078 1.00 88.81 178 ASN A CA 1
ATOM 1416 C C . ASN A 1 178 ? 11.549 22.048 30.723 1.00 88.81 178 ASN A C 1
ATOM 1418 O O . ASN A 1 178 ? 12.569 22.734 30.692 1.00 88.81 178 ASN A O 1
ATOM 1422 N N . ASN A 1 179 ? 10.950 21.633 29.602 1.00 88.50 179 ASN A N 1
ATOM 1423 C CA . ASN A 1 179 ? 11.465 21.850 28.250 1.00 88.50 179 ASN A CA 1
ATOM 1424 C C . ASN A 1 179 ? 10.403 22.462 27.309 1.00 88.50 179 ASN A C 1
ATOM 1426 O O . ASN A 1 179 ? 9.989 21.834 26.328 1.00 88.50 179 ASN A O 1
ATOM 1430 N N . PRO A 1 180 ? 9.945 23.705 27.567 1.00 87.94 180 PRO A N 1
ATOM 1431 C CA . PRO A 1 180 ? 8.933 24.366 26.736 1.00 87.94 180 PRO A CA 1
ATOM 1432 C C . PRO A 1 180 ? 9.423 24.679 25.312 1.00 87.94 180 PRO A C 1
ATOM 1434 O O . PRO A 1 180 ? 8.610 24.888 24.416 1.00 87.94 180 PRO A O 1
ATOM 1437 N N . SER A 1 181 ? 10.740 24.700 25.088 1.00 88.62 181 SER A N 1
ATOM 1438 C CA . SER A 1 181 ? 11.372 24.928 23.783 1.00 88.62 181 SER A CA 1
ATOM 1439 C C . SER A 1 181 ? 11.536 23.660 22.941 1.00 88.62 181 SER A C 1
ATOM 1441 O O . SER A 1 181 ? 12.155 23.719 21.879 1.00 88.62 181 SER A O 1
ATOM 1443 N N . HIS A 1 182 ? 11.033 22.509 23.399 1.00 90.19 182 HIS A N 1
ATOM 1444 C CA . HIS A 1 182 ? 11.160 21.255 22.664 1.00 90.19 182 HIS A CA 1
ATOM 1445 C C . HIS A 1 182 ? 10.594 21.402 21.231 1.00 90.19 182 HIS A C 1
ATOM 1447 O O . HIS A 1 182 ? 9.447 21.829 21.072 1.00 90.19 182 HIS A O 1
ATOM 1453 N N . PRO A 1 183 ? 11.330 21.013 20.171 1.00 87.00 183 PRO A N 1
ATOM 1454 C CA . PRO A 1 183 ? 10.920 21.267 18.781 1.00 87.00 183 PRO A CA 1
ATOM 1455 C C . PRO A 1 183 ? 9.583 20.604 18.417 1.00 87.00 183 PRO A C 1
ATOM 1457 O O . PRO A 1 183 ? 8.817 21.126 17.611 1.00 87.00 183 PRO A O 1
ATOM 1460 N N . HIS A 1 184 ? 9.266 19.490 19.081 1.00 88.94 184 HIS A N 1
ATOM 1461 C CA . HIS A 1 184 ? 8.014 18.743 18.917 1.00 88.94 184 HIS A CA 1
ATOM 1462 C C . HIS A 1 184 ? 7.064 18.900 20.117 1.00 88.94 184 HIS A C 1
ATOM 1464 O O . HIS A 1 184 ? 6.262 18.010 20.386 1.00 88.94 184 HIS A O 1
ATOM 1470 N N . PHE A 1 185 ? 7.161 19.997 20.880 1.00 86.88 185 PHE A N 1
ATOM 1471 C CA . PHE A 1 185 ? 6.365 20.201 22.101 1.00 86.88 185 PHE A CA 1
ATOM 1472 C C . PHE A 1 185 ? 4.863 20.022 21.852 1.00 86.88 185 PHE A C 1
ATOM 1474 O O . PHE A 1 185 ? 4.224 19.204 22.512 1.00 86.88 185 PHE A O 1
ATOM 1481 N N . THR A 1 186 ? 4.297 20.749 20.879 1.00 83.69 186 THR A N 1
ATOM 1482 C CA . THR A 1 186 ? 2.852 20.734 20.594 1.00 83.69 186 THR A CA 1
ATOM 1483 C C . THR A 1 186 ? 2.308 19.324 20.335 1.00 83.69 186 THR A C 1
ATOM 1485 O O . THR A 1 186 ? 1.371 18.934 21.038 1.00 83.69 186 THR A O 1
ATOM 1488 N N . PRO A 1 187 ? 2.857 18.522 19.395 1.00 84.56 187 PRO A N 1
ATOM 1489 C CA . PRO A 1 187 ? 2.338 17.176 19.146 1.00 84.56 187 PRO A CA 1
ATOM 1490 C C . PRO A 1 187 ? 2.488 16.228 20.353 1.00 84.56 187 PRO A C 1
ATOM 1492 O O . PRO A 1 187 ? 1.570 15.454 20.639 1.00 84.56 187 PRO A O 1
ATOM 1495 N N . ILE A 1 188 ? 3.578 16.311 21.127 1.00 83.12 188 ILE A N 1
ATOM 1496 C CA . ILE A 1 188 ? 3.778 15.451 22.314 1.00 83.12 188 ILE A CA 1
ATOM 1497 C C . ILE A 1 188 ? 2.830 15.850 23.458 1.00 83.12 188 ILE A C 1
ATOM 1499 O O . ILE A 1 188 ? 2.179 15.010 24.087 1.00 83.12 188 ILE A O 1
ATOM 1503 N N . ALA A 1 189 ? 2.698 17.149 23.724 1.00 81.19 189 ALA A N 1
ATOM 1504 C CA . ALA A 1 189 ? 1.810 17.670 24.758 1.00 81.19 189 ALA A CA 1
ATOM 1505 C C . ALA A 1 189 ? 0.331 17.370 24.464 1.00 81.19 189 ALA A C 1
ATOM 1507 O O . ALA A 1 189 ? -0.484 17.319 25.386 1.00 81.19 189 ALA A O 1
ATOM 1508 N N . ARG A 1 190 ? -0.028 17.184 23.188 1.00 77.94 190 ARG A N 1
ATOM 1509 C CA . ARG A 1 190 ? -1.377 16.798 22.762 1.00 77.94 190 ARG A CA 1
ATOM 1510 C C . ARG A 1 190 ? -1.678 15.333 23.030 1.00 77.94 190 ARG A C 1
ATOM 1512 O O . ARG A 1 190 ? -2.681 15.019 23.669 1.00 77.94 190 ARG A O 1
ATOM 1519 N N . THR A 1 191 ? -0.809 14.452 22.546 1.00 73.75 191 THR A N 1
ATOM 1520 C CA . THR A 1 191 ? -0.986 12.996 22.652 1.00 73.75 191 THR A CA 1
ATOM 1521 C C . THR A 1 191 ? -1.064 12.549 24.115 1.00 73.75 191 THR A C 1
ATOM 1523 O O . THR A 1 191 ? -1.909 11.728 24.468 1.00 73.75 191 THR A O 1
ATOM 1526 N N . SER A 1 192 ? -0.280 13.175 24.998 1.00 66.44 192 SER A N 1
ATOM 1527 C CA . SER A 1 192 ? -0.242 12.889 26.444 1.00 66.44 192 SER A CA 1
ATOM 1528 C C . SER A 1 192 ? -1.511 13.264 27.224 1.00 66.44 192 SER A C 1
ATOM 1530 O O . SER A 1 192 ? -1.772 12.680 28.273 1.00 66.44 192 SER A O 1
ATOM 1532 N N . ARG A 1 193 ? -2.346 14.187 26.727 1.00 60.28 193 ARG A N 1
ATOM 1533 C CA . ARG A 1 193 ? -3.595 14.612 27.402 1.00 60.28 193 ARG A CA 1
ATOM 1534 C C . ARG A 1 193 ? -4.836 13.819 26.964 1.00 60.28 193 ARG A C 1
ATOM 1536 O O . ARG A 1 193 ? -5.917 14.026 27.512 1.00 60.28 193 ARG A O 1
ATOM 1543 N N . GLY A 1 194 ? -4.719 12.974 25.937 1.00 55.59 194 GLY A N 1
ATOM 1544 C CA . GLY A 1 194 ? -5.837 12.668 25.037 1.00 55.59 194 GLY A CA 1
ATOM 1545 C C . GLY A 1 194 ? -6.632 11.377 25.252 1.00 55.59 194 GLY A C 1
ATOM 1546 O O . GLY A 1 194 ? -7.634 11.190 24.561 1.00 55.59 194 GLY A O 1
ATOM 1547 N N . GLN A 1 195 ? -6.261 10.469 26.158 1.00 60.75 195 GLN A N 1
ATOM 1548 C CA . GLN A 1 195 ? -6.833 9.115 26.118 1.00 60.75 195 GLN A CA 1
ATOM 1549 C C . GLN A 1 195 ? -7.745 8.751 27.297 1.00 60.75 195 GLN A C 1
ATOM 1551 O O . GLN A 1 195 ? -7.309 8.368 28.379 1.00 60.75 195 GLN A O 1
ATOM 1556 N N . LYS A 1 196 ? -9.063 8.769 27.049 1.00 62.41 196 LYS A N 1
ATOM 1557 C CA . LYS A 1 196 ? -10.073 8.129 27.917 1.00 62.41 196 LYS A CA 1
ATOM 1558 C C . LYS A 1 196 ? -10.118 6.609 27.682 1.00 62.41 196 LYS A C 1
ATOM 1560 O O . LYS A 1 196 ? -11.131 6.081 27.224 1.00 62.41 196 LYS A O 1
ATOM 1565 N N . THR A 1 197 ? -9.026 5.904 27.973 1.00 75.69 197 THR A N 1
ATOM 1566 C CA . THR A 1 197 ? -8.915 4.449 27.734 1.00 75.69 197 THR A CA 1
ATOM 1567 C C . THR A 1 197 ? -9.734 3.627 28.734 1.00 75.69 197 THR A C 1
ATOM 1569 O O . THR A 1 197 ? -10.308 2.610 28.356 1.00 75.69 197 THR A O 1
ATOM 1572 N N . ALA A 1 198 ? -9.916 4.111 29.969 1.00 85.06 198 ALA A N 1
ATOM 1573 C CA . ALA A 1 198 ? -10.625 3.378 31.023 1.00 85.06 198 ALA A CA 1
ATOM 1574 C C . ALA A 1 198 ? -12.068 2.993 30.645 1.00 85.06 198 ALA A C 1
ATOM 1576 O O . ALA A 1 198 ? -12.439 1.828 30.746 1.00 85.06 198 ALA A O 1
ATOM 1577 N N . GLN A 1 199 ? -12.871 3.938 30.136 1.00 88.00 199 GLN A N 1
ATOM 1578 C CA . GLN A 1 199 ? -14.259 3.646 29.749 1.00 88.00 199 GLN A CA 1
ATOM 1579 C C . GLN A 1 199 ? -14.333 2.664 28.571 1.00 88.00 199 GLN A C 1
ATOM 1581 O O . GLN A 1 199 ? -15.216 1.810 28.533 1.00 88.00 199 GLN A O 1
ATOM 1586 N N . PHE A 1 200 ? -13.402 2.771 27.619 1.00 91.62 200 PHE A N 1
ATOM 1587 C CA . PHE A 1 200 ? -13.318 1.837 26.499 1.00 91.62 200 PHE A CA 1
ATOM 1588 C C . PHE A 1 200 ? -12.985 0.420 26.977 1.00 91.62 200 PHE A C 1
ATOM 1590 O O . PHE A 1 200 ? -13.653 -0.530 26.575 1.00 91.62 200 PHE A O 1
ATOM 1597 N N . VAL A 1 201 ? -12.009 0.290 27.880 1.00 93.06 201 VAL A N 1
ATOM 1598 C CA . VAL A 1 201 ? -11.616 -0.984 28.496 1.00 93.06 201 VAL A CA 1
ATOM 1599 C C . VAL A 1 201 ? -12.781 -1.619 29.251 1.00 93.06 201 VAL A C 1
ATOM 1601 O O . VAL A 1 201 ? -13.025 -2.812 29.081 1.00 93.06 201 VAL A O 1
ATOM 1604 N N . THR A 1 202 ? -13.545 -0.838 30.024 1.00 93.94 202 THR A N 1
ATOM 1605 C CA . THR A 1 202 ? -14.761 -1.330 30.689 1.00 93.94 202 THR A CA 1
ATOM 1606 C C . THR A 1 202 ? -15.738 -1.915 29.673 1.00 93.94 202 THR A C 1
ATOM 1608 O O . THR A 1 202 ? -16.110 -3.081 29.785 1.00 93.94 202 THR A O 1
ATOM 1611 N N . VAL A 1 203 ? -16.097 -1.147 28.639 1.00 93.81 203 VAL A N 1
ATOM 1612 C CA . VAL A 1 203 ? -17.050 -1.588 27.608 1.00 93.81 203 VAL A CA 1
ATOM 1613 C C . VAL A 1 203 ? -16.556 -2.852 26.898 1.00 93.81 203 VAL A C 1
ATOM 1615 O O . VAL A 1 203 ? -17.322 -3.799 26.732 1.00 93.81 203 VAL A O 1
ATOM 1618 N N . LEU A 1 204 ? -15.281 -2.900 26.514 1.00 96.31 204 LEU A N 1
ATOM 1619 C CA . LEU A 1 204 ? -14.673 -4.049 25.844 1.00 96.31 204 LEU A CA 1
ATOM 1620 C C . LEU A 1 204 ? -14.692 -5.315 26.714 1.00 96.31 204 LEU A C 1
ATOM 1622 O O . LEU A 1 204 ? -15.093 -6.382 26.243 1.00 96.31 204 LEU A O 1
ATOM 1626 N N . ASN A 1 205 ? -14.313 -5.196 27.989 1.00 97.25 205 ASN A N 1
ATOM 1627 C CA . ASN A 1 205 ? -14.340 -6.310 28.935 1.00 97.25 205 ASN A CA 1
ATOM 1628 C C . ASN A 1 205 ? -15.770 -6.810 29.182 1.00 97.25 205 ASN A C 1
ATOM 1630 O O . ASN A 1 205 ? -15.985 -8.019 29.262 1.00 97.25 205 ASN A O 1
ATOM 1634 N N . GLU A 1 206 ? -16.762 -5.917 29.223 1.00 96.12 206 GLU A N 1
ATOM 1635 C CA . GLU A 1 206 ? -18.163 -6.327 29.312 1.00 96.12 206 GLU A CA 1
ATOM 1636 C C . GLU A 1 206 ? -18.636 -7.104 28.074 1.00 96.12 206 GLU A C 1
ATOM 1638 O O . GLU A 1 206 ? -19.373 -8.079 28.221 1.00 96.12 206 GLU A O 1
ATOM 1643 N N . TYR A 1 207 ? -18.246 -6.706 26.854 1.00 97.19 207 TYR A N 1
ATOM 1644 C CA . TYR A 1 207 ? -18.564 -7.491 25.651 1.00 97.19 207 TYR A CA 1
ATOM 1645 C C . TYR A 1 207 ? -17.983 -8.897 25.742 1.00 97.19 207 TYR A C 1
ATOM 1647 O O . TYR A 1 207 ? -18.692 -9.863 25.476 1.00 97.19 207 TYR A O 1
ATOM 1655 N N . TYR A 1 208 ? -16.720 -9.013 26.152 1.00 97.75 208 TYR A N 1
ATOM 1656 C CA . TYR A 1 208 ? -16.059 -10.306 26.296 1.00 97.75 208 TYR A CA 1
ATOM 1657 C C . TYR A 1 208 ? -16.728 -11.193 27.352 1.00 97.75 208 TYR A C 1
ATOM 1659 O O . TYR A 1 208 ? -16.952 -12.377 27.105 1.00 97.75 208 TYR A O 1
ATOM 1667 N N . ALA A 1 209 ? -17.098 -10.625 28.504 1.00 97.06 209 ALA A N 1
ATOM 1668 C CA . ALA A 1 209 ? -17.793 -11.350 29.564 1.00 97.06 209 ALA A CA 1
ATOM 1669 C C . ALA A 1 209 ? -19.171 -11.865 29.106 1.00 97.06 209 ALA A C 1
ATOM 1671 O O . ALA A 1 209 ? -19.516 -13.020 29.356 1.00 97.06 209 ALA A O 1
ATOM 1672 N N . ARG A 1 210 ? -19.936 -11.046 28.366 1.00 95.62 210 ARG A N 1
ATOM 1673 C CA . ARG A 1 210 ? -21.266 -11.413 27.838 1.00 95.62 210 ARG A CA 1
ATOM 1674 C C . ARG A 1 210 ? -21.242 -12.580 26.849 1.00 95.62 210 ARG A C 1
ATOM 1676 O O . ARG A 1 210 ? -22.274 -13.215 26.665 1.00 95.62 210 ARG A O 1
ATOM 1683 N N . LEU A 1 211 ? -20.097 -12.881 26.232 1.00 96.81 211 LEU A N 1
ATOM 1684 C CA . LEU A 1 211 ? -19.965 -14.034 25.337 1.00 96.81 211 LEU A CA 1
ATOM 1685 C C . LEU A 1 211 ? -20.101 -15.378 26.071 1.00 96.81 211 LEU A C 1
ATOM 1687 O O . LEU A 1 211 ? -20.372 -16.384 25.420 1.00 96.81 211 LEU A O 1
ATOM 1691 N N . GLY A 1 212 ? -19.922 -15.426 27.400 1.00 95.19 212 GLY A N 1
ATOM 1692 C CA . GLY A 1 212 ? -20.036 -16.667 28.171 1.00 95.19 212 GLY A CA 1
ATOM 1693 C C . GLY A 1 212 ? -19.166 -17.779 27.578 1.00 95.19 212 GLY A C 1
ATOM 1694 O O . GLY A 1 212 ? -17.959 -17.598 27.424 1.00 95.19 212 GLY A O 1
ATOM 1695 N N . ASN A 1 213 ? -19.791 -18.888 27.176 1.00 94.50 213 ASN A N 1
ATOM 1696 C CA . ASN A 1 213 ? -19.116 -20.058 26.603 1.00 94.50 213 ASN A CA 1
ATOM 1697 C C . ASN A 1 213 ? -18.851 -19.965 25.085 1.00 94.50 213 ASN A C 1
ATOM 1699 O O . ASN A 1 213 ? -18.389 -20.942 24.489 1.00 94.50 213 ASN A O 1
ATOM 1703 N N . ASP A 1 214 ? -19.116 -18.826 24.431 1.00 96.81 214 ASP A N 1
ATOM 1704 C CA . ASP A 1 214 ? -18.771 -18.610 23.019 1.00 96.81 214 ASP A CA 1
ATOM 1705 C C . ASP A 1 214 ? -17.256 -18.415 22.838 1.00 96.81 214 ASP A C 1
ATOM 1707 O O . ASP A 1 214 ? -16.721 -17.328 22.593 1.00 96.81 214 ASP A O 1
ATOM 1711 N N . THR A 1 215 ? -16.537 -19.528 22.952 1.00 95.06 215 THR A N 1
ATOM 1712 C CA . THR A 1 215 ? -15.085 -19.579 22.778 1.00 95.06 215 THR A CA 1
ATOM 1713 C C . THR A 1 215 ? -14.660 -19.227 21.355 1.00 95.06 215 THR A C 1
ATOM 1715 O O . THR A 1 215 ? -13.541 -18.755 21.160 1.00 95.06 215 THR A O 1
ATOM 1718 N N . LYS A 1 216 ? -15.530 -19.406 20.350 1.00 95.44 216 LYS A N 1
ATOM 1719 C CA . LYS A 1 216 ? -15.228 -19.073 18.953 1.00 95.44 216 LYS A CA 1
ATOM 1720 C C . LYS A 1 216 ? -15.093 -17.563 18.789 1.00 95.44 216 LYS A C 1
ATOM 1722 O O . LYS A 1 216 ? -14.075 -17.104 18.269 1.00 95.44 216 LYS A O 1
ATOM 1727 N N . THR A 1 217 ? -16.060 -16.789 19.274 1.00 96.94 217 THR A N 1
ATOM 1728 C CA . THR A 1 217 ? -16.004 -15.321 19.201 1.00 96.94 217 THR A CA 1
ATOM 1729 C C . THR A 1 217 ? -14.915 -14.760 20.109 1.00 96.94 217 THR A C 1
ATOM 1731 O O . THR A 1 217 ? -14.170 -13.879 19.681 1.00 96.94 217 THR A O 1
ATOM 1734 N N . LYS A 1 218 ? -14.706 -15.331 21.305 1.00 97.50 218 LYS A N 1
ATOM 1735 C CA . LYS A 1 218 ? -13.571 -14.953 22.167 1.00 97.50 218 LYS A CA 1
ATOM 1736 C C . LYS A 1 218 ? -12.224 -15.136 21.457 1.00 97.50 218 LYS A C 1
ATOM 1738 O O . LYS A 1 218 ? -11.403 -14.223 21.460 1.00 97.50 218 LYS A O 1
ATOM 1743 N N . LYS A 1 219 ? -12.009 -16.264 20.767 1.00 96.19 219 LYS A N 1
ATOM 1744 C CA . LYS A 1 219 ? -10.799 -16.494 19.954 1.00 96.19 219 LYS A CA 1
ATOM 1745 C C . LYS A 1 219 ? -10.664 -15.483 18.813 1.00 96.19 219 LYS A C 1
ATOM 1747 O O . LYS A 1 219 ? -9.566 -14.980 18.592 1.00 96.19 219 LYS A O 1
ATOM 1752 N N . LYS A 1 220 ? -11.761 -15.140 18.124 1.00 96.69 220 LYS A N 1
ATOM 1753 C CA . LYS A 1 220 ? -11.753 -14.084 17.095 1.00 96.69 220 LYS A CA 1
ATOM 1754 C C . LYS A 1 220 ? -11.342 -12.726 17.667 1.00 96.69 220 LYS A C 1
ATOM 1756 O O . LYS A 1 220 ? -10.567 -12.031 17.024 1.00 96.69 220 LYS A O 1
ATOM 1761 N N . MET A 1 221 ? -11.807 -12.361 18.865 1.00 98.06 221 MET A N 1
ATOM 1762 C CA . MET A 1 221 ? -11.397 -11.116 19.531 1.00 98.06 221 MET A CA 1
ATOM 1763 C C . MET A 1 221 ? -9.888 -11.092 19.805 1.00 98.06 221 MET A C 1
ATOM 1765 O O . MET A 1 221 ? -9.222 -10.109 19.488 1.00 98.06 221 MET A O 1
ATOM 1769 N N . LEU A 1 222 ? -9.329 -12.181 20.347 1.00 97.12 222 LEU A N 1
ATOM 1770 C CA . LEU A 1 222 ? -7.886 -12.285 20.609 1.00 97.12 222 LEU A CA 1
ATOM 1771 C C . LEU A 1 222 ? -7.070 -12.226 19.310 1.00 97.12 222 LEU A C 1
ATOM 1773 O O . LEU A 1 222 ? -6.027 -11.571 19.261 1.00 97.12 222 LEU A O 1
ATOM 1777 N N . HIS A 1 223 ? -7.569 -12.855 18.242 1.00 95.56 223 HIS A N 1
ATOM 1778 C CA . HIS A 1 223 ? -6.963 -12.778 16.915 1.00 95.56 223 HIS A CA 1
ATOM 1779 C C . HIS A 1 223 ? -6.989 -11.357 16.343 1.00 95.56 223 HIS A C 1
ATOM 1781 O O . HIS A 1 223 ? -5.956 -10.861 15.899 1.00 95.56 223 HIS A O 1
ATOM 1787 N N . ALA A 1 224 ? -8.135 -10.677 16.414 1.00 96.69 224 ALA A N 1
ATOM 1788 C CA . ALA A 1 224 ? -8.296 -9.307 15.938 1.00 96.69 224 ALA A CA 1
ATOM 1789 C C . ALA A 1 224 ? -7.369 -8.329 16.678 1.00 96.69 224 ALA A C 1
ATOM 1791 O O . ALA A 1 224 ? -6.705 -7.512 16.041 1.00 96.69 224 ALA A O 1
ATOM 1792 N N . TYR A 1 225 ? -7.237 -8.472 18.001 1.00 97.00 225 TYR A N 1
ATOM 1793 C CA . TYR A 1 225 ? -6.254 -7.722 18.786 1.00 97.00 225 TYR A CA 1
ATOM 1794 C C . TYR A 1 225 ? -4.814 -8.028 18.365 1.00 97.00 225 TYR A C 1
ATOM 1796 O O . TYR A 1 225 ? -4.033 -7.107 18.140 1.00 97.00 225 TYR A O 1
ATOM 1804 N N . THR A 1 226 ? -4.463 -9.311 18.217 1.00 94.62 226 THR A N 1
ATOM 1805 C CA . THR A 1 226 ? -3.098 -9.724 17.841 1.00 94.62 226 THR A CA 1
ATOM 1806 C C . THR A 1 226 ? -2.704 -9.187 16.463 1.00 94.62 226 THR A C 1
ATOM 1808 O O . THR A 1 226 ? -1.566 -8.778 16.255 1.00 94.62 226 THR A O 1
ATOM 1811 N N . ARG A 1 227 ? -3.648 -9.145 15.519 1.00 94.50 227 ARG A N 1
ATOM 1812 C CA . ARG A 1 227 ? -3.421 -8.543 14.203 1.00 94.50 227 ARG A CA 1
ATOM 1813 C C . ARG A 1 227 ? -3.299 -7.021 14.291 1.00 94.50 227 ARG A C 1
ATOM 1815 O O . ARG A 1 227 ? -2.437 -6.433 13.651 1.00 94.50 227 ARG A O 1
ATOM 1822 N N . SER A 1 228 ? -4.122 -6.389 15.120 1.00 96.12 228 SER A N 1
ATOM 1823 C CA . SER A 1 228 ? -4.152 -4.931 15.259 1.00 96.12 228 SER A CA 1
ATOM 1824 C C . SER A 1 228 ? -2.911 -4.370 15.955 1.00 96.12 228 SER A C 1
ATOM 1826 O O . SER A 1 228 ? -2.386 -3.352 15.524 1.00 96.12 228 SER A O 1
ATOM 1828 N N . ILE A 1 229 ? -2.349 -5.076 16.943 1.00 94.56 229 ILE A N 1
ATOM 1829 C CA . ILE A 1 229 ? -1.077 -4.674 17.567 1.00 94.56 229 ILE A CA 1
ATOM 1830 C C . ILE A 1 229 ? 0.109 -4.784 16.592 1.00 94.56 229 ILE A C 1
ATOM 1832 O O . ILE A 1 229 ? 1.042 -3.992 16.671 1.00 94.56 229 ILE A O 1
ATOM 1836 N N . GLN A 1 230 ? 0.066 -5.717 15.632 1.00 95.25 230 GLN A N 1
ATOM 1837 C CA . GLN A 1 230 ? 1.067 -5.795 14.564 1.00 95.25 230 GLN A CA 1
ATOM 1838 C C . GLN A 1 230 ? 0.991 -4.570 13.641 1.00 95.25 230 GLN A C 1
ATOM 1840 O O . GLN A 1 230 ? 2.028 -4.069 13.207 1.00 95.25 230 GLN A O 1
ATOM 1845 N N . TYR A 1 231 ? -0.214 -4.065 13.352 1.00 95.81 231 TYR A N 1
ATOM 1846 C CA . TYR A 1 231 ? -0.371 -2.847 12.556 1.00 95.81 231 TYR A CA 1
ATOM 1847 C C . TYR A 1 231 ? 0.222 -1.611 13.244 1.00 95.81 231 TYR A C 1
ATOM 1849 O O . TYR A 1 231 ? 0.778 -0.767 12.549 1.00 95.81 231 TYR A O 1
ATOM 1857 N N . GLU A 1 232 ? 0.192 -1.525 14.578 1.00 94.81 232 GLU A N 1
ATOM 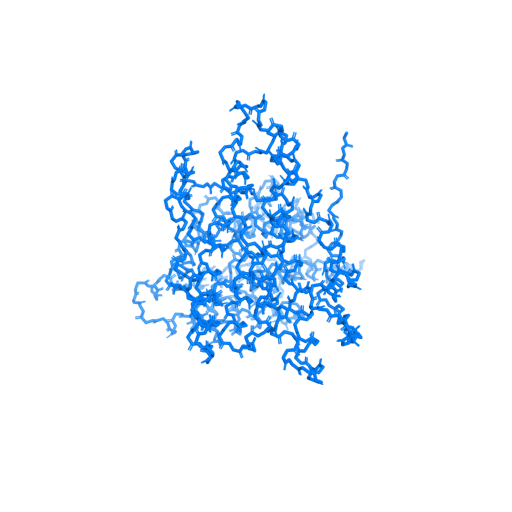1858 C CA . GLU A 1 232 ? 0.853 -0.435 15.319 1.00 94.81 232 GLU A CA 1
ATOM 1859 C C . GLU A 1 232 ? 2.377 -0.434 15.106 1.00 94.81 232 GLU A C 1
ATOM 1861 O O . GLU A 1 232 ? 2.989 0.621 14.947 1.00 94.81 232 GLU A O 1
ATOM 1866 N N . LEU A 1 233 ? 3.010 -1.615 15.069 1.00 95.44 233 LEU A N 1
ATOM 1867 C CA . LEU A 1 233 ? 4.436 -1.723 14.741 1.00 95.44 233 LEU A CA 1
ATOM 1868 C C . LEU A 1 233 ? 4.700 -1.332 13.284 1.00 95.44 233 LEU A C 1
ATOM 1870 O O . LEU A 1 233 ? 5.535 -0.467 13.035 1.00 95.44 233 LEU A O 1
ATOM 1874 N N . LYS A 1 234 ? 3.940 -1.900 12.337 1.00 94.75 234 LYS A N 1
ATOM 1875 C CA . LYS A 1 234 ? 4.085 -1.588 10.904 1.00 94.75 234 LYS A CA 1
ATOM 1876 C C . LYS A 1 234 ? 3.890 -0.102 10.608 1.00 94.75 234 LYS A C 1
ATOM 1878 O O . LYS A 1 234 ? 4.561 0.446 9.734 1.00 94.75 234 LYS A O 1
ATOM 1883 N N . PHE A 1 235 ? 2.971 0.548 11.325 1.00 94.56 235 PHE A N 1
ATOM 1884 C CA . PHE A 1 235 ? 2.789 1.992 11.284 1.00 94.56 235 PHE A CA 1
ATOM 1885 C C . PHE A 1 235 ? 4.095 2.698 11.648 1.00 94.56 235 PHE A C 1
ATOM 1887 O O . PHE A 1 235 ? 4.608 3.482 10.855 1.00 94.56 235 PHE A O 1
ATOM 1894 N N . ALA A 1 236 ? 4.668 2.388 12.813 1.00 94.88 236 ALA A N 1
ATOM 1895 C CA . ALA A 1 236 ? 5.878 3.047 13.287 1.00 94.88 236 ALA A CA 1
ATOM 1896 C C . ALA A 1 236 ? 7.083 2.816 12.354 1.00 94.88 236 ALA A C 1
ATOM 1898 O O . ALA A 1 236 ? 7.815 3.765 12.059 1.00 94.88 236 ALA A O 1
ATOM 1899 N N . GLU A 1 237 ? 7.255 1.591 11.853 1.00 94.50 237 GLU A N 1
ATOM 1900 C CA . GLU A 1 237 ? 8.299 1.224 10.885 1.00 94.50 237 GLU A CA 1
ATOM 1901 C C . GLU A 1 237 ? 8.151 2.017 9.583 1.00 94.50 237 GLU A C 1
ATOM 1903 O O . GLU A 1 237 ? 9.101 2.640 9.107 1.00 94.50 237 GLU A O 1
ATOM 1908 N N . THR A 1 238 ? 6.934 2.057 9.039 1.00 93.25 238 THR A N 1
ATOM 1909 C CA . THR A 1 238 ? 6.674 2.708 7.752 1.00 93.25 238 THR A CA 1
ATOM 1910 C C . THR A 1 238 ? 6.812 4.212 7.839 1.00 93.25 238 THR A C 1
ATOM 1912 O O . THR A 1 238 ? 7.408 4.806 6.950 1.00 93.25 238 THR A O 1
ATOM 1915 N N . ILE A 1 239 ? 6.318 4.840 8.907 1.00 93.81 239 ILE A N 1
ATOM 1916 C CA . ILE A 1 239 ? 6.487 6.283 9.093 1.00 93.81 239 ILE A CA 1
ATOM 1917 C C . ILE A 1 239 ? 7.968 6.642 9.206 1.00 93.81 239 ILE A C 1
ATOM 1919 O O . ILE A 1 239 ? 8.390 7.610 8.584 1.00 93.81 239 ILE A O 1
ATOM 1923 N N . LEU A 1 240 ? 8.765 5.863 9.945 1.00 93.81 240 LEU A N 1
ATOM 1924 C CA . LEU A 1 240 ? 10.200 6.119 10.077 1.00 93.81 240 LEU A CA 1
ATOM 1925 C C . LEU A 1 240 ? 10.941 6.005 8.734 1.00 93.81 240 LEU A C 1
ATOM 1927 O O . LEU A 1 240 ? 11.862 6.782 8.483 1.00 93.81 240 LEU A O 1
ATOM 1931 N N . ALA A 1 241 ? 10.536 5.059 7.885 1.00 90.50 241 ALA A N 1
ATOM 1932 C CA . ALA A 1 241 ? 11.117 4.850 6.562 1.00 90.50 241 ALA A CA 1
ATOM 1933 C C . ALA A 1 241 ? 10.594 5.825 5.490 1.00 90.50 241 ALA A C 1
ATOM 1935 O O . ALA A 1 241 ? 11.224 5.966 4.443 1.00 90.50 241 ALA A O 1
ATOM 1936 N N . LEU A 1 242 ? 9.462 6.497 5.726 1.00 87.75 242 LEU A N 1
ATOM 1937 C CA . LEU A 1 242 ? 8.804 7.325 4.718 1.00 87.75 242 LEU A CA 1
ATOM 1938 C C . LEU A 1 242 ? 9.621 8.586 4.408 1.00 87.75 242 LEU A C 1
ATOM 1940 O O . LEU A 1 242 ? 9.927 9.385 5.296 1.00 87.75 242 LEU A O 1
ATOM 1944 N N . GLN A 1 243 ? 9.920 8.786 3.126 1.00 83.81 243 GLN A N 1
ATOM 1945 C CA . GLN A 1 243 ? 10.655 9.945 2.615 1.00 83.81 243 GLN A CA 1
ATOM 1946 C C . GLN A 1 243 ? 9.826 10.618 1.523 1.00 83.81 243 GLN A C 1
ATOM 1948 O O . GLN A 1 243 ? 10.171 10.575 0.346 1.00 83.81 243 GLN A O 1
ATOM 1953 N N . VAL A 1 244 ? 8.693 11.202 1.921 1.00 85.75 244 VAL A N 1
ATOM 1954 C CA . VAL A 1 244 ? 7.742 11.813 0.989 1.00 85.75 244 VAL A CA 1
ATOM 1955 C C . VAL A 1 244 ? 7.496 13.278 1.324 1.00 85.75 244 VAL A C 1
ATOM 1957 O O . VAL A 1 244 ? 7.329 13.653 2.490 1.00 85.75 244 VAL A O 1
ATOM 1960 N N . GLU A 1 245 ? 7.485 14.118 0.292 1.00 86.69 245 GLU A N 1
ATOM 1961 C CA . GLU A 1 245 ? 7.096 15.513 0.437 1.00 86.69 245 GLU A CA 1
ATOM 1962 C C . GLU A 1 245 ? 5.632 15.625 0.885 1.00 86.69 245 GLU A C 1
ATOM 1964 O O . GLU A 1 245 ? 4.792 14.762 0.640 1.00 86.69 245 GLU A O 1
ATOM 1969 N N . SER A 1 246 ? 5.337 16.702 1.606 1.00 84.94 246 SER A N 1
ATOM 1970 C CA . SER A 1 246 ? 4.020 16.950 2.214 1.00 84.94 246 SER A CA 1
ATOM 1971 C C . SER A 1 246 ? 3.378 18.248 1.718 1.00 84.94 246 SER A C 1
ATOM 1973 O O . SER A 1 246 ? 2.314 18.652 2.204 1.00 84.94 246 SER A O 1
ATOM 1975 N N . ILE A 1 247 ? 4.027 18.918 0.760 1.00 86.00 247 ILE A N 1
ATOM 1976 C CA . ILE A 1 247 ? 3.490 20.067 0.034 1.00 86.00 247 ILE A CA 1
ATOM 1977 C C . ILE A 1 247 ? 3.825 19.898 -1.455 1.00 86.00 247 ILE A C 1
ATOM 1979 O O . ILE A 1 247 ? 4.979 20.109 -1.818 1.00 86.00 247 ILE A O 1
ATOM 1983 N N . PRO A 1 248 ? 2.839 19.572 -2.311 1.00 89.25 248 PRO A N 1
ATOM 1984 C CA . PRO A 1 248 ? 1.451 19.227 -1.975 1.00 89.25 248 PRO A CA 1
ATOM 1985 C C . PRO A 1 248 ? 1.345 17.905 -1.189 1.00 89.25 248 PRO A C 1
ATOM 1987 O O . PRO A 1 248 ? 2.341 17.232 -0.938 1.00 89.25 248 PRO A O 1
ATOM 1990 N N . ALA A 1 249 ? 0.139 17.540 -0.745 1.00 88.56 249 ALA A N 1
ATOM 1991 C CA . ALA A 1 249 ? -0.072 16.223 -0.144 1.00 88.56 249 ALA A CA 1
ATOM 1992 C C . ALA A 1 249 ? 0.289 15.112 -1.155 1.00 88.56 249 ALA A C 1
ATOM 1994 O O . ALA A 1 249 ? -0.019 15.271 -2.339 1.00 88.56 249 ALA A O 1
ATOM 1995 N N . PRO A 1 250 ? 0.910 14.005 -0.710 1.00 92.31 250 PRO A N 1
ATOM 1996 C CA . PRO A 1 250 ? 1.401 12.980 -1.621 1.00 92.31 250 PRO A CA 1
ATOM 1997 C C . PRO A 1 250 ? 0.259 12.268 -2.346 1.00 92.31 250 PRO A C 1
ATOM 1999 O O . PRO A 1 250 ? -0.730 11.871 -1.721 1.00 92.31 250 PRO A O 1
ATOM 2002 N N . ASN A 1 251 ? 0.424 12.085 -3.655 1.00 95.12 251 ASN A N 1
ATOM 2003 C CA . ASN A 1 251 ? -0.477 11.302 -4.498 1.00 95.12 251 ASN A CA 1
ATOM 2004 C C . ASN A 1 251 ? -0.175 9.790 -4.378 1.00 95.12 251 ASN A C 1
ATOM 2006 O O . ASN A 1 251 ? 0.761 9.374 -3.693 1.00 95.12 251 ASN A O 1
ATOM 2010 N N . PHE A 1 252 ? -0.968 8.942 -5.039 1.00 96.06 252 PHE A N 1
ATOM 2011 C CA . PHE A 1 252 ? -0.764 7.489 -5.001 1.00 96.06 252 PHE A CA 1
ATOM 2012 C C . PHE A 1 252 ? 0.629 7.070 -5.478 1.00 96.06 252 PHE A C 1
ATOM 2014 O O . PHE A 1 252 ? 1.286 6.267 -4.815 1.00 96.06 252 PHE A O 1
ATOM 2021 N N . THR A 1 253 ? 1.098 7.626 -6.593 1.00 96.31 253 THR A N 1
ATOM 2022 C CA . THR A 1 253 ? 2.414 7.283 -7.136 1.00 96.31 253 THR A CA 1
ATOM 2023 C C . THR A 1 253 ? 3.577 7.734 -6.252 1.00 96.31 253 THR A C 1
ATOM 2025 O O . THR A 1 253 ? 4.552 6.996 -6.164 1.00 96.31 253 THR A O 1
ATOM 2028 N N . ASP A 1 254 ? 3.454 8.844 -5.515 1.00 94.69 254 ASP A N 1
ATOM 2029 C CA . ASP A 1 254 ? 4.465 9.276 -4.533 1.00 94.69 254 ASP A CA 1
ATOM 2030 C C . ASP A 1 254 ? 4.574 8.268 -3.376 1.00 94.69 254 ASP A C 1
ATOM 2032 O O . ASP A 1 254 ? 5.667 7.922 -2.921 1.00 94.69 254 ASP A O 1
ATOM 2036 N N . LEU A 1 255 ? 3.426 7.760 -2.910 1.00 94.00 255 LEU A N 1
ATOM 2037 C CA . LEU A 1 255 ? 3.372 6.750 -1.853 1.00 94.00 255 LEU A CA 1
ATOM 2038 C C . LEU A 1 255 ? 3.909 5.397 -2.330 1.00 94.00 255 LEU A C 1
ATOM 2040 O O . LEU A 1 255 ? 4.616 4.730 -1.574 1.00 94.00 255 LEU A O 1
ATOM 2044 N N . VAL A 1 256 ? 3.606 4.998 -3.571 1.00 93.56 256 VAL A N 1
ATOM 2045 C CA . VAL A 1 256 ? 4.201 3.800 -4.183 1.00 93.56 256 VAL A CA 1
ATOM 2046 C C . VAL A 1 256 ? 5.712 3.953 -4.273 1.00 93.56 256 VAL A C 1
ATOM 2048 O O . VAL A 1 256 ? 6.439 3.062 -3.835 1.00 93.56 256 VAL A O 1
ATOM 2051 N N . ASP A 1 257 ? 6.187 5.084 -4.791 1.00 90.38 257 ASP A N 1
ATOM 2052 C CA . ASP A 1 257 ? 7.610 5.323 -4.975 1.00 90.38 257 ASP A CA 1
ATOM 2053 C C . ASP A 1 257 ? 8.345 5.274 -3.628 1.00 90.38 257 ASP A C 1
ATOM 2055 O O . ASP A 1 257 ? 9.388 4.627 -3.533 1.00 90.38 257 ASP A O 1
ATOM 2059 N N . SER A 1 258 ? 7.788 5.855 -2.563 1.00 87.56 258 SER A N 1
ATOM 2060 C CA . SER A 1 258 ? 8.408 5.784 -1.235 1.00 87.56 258 SER A CA 1
ATOM 2061 C C . SER A 1 258 ? 8.360 4.389 -0.600 1.00 87.56 258 SER A C 1
ATOM 2063 O O . SER A 1 258 ? 9.197 4.114 0.259 1.00 87.56 258 SER A O 1
ATOM 2065 N N . HIS A 1 259 ? 7.392 3.536 -0.951 1.00 85.62 259 HIS A N 1
ATOM 2066 C CA . HIS A 1 259 ? 7.182 2.248 -0.278 1.00 85.62 259 HIS A CA 1
ATOM 2067 C C . HIS A 1 259 ? 7.801 1.055 -1.020 1.00 85.62 259 HIS A C 1
ATOM 2069 O O . HIS A 1 259 ? 8.358 0.177 -0.376 1.00 85.62 259 HIS A O 1
ATOM 2075 N N . PHE A 1 260 ? 7.738 1.029 -2.356 1.00 87.00 260 PHE A N 1
ATOM 2076 C CA . PHE A 1 260 ? 8.137 -0.128 -3.172 1.00 87.00 260 PHE A CA 1
ATOM 2077 C C . PHE A 1 260 ? 9.422 0.088 -3.981 1.00 87.00 260 PHE A C 1
ATOM 2079 O O . PHE A 1 260 ? 10.047 -0.885 -4.403 1.00 87.00 260 PHE A O 1
ATOM 2086 N N . THR A 1 261 ? 9.854 1.337 -4.206 1.00 80.38 261 THR A N 1
ATOM 2087 C CA . THR A 1 261 ? 11.090 1.598 -4.972 1.00 80.38 261 THR A CA 1
ATOM 2088 C C . THR A 1 261 ? 12.332 0.947 -4.360 1.00 80.38 261 THR A C 1
ATOM 2090 O O . THR A 1 261 ? 13.140 0.459 -5.147 1.00 80.38 261 THR A O 1
ATOM 2093 N N . PRO A 1 262 ? 12.543 0.918 -3.025 1.00 84.38 262 PRO A N 1
ATOM 2094 C CA . PRO A 1 262 ? 13.736 0.285 -2.461 1.00 84.38 262 PRO A CA 1
ATOM 2095 C C . PRO A 1 262 ? 13.889 -1.181 -2.886 1.00 84.38 262 PRO A C 1
ATOM 2097 O O . PRO A 1 262 ? 14.952 -1.560 -3.380 1.00 84.38 262 PRO A O 1
ATOM 2100 N N . ASP A 1 263 ? 12.811 -1.960 -2.790 1.00 80.12 263 ASP A N 1
ATOM 2101 C CA . ASP A 1 263 ? 12.794 -3.369 -3.189 1.00 80.12 263 ASP A CA 1
ATOM 2102 C C . ASP A 1 263 ? 12.964 -3.512 -4.706 1.00 80.12 263 ASP A C 1
ATOM 2104 O O . ASP A 1 263 ? 13.816 -4.269 -5.165 1.00 80.12 263 ASP A O 1
ATOM 2108 N N . ALA A 1 264 ? 12.251 -2.705 -5.499 1.00 83.75 264 ALA A N 1
ATOM 2109 C CA . ALA A 1 264 ? 12.382 -2.716 -6.957 1.00 83.75 264 ALA A CA 1
ATOM 2110 C C . ALA A 1 264 ? 13.805 -2.359 -7.431 1.00 83.75 264 ALA A C 1
ATOM 2112 O O . ALA A 1 264 ? 14.310 -2.909 -8.414 1.00 83.75 264 ALA A O 1
ATOM 2113 N N . VAL A 1 265 ? 14.482 -1.438 -6.738 1.00 84.19 265 VAL A N 1
ATOM 2114 C CA . VAL A 1 265 ? 15.869 -1.069 -7.037 1.00 84.19 265 VAL A CA 1
ATOM 2115 C C . VAL A 1 265 ? 16.827 -2.201 -6.681 1.00 84.19 265 VAL A C 1
ATOM 2117 O O . VAL A 1 265 ? 17.742 -2.491 -7.456 1.00 84.19 265 VAL A O 1
ATOM 2120 N N . ALA A 1 266 ? 16.626 -2.834 -5.526 1.00 82.75 266 ALA A N 1
ATOM 2121 C CA . ALA A 1 266 ? 17.454 -3.940 -5.070 1.00 82.75 266 ALA A CA 1
ATOM 2122 C C . ALA A 1 266 ? 17.300 -5.188 -5.957 1.00 82.75 266 ALA A C 1
ATOM 2124 O O . ALA A 1 266 ? 18.314 -5.760 -6.356 1.00 82.75 266 ALA A O 1
ATOM 2125 N N . GLY A 1 267 ? 16.063 -5.570 -6.289 1.00 83.38 267 GLY A N 1
ATOM 2126 C CA . GLY A 1 267 ? 15.748 -6.793 -7.034 1.00 83.38 267 GLY A CA 1
ATOM 2127 C C . GLY A 1 267 ? 15.875 -6.664 -8.554 1.00 83.38 267 GLY A C 1
ATOM 2128 O O . GLY A 1 267 ? 16.354 -7.589 -9.204 1.00 83.38 267 GLY A O 1
ATOM 2129 N N . VAL A 1 268 ? 15.504 -5.515 -9.139 1.00 88.56 268 VAL A N 1
ATOM 2130 C CA . VAL A 1 268 ? 15.345 -5.389 -10.604 1.00 88.56 268 VAL A CA 1
ATOM 2131 C C . VAL A 1 268 ? 16.312 -4.389 -11.228 1.00 88.56 268 VAL A C 1
ATOM 2133 O O . VAL A 1 268 ? 17.081 -4.742 -12.120 1.00 88.56 268 VAL A O 1
ATOM 2136 N N . VAL A 1 269 ? 16.322 -3.135 -10.763 1.00 90.00 269 VAL A N 1
ATOM 2137 C CA . VAL A 1 269 ? 17.090 -2.056 -11.426 1.00 90.00 269 VAL A CA 1
ATOM 2138 C C . VAL A 1 269 ? 18.590 -2.363 -11.465 1.00 90.00 269 VAL A C 1
ATOM 2140 O O . VAL A 1 269 ? 19.252 -2.085 -12.463 1.00 90.00 269 VAL A O 1
ATOM 2143 N N . ASN A 1 270 ? 19.124 -2.953 -10.392 1.00 89.25 270 ASN A N 1
ATOM 2144 C CA . ASN A 1 270 ? 20.539 -3.318 -10.275 1.00 89.25 270 ASN A CA 1
ATOM 2145 C C . ASN A 1 270 ? 20.846 -4.755 -10.735 1.00 89.25 270 ASN A C 1
ATOM 2147 O O . ASN A 1 270 ? 21.973 -5.236 -10.549 1.00 89.25 270 ASN A O 1
ATOM 2151 N N . HIS A 1 271 ? 19.863 -5.449 -11.310 1.00 94.19 271 HIS A N 1
ATOM 2152 C CA . HIS A 1 271 ? 19.995 -6.842 -11.708 1.00 94.19 271 HIS A CA 1
ATOM 2153 C C . HIS A 1 271 ? 21.101 -7.029 -12.764 1.00 94.19 271 HIS A C 1
ATOM 2155 O O . HIS A 1 271 ? 21.332 -6.176 -13.628 1.00 94.19 271 HIS A O 1
ATOM 2161 N N . ALA A 1 272 ? 21.805 -8.165 -12.696 1.00 94.62 272 ALA A N 1
ATOM 2162 C CA . ALA A 1 272 ? 22.971 -8.439 -13.539 1.00 94.62 272 ALA A CA 1
ATOM 2163 C C . ALA A 1 272 ? 22.640 -8.416 -15.039 1.00 94.62 272 ALA A C 1
ATOM 2165 O O . ALA A 1 272 ? 23.446 -7.915 -15.817 1.00 94.62 272 ALA A O 1
ATOM 2166 N N . LEU A 1 273 ? 21.438 -8.868 -15.413 1.00 94.75 273 LEU A N 1
ATOM 2167 C CA . LEU A 1 273 ? 20.925 -8.835 -16.786 1.00 94.75 273 LEU A CA 1
ATOM 2168 C C . LEU A 1 273 ? 21.106 -7.455 -17.434 1.00 94.75 273 LEU A C 1
ATOM 2170 O O . LEU A 1 273 ? 21.792 -7.327 -18.441 1.00 94.75 273 LEU A O 1
ATOM 2174 N N . TYR A 1 274 ? 20.547 -6.411 -16.823 1.00 95.12 274 TYR A N 1
ATOM 2175 C CA . TYR A 1 274 ? 20.533 -5.065 -17.397 1.00 95.12 274 TYR A CA 1
ATOM 2176 C C . TYR A 1 274 ? 21.871 -4.344 -17.247 1.00 95.12 274 TYR A C 1
ATOM 2178 O O . TYR A 1 274 ? 22.262 -3.567 -18.118 1.00 95.12 274 TYR A O 1
ATOM 2186 N N . ARG A 1 275 ? 22.615 -4.638 -16.172 1.00 94.81 275 ARG A N 1
ATOM 2187 C CA . ARG A 1 275 ? 23.983 -4.137 -16.002 1.00 94.81 275 ARG A CA 1
ATOM 2188 C C . ARG A 1 275 ? 24.908 -4.658 -17.103 1.00 94.81 275 ARG A C 1
ATOM 2190 O O . ARG A 1 275 ? 25.688 -3.885 -17.647 1.00 94.81 275 ARG A O 1
ATOM 2197 N N . GLU A 1 276 ? 24.821 -5.944 -17.436 1.00 95.88 276 GLU A N 1
ATOM 2198 C CA . GLU A 1 276 ? 25.626 -6.563 -18.495 1.00 95.88 276 GLU A CA 1
ATOM 2199 C C . GLU A 1 276 ? 25.198 -6.107 -19.897 1.00 95.88 276 GLU A C 1
ATOM 2201 O O . GLU A 1 276 ? 26.062 -5.953 -20.756 1.00 95.88 276 GLU A O 1
ATOM 2206 N N . ILE A 1 277 ? 23.908 -5.820 -20.127 1.00 95.81 277 ILE A N 1
ATOM 2207 C CA . ILE A 1 277 ? 23.442 -5.162 -21.365 1.00 95.81 277 ILE A CA 1
ATOM 2208 C C . ILE A 1 277 ? 24.075 -3.776 -21.488 1.00 95.81 277 ILE A C 1
ATOM 2210 O O . ILE A 1 277 ? 24.707 -3.474 -22.497 1.00 95.81 277 ILE A O 1
ATOM 2214 N N . GLY A 1 278 ? 23.964 -2.952 -20.441 1.00 95.56 278 GLY A N 1
ATOM 2215 C CA . GLY A 1 278 ? 24.559 -1.617 -20.417 1.00 95.56 278 GLY A CA 1
ATOM 2216 C C . GLY A 1 278 ? 26.084 -1.639 -20.553 1.00 95.56 278 GLY A C 1
ATOM 2217 O O . GLY A 1 278 ? 26.650 -0.746 -21.161 1.00 95.56 278 GLY A O 1
ATOM 2218 N N . ALA A 1 279 ? 26.765 -2.665 -20.042 1.00 94.94 279 ALA A N 1
ATOM 2219 C CA . ALA A 1 279 ? 28.212 -2.820 -20.198 1.00 94.94 279 ALA A CA 1
ATOM 2220 C C . ALA A 1 279 ? 28.637 -3.439 -21.546 1.00 94.94 279 ALA A C 1
ATOM 2222 O O . ALA A 1 279 ? 29.831 -3.472 -21.838 1.00 94.94 279 ALA A O 1
ATOM 2223 N N . GLY A 1 280 ? 27.699 -3.952 -22.350 1.00 95.44 280 GLY A N 1
ATOM 2224 C CA . GLY A 1 280 ? 27.999 -4.665 -23.598 1.00 95.44 280 GLY A CA 1
ATOM 2225 C C . GLY A 1 280 ? 28.553 -6.081 -23.404 1.00 95.44 280 GLY A C 1
ATOM 2226 O O . GLY A 1 280 ? 29.128 -6.650 -24.323 1.00 95.44 280 GLY A O 1
ATOM 2227 N N . THR A 1 281 ? 28.414 -6.664 -22.211 1.00 95.12 281 THR A N 1
ATOM 2228 C CA . THR A 1 281 ? 29.051 -7.940 -21.842 1.00 95.12 281 THR A CA 1
ATOM 2229 C C . THR A 1 281 ? 28.078 -9.104 -21.700 1.00 95.12 281 THR A C 1
ATOM 2231 O O . THR A 1 281 ? 28.521 -10.227 -21.460 1.00 95.12 281 THR A O 1
ATOM 2234 N N . LEU A 1 282 ? 26.764 -8.862 -21.788 1.00 94.94 282 LEU A N 1
ATOM 2235 C CA . LEU A 1 282 ? 25.780 -9.944 -21.729 1.00 94.94 282 LEU A CA 1
ATOM 2236 C C . LEU A 1 282 ? 26.044 -10.918 -22.896 1.00 94.94 282 LEU A C 1
ATOM 2238 O O . LEU A 1 282 ? 26.307 -10.456 -24.004 1.00 94.94 282 LEU A O 1
ATOM 2242 N N . PRO A 1 283 ? 25.984 -12.243 -22.696 1.00 93.38 283 PRO A N 1
ATOM 2243 C CA . PRO A 1 283 ? 25.953 -13.205 -23.795 1.00 93.38 283 PRO A CA 1
ATOM 2244 C C . PRO A 1 283 ? 24.750 -12.997 -24.731 1.00 93.38 283 PRO A C 1
ATOM 2246 O O . PRO A 1 283 ? 23.632 -12.746 -24.277 1.00 93.38 283 PRO A O 1
ATOM 2249 N N . LEU A 1 284 ? 24.973 -13.111 -26.043 1.00 91.62 284 LEU A N 1
ATOM 2250 C CA . LEU A 1 284 ? 23.958 -12.799 -27.055 1.00 91.62 284 LEU A CA 1
ATOM 2251 C C . LEU A 1 284 ? 22.749 -13.753 -27.009 1.00 91.62 284 LEU A C 1
ATOM 2253 O O . LEU A 1 284 ? 21.624 -13.337 -27.264 1.00 91.62 284 LEU A O 1
ATOM 2257 N N . ASP A 1 285 ? 22.958 -15.009 -26.613 1.00 90.50 285 ASP A N 1
ATOM 2258 C CA . ASP A 1 285 ? 21.900 -16.005 -26.401 1.00 90.50 285 ASP A CA 1
ATOM 2259 C C . ASP A 1 285 ? 20.922 -15.590 -25.286 1.00 90.50 285 ASP A C 1
ATOM 2261 O O . ASP A 1 285 ? 19.707 -15.721 -25.440 1.00 90.50 285 ASP A O 1
ATOM 2265 N N . ARG A 1 286 ? 21.424 -15.008 -24.188 1.00 92.94 286 ARG A N 1
ATOM 2266 C CA . ARG A 1 286 ? 20.578 -14.409 -23.137 1.00 92.94 286 ARG A CA 1
ATOM 2267 C C . ARG A 1 286 ? 19.785 -13.227 -23.655 1.00 92.94 286 ARG A C 1
ATOM 2269 O O . ARG A 1 286 ? 18.619 -13.076 -23.299 1.00 92.94 286 ARG A O 1
ATOM 2276 N N . PHE A 1 287 ? 20.412 -12.383 -24.467 1.00 95.00 287 PHE A N 1
ATOM 2277 C CA . PHE A 1 287 ? 19.728 -11.234 -25.041 1.00 95.00 287 PHE A CA 1
ATOM 2278 C C . PHE A 1 287 ? 18.617 -11.667 -26.009 1.00 95.00 287 PHE A C 1
ATOM 2280 O O . PHE A 1 287 ? 17.512 -11.136 -25.945 1.00 95.00 287 PHE A O 1
ATOM 2287 N N . ALA A 1 288 ? 18.848 -12.708 -26.813 1.00 93.69 288 ALA A N 1
ATOM 2288 C CA . ALA A 1 288 ? 17.816 -13.306 -27.656 1.00 93.69 288 ALA A CA 1
ATOM 2289 C C . ALA A 1 288 ? 16.638 -13.859 -26.830 1.00 93.69 288 ALA A C 1
ATOM 2291 O O . ALA A 1 288 ? 15.482 -13.695 -27.219 1.00 93.69 288 ALA A O 1
ATOM 2292 N N . ILE A 1 289 ? 16.902 -14.476 -25.669 1.00 94.50 289 ILE A N 1
ATOM 2293 C CA . ILE A 1 289 ? 15.845 -14.917 -24.741 1.00 94.50 289 ILE A CA 1
ATOM 2294 C C . ILE A 1 289 ? 15.069 -13.714 -24.194 1.00 94.50 289 ILE A C 1
ATOM 2296 O O . ILE A 1 289 ? 13.840 -13.752 -24.197 1.00 94.50 289 ILE A O 1
ATOM 2300 N N . LEU A 1 290 ? 15.753 -12.639 -23.780 1.00 95.75 290 LEU A N 1
ATOM 2301 C CA . LEU A 1 290 ? 15.098 -11.402 -23.343 1.00 95.75 290 LEU A CA 1
ATOM 2302 C C . LEU A 1 290 ? 14.150 -10.873 -24.427 1.00 95.75 290 LEU A C 1
ATOM 2304 O O . LEU A 1 290 ? 12.993 -10.615 -24.125 1.00 95.75 290 LEU A O 1
ATOM 2308 N N . MET A 1 291 ? 14.596 -10.783 -25.684 1.00 95.69 291 MET A N 1
ATOM 2309 C CA . MET A 1 291 ? 13.769 -10.287 -26.796 1.00 95.69 291 MET A CA 1
ATOM 2310 C C . MET A 1 291 ? 12.536 -11.155 -27.063 1.00 95.69 291 MET A C 1
ATOM 2312 O O . MET A 1 291 ? 11.483 -10.640 -27.431 1.00 95.69 291 MET A O 1
ATOM 2316 N N . GLN A 1 292 ? 12.633 -12.470 -26.871 1.00 95.88 292 GLN A N 1
ATOM 2317 C CA . GLN A 1 292 ? 11.481 -13.360 -27.017 1.00 95.88 292 GLN A CA 1
ATOM 2318 C C . GLN A 1 292 ? 10.479 -13.191 -25.870 1.00 95.88 292 GLN A C 1
ATOM 2320 O O . GLN A 1 292 ? 9.280 -13.066 -26.112 1.00 95.88 292 GLN A O 1
ATOM 2325 N N . GLN A 1 293 ? 10.961 -13.173 -24.624 1.00 97.00 293 GLN A N 1
ATOM 2326 C CA . GLN A 1 293 ? 10.084 -13.075 -23.456 1.00 97.00 293 GLN A CA 1
ATOM 2327 C C . GLN A 1 293 ? 9.457 -11.682 -23.320 1.00 97.00 293 GLN A C 1
ATOM 2329 O O . GLN A 1 293 ? 8.277 -11.571 -22.991 1.00 97.00 293 GLN A O 1
ATOM 2334 N N . ASP A 1 294 ? 10.207 -10.630 -23.646 1.00 96.50 294 ASP A N 1
ATOM 2335 C CA . ASP A 1 294 ? 9.712 -9.254 -23.641 1.00 96.50 294 ASP A CA 1
ATOM 2336 C C . ASP A 1 294 ? 8.648 -9.037 -24.729 1.00 96.50 294 ASP A C 1
ATOM 2338 O O . ASP A 1 294 ? 7.613 -8.437 -24.463 1.00 96.50 294 ASP A O 1
ATOM 2342 N N . HIS A 1 295 ? 8.801 -9.630 -25.920 1.00 96.88 295 HIS A N 1
ATOM 2343 C CA . HIS A 1 295 ? 7.754 -9.586 -26.949 1.00 96.88 295 HIS A CA 1
ATOM 2344 C C . HIS A 1 295 ? 6.437 -10.215 -26.458 1.00 96.88 295 HIS A C 1
ATOM 2346 O O . HIS A 1 295 ? 5.362 -9.637 -26.639 1.00 96.88 295 HIS A O 1
ATOM 2352 N N . ILE A 1 296 ? 6.501 -11.362 -25.775 1.00 97.19 296 ILE A N 1
ATOM 2353 C CA . ILE A 1 296 ? 5.311 -12.003 -25.191 1.00 97.19 296 ILE A CA 1
ATOM 2354 C C . ILE A 1 296 ? 4.681 -11.107 -24.118 1.00 97.19 296 ILE A C 1
ATOM 2356 O O . ILE A 1 296 ? 3.465 -10.891 -24.138 1.00 97.19 296 ILE A O 1
ATOM 2360 N N . TYR A 1 297 ? 5.495 -10.559 -23.211 1.00 97.88 297 TYR A N 1
ATOM 2361 C CA . TYR A 1 297 ? 5.028 -9.643 -22.172 1.00 97.88 297 TYR A CA 1
ATOM 2362 C C . TYR A 1 297 ? 4.325 -8.420 -22.767 1.00 97.88 297 TYR A C 1
ATOM 2364 O O . TYR A 1 297 ? 3.203 -8.089 -22.381 1.00 97.88 297 TYR A O 1
ATOM 2372 N N . ILE A 1 298 ? 4.953 -7.786 -23.755 1.00 97.19 298 ILE A N 1
ATOM 2373 C CA . ILE A 1 298 ? 4.441 -6.597 -24.424 1.00 97.19 298 ILE A CA 1
ATOM 2374 C C . ILE A 1 298 ? 3.098 -6.860 -25.116 1.00 97.19 298 ILE A C 1
ATOM 2376 O O . ILE A 1 298 ? 2.203 -6.014 -25.055 1.00 97.19 298 ILE A O 1
ATOM 2380 N N . ASN A 1 299 ? 2.911 -8.026 -25.737 1.00 96.44 299 ASN A N 1
ATOM 2381 C CA . ASN A 1 299 ? 1.615 -8.389 -26.313 1.00 96.44 299 ASN A CA 1
ATOM 2382 C C . ASN A 1 299 ? 0.524 -8.454 -25.229 1.00 96.44 299 ASN A C 1
ATOM 2384 O O . ASN A 1 299 ? -0.570 -7.913 -25.414 1.00 96.44 299 ASN A O 1
ATOM 2388 N N . GLY A 1 300 ? 0.841 -9.032 -24.065 1.00 97.50 300 GLY A N 1
ATOM 2389 C CA . GLY A 1 300 ? -0.034 -9.006 -22.889 1.00 97.50 300 GLY A CA 1
ATOM 2390 C C . GLY A 1 300 ? -0.305 -7.587 -22.373 1.00 97.50 300 GLY A C 1
ATOM 2391 O O . GLY A 1 300 ? -1.445 -7.247 -22.060 1.00 97.50 300 GLY A O 1
ATOM 2392 N N . PHE A 1 301 ? 0.714 -6.729 -22.343 1.00 98.25 301 PHE A N 1
ATOM 2393 C CA . PHE A 1 301 ? 0.604 -5.327 -21.937 1.00 98.25 301 PHE A CA 1
ATOM 2394 C C . PHE A 1 301 ? -0.377 -4.542 -22.819 1.00 98.25 301 PHE A C 1
ATOM 2396 O O . PHE A 1 301 ? -1.260 -3.863 -22.292 1.00 98.25 301 PHE A O 1
ATOM 2403 N N . TYR A 1 302 ? -0.274 -4.645 -24.148 1.00 97.94 302 TYR A N 1
ATOM 2404 C CA . TYR A 1 302 ? -1.212 -3.962 -25.046 1.00 97.94 302 TYR A CA 1
ATOM 2405 C C . TYR A 1 302 ? -2.628 -4.532 -24.917 1.00 97.94 302 TYR A C 1
ATOM 2407 O O . TYR A 1 302 ? -3.578 -3.757 -24.809 1.00 97.94 302 TYR A O 1
ATOM 2415 N N . GLY A 1 303 ? -2.772 -5.859 -24.817 1.00 98.06 303 GLY A N 1
ATOM 2416 C CA . GLY A 1 303 ? -4.068 -6.498 -24.566 1.00 98.06 303 GLY A CA 1
ATOM 2417 C C . GLY A 1 303 ? -4.723 -6.030 -23.260 1.00 98.06 303 GLY A C 1
ATOM 2418 O O . GLY A 1 303 ? -5.923 -5.764 -23.224 1.00 98.06 303 GLY A O 1
ATOM 2419 N N . ALA A 1 304 ? -3.929 -5.840 -22.203 1.00 98.56 304 ALA A N 1
ATOM 2420 C CA . ALA A 1 304 ? -4.391 -5.303 -20.928 1.00 98.56 304 ALA A CA 1
ATOM 2421 C C . ALA A 1 304 ? -4.934 -3.865 -21.060 1.00 98.56 304 ALA A C 1
ATOM 2423 O O . ALA A 1 304 ? -5.984 -3.558 -20.492 1.00 98.56 304 ALA A O 1
ATOM 2424 N N . PHE A 1 305 ? -4.271 -2.994 -21.831 1.00 98.56 305 PHE A N 1
ATOM 2425 C CA . PHE A 1 305 ? -4.783 -1.648 -22.111 1.00 98.56 305 PHE A CA 1
ATOM 2426 C C . PHE A 1 305 ? -6.076 -1.672 -22.921 1.00 98.56 305 PHE A C 1
ATOM 2428 O O . PHE A 1 305 ? -7.023 -0.993 -22.528 1.00 98.56 305 PHE A O 1
ATOM 2435 N N . THR A 1 306 ? -6.153 -2.484 -23.978 1.00 98.44 306 THR A N 1
ATOM 2436 C CA . THR A 1 306 ? -7.380 -2.648 -24.773 1.00 98.44 306 THR A CA 1
ATOM 2437 C C . THR A 1 306 ? -8.550 -3.098 -23.898 1.00 98.44 306 THR A C 1
ATOM 2439 O O . THR A 1 306 ? -9.617 -2.492 -23.934 1.00 98.44 306 THR A O 1
ATOM 2442 N N . ALA A 1 307 ? -8.337 -4.085 -23.023 1.00 98.50 307 ALA A N 1
ATOM 2443 C CA . ALA A 1 307 ? -9.371 -4.564 -22.109 1.00 98.50 307 ALA A CA 1
ATOM 2444 C C . ALA A 1 307 ? -9.893 -3.468 -21.165 1.00 98.50 307 ALA A C 1
ATOM 2446 O O . ALA A 1 307 ? -11.094 -3.390 -20.902 1.00 98.50 307 ALA A O 1
ATOM 2447 N N . MET A 1 308 ? -9.008 -2.613 -20.642 1.00 98.69 308 MET A N 1
ATOM 2448 C CA . MET A 1 308 ? -9.413 -1.483 -19.800 1.00 98.69 308 MET A CA 1
ATOM 2449 C C . MET A 1 308 ? -10.093 -0.373 -20.608 1.00 98.69 308 MET A C 1
ATOM 2451 O O . MET A 1 308 ? -11.074 0.193 -20.135 1.00 98.69 308 MET A O 1
ATOM 2455 N N . GLU A 1 309 ? -9.608 -0.075 -21.815 1.00 98.44 309 GLU A N 1
ATOM 2456 C CA . GLU A 1 309 ? -10.208 0.900 -22.734 1.00 98.44 309 GLU A CA 1
ATOM 2457 C C . GLU A 1 309 ? -11.649 0.508 -23.096 1.00 98.44 309 GLU A C 1
ATOM 2459 O O . GLU A 1 309 ? -12.549 1.351 -23.084 1.00 98.44 309 GLU A O 1
ATOM 2464 N N . ASP A 1 310 ? -11.902 -0.776 -23.350 1.00 98.06 310 ASP A N 1
ATOM 2465 C CA . ASP A 1 310 ? -13.237 -1.303 -23.650 1.00 98.06 310 ASP A CA 1
ATOM 2466 C C . ASP A 1 310 ? -14.206 -1.172 -22.469 1.00 98.06 310 ASP A C 1
ATOM 2468 O O . ASP A 1 310 ? -15.405 -0.969 -22.668 1.00 98.06 310 ASP A O 1
ATOM 2472 N N . LYS A 1 311 ? -13.683 -1.237 -21.240 1.00 97.19 311 LYS A N 1
ATOM 2473 C CA . LYS A 1 311 ? -14.454 -1.082 -19.998 1.00 97.19 311 LYS A CA 1
ATOM 2474 C C . LYS A 1 311 ? -14.708 0.374 -19.619 1.00 97.19 311 LYS A C 1
ATOM 2476 O O . LYS A 1 311 ? -15.637 0.633 -18.855 1.00 97.19 311 LYS A O 1
ATOM 2481 N N . GLU A 1 312 ? -13.885 1.305 -20.094 1.00 98.12 312 GLU A N 1
ATOM 2482 C CA . GLU A 1 312 ? -13.979 2.707 -19.699 1.00 98.12 312 GLU A CA 1
ATOM 2483 C C . GLU A 1 312 ? -15.152 3.414 -20.391 1.00 98.12 312 GLU A C 1
ATOM 2485 O O . GLU A 1 312 ? -15.363 3.315 -21.603 1.00 98.12 312 GLU A O 1
ATOM 2490 N N . THR A 1 313 ? -15.917 4.146 -19.585 1.00 97.44 313 THR A N 1
ATOM 2491 C CA . THR A 1 313 ? -17.137 4.858 -19.984 1.00 97.44 313 THR A CA 1
ATOM 2492 C C . THR A 1 313 ? -16.933 6.370 -20.078 1.00 97.44 313 THR A C 1
ATOM 2494 O O . THR A 1 313 ? -17.643 7.042 -20.824 1.00 97.44 313 THR A O 1
ATOM 2497 N N . ASP A 1 314 ? -15.947 6.913 -19.366 1.00 98.06 314 ASP A N 1
ATOM 2498 C CA . ASP A 1 314 ? -15.494 8.294 -19.462 1.00 98.06 314 ASP A CA 1
ATOM 2499 C C . ASP A 1 314 ? -14.643 8.471 -20.728 1.00 98.06 314 ASP A C 1
ATOM 2501 O O . ASP A 1 314 ? -13.586 7.860 -20.882 1.00 98.06 314 ASP A O 1
ATOM 2505 N N . ALA A 1 315 ? -15.101 9.316 -21.654 1.00 97.88 315 ALA A N 1
ATOM 2506 C CA . ALA A 1 315 ? -14.455 9.495 -22.952 1.00 97.88 315 ALA A CA 1
ATOM 2507 C C . ALA A 1 315 ? -13.012 10.025 -22.852 1.00 97.88 315 ALA A C 1
ATOM 2509 O O . ALA A 1 315 ? -12.162 9.636 -23.655 1.00 97.88 315 ALA A O 1
ATOM 2510 N N . GLU A 1 316 ? -12.717 10.886 -21.873 1.00 97.38 316 GLU A N 1
ATOM 2511 C CA . GLU A 1 316 ? -11.371 11.425 -21.673 1.00 97.38 316 GLU A CA 1
ATOM 2512 C C . GLU A 1 316 ? -10.437 10.335 -21.141 1.00 97.38 316 GLU A C 1
ATOM 2514 O O . GLU A 1 316 ? -9.333 10.142 -21.657 1.00 97.38 316 GLU A O 1
ATOM 2519 N N . LEU A 1 317 ? -10.881 9.579 -20.133 1.00 97.94 317 LEU A N 1
ATOM 2520 C CA . LEU A 1 317 ? -10.077 8.493 -19.575 1.00 97.94 317 LEU A CA 1
ATOM 2521 C C . LEU A 1 317 ? -9.898 7.340 -20.562 1.00 97.94 317 LEU A C 1
ATOM 2523 O O . LEU A 1 317 ? -8.797 6.793 -20.646 1.00 97.94 317 LEU A O 1
ATOM 2527 N N . LYS A 1 318 ? -10.928 7.026 -21.353 1.00 98.31 318 LYS A N 1
ATOM 2528 C CA . LYS A 1 318 ? -10.852 6.048 -22.440 1.00 98.31 318 LYS A CA 1
ATOM 2529 C C . LYS A 1 318 ? -9.788 6.452 -23.455 1.00 98.31 318 LYS A C 1
ATOM 2531 O O . LYS A 1 318 ? -8.916 5.655 -23.782 1.00 98.31 318 LYS A O 1
ATOM 2536 N N . HIS A 1 319 ? -9.777 7.720 -23.871 1.00 97.94 319 HIS A N 1
ATOM 2537 C CA . HIS A 1 319 ? -8.738 8.235 -24.762 1.00 97.94 319 HIS A CA 1
ATOM 2538 C C . HIS A 1 319 ? -7.328 8.113 -24.158 1.00 97.94 319 HIS A C 1
ATOM 2540 O O . HIS A 1 319 ? -6.384 7.750 -24.855 1.00 97.94 319 HIS A O 1
ATOM 2546 N N . ARG A 1 320 ? -7.169 8.368 -22.853 1.00 97.81 320 ARG A N 1
ATOM 2547 C CA . ARG A 1 320 ? -5.875 8.237 -22.156 1.00 97.81 320 ARG A CA 1
ATOM 2548 C C . ARG A 1 320 ? -5.414 6.782 -21.979 1.00 97.81 320 ARG A C 1
ATOM 2550 O O . ARG A 1 320 ? -4.216 6.561 -21.787 1.00 97.81 320 ARG A O 1
ATOM 2557 N N . LEU A 1 321 ? -6.334 5.816 -22.020 1.00 98.19 321 LEU A N 1
ATOM 2558 C CA . LEU A 1 321 ? -6.040 4.379 -21.994 1.00 98.19 321 LEU A CA 1
ATOM 2559 C C . LEU A 1 321 ? -5.587 3.839 -23.353 1.00 98.19 321 LEU A C 1
ATOM 2561 O O . LEU A 1 321 ? -4.892 2.828 -23.383 1.00 98.19 321 LEU A O 1
ATOM 2565 N N . HIS A 1 322 ? -5.925 4.513 -24.450 1.00 97.38 322 HIS A N 1
ATOM 2566 C CA . HIS A 1 322 ? -5.587 4.054 -25.790 1.00 97.38 322 HIS A CA 1
ATOM 2567 C C . HIS A 1 322 ? -4.069 3.921 -26.009 1.00 97.38 322 HIS A C 1
ATOM 2569 O O . HIS A 1 322 ? -3.287 4.829 -25.697 1.00 97.38 322 HIS A O 1
ATOM 2575 N N . LYS A 1 323 ? -3.644 2.791 -26.588 1.00 95.25 323 LYS A N 1
ATOM 2576 C CA . LYS A 1 323 ? -2.243 2.483 -26.913 1.00 95.25 323 LYS A CA 1
ATOM 2577 C C . LYS A 1 323 ? -2.127 1.913 -28.327 1.00 95.25 323 LYS A C 1
ATOM 2579 O O . LYS A 1 323 ? -2.835 0.977 -28.673 1.00 95.25 323 LYS A O 1
ATOM 2584 N N . ASN A 1 324 ? -1.182 2.437 -29.110 1.00 92.75 324 ASN A N 1
ATOM 2585 C CA . ASN A 1 324 ? -0.809 1.896 -30.419 1.00 92.75 324 ASN A CA 1
ATOM 2586 C C . ASN A 1 324 ? 0.474 1.052 -30.281 1.00 92.75 324 ASN A C 1
ATOM 2588 O O . ASN A 1 324 ? 1.454 1.516 -29.695 1.00 92.75 324 ASN A O 1
ATOM 2592 N N . SER A 1 325 ? 0.455 -0.169 -30.825 1.00 93.56 325 SER A N 1
ATOM 2593 C CA . SER A 1 325 ? 1.550 -1.143 -30.745 1.00 93.56 325 SER A CA 1
ATOM 2594 C C . SER A 1 325 ? 2.517 -1.139 -31.935 1.00 93.56 325 SER A C 1
ATOM 2596 O O . SER A 1 325 ? 3.549 -1.803 -31.859 1.00 93.56 325 SER A O 1
ATOM 2598 N N . ASP A 1 326 ? 2.246 -0.400 -33.014 1.00 93.38 326 ASP A N 1
ATOM 2599 C CA . ASP A 1 326 ? 2.970 -0.471 -34.296 1.00 93.38 326 ASP A CA 1
ATOM 2600 C C . ASP A 1 326 ? 4.475 -0.235 -34.132 1.00 93.38 326 ASP A C 1
ATOM 2602 O O . ASP A 1 326 ? 5.302 -0.975 -34.667 1.00 93.38 326 ASP A O 1
ATOM 2606 N N . ASN A 1 327 ? 4.856 0.770 -33.338 1.00 90.88 327 ASN A N 1
ATOM 2607 C CA . ASN A 1 327 ? 6.264 1.075 -33.072 1.00 90.88 327 ASN A CA 1
ATOM 2608 C C . ASN A 1 327 ? 6.988 -0.080 -32.372 1.00 90.88 327 ASN A C 1
ATOM 2610 O O . ASN A 1 327 ? 8.167 -0.314 -32.635 1.00 90.88 327 ASN A O 1
ATOM 2614 N N . MET A 1 328 ? 6.288 -0.788 -31.489 1.00 92.94 328 MET A N 1
ATOM 2615 C CA . MET A 1 328 ? 6.848 -1.880 -30.704 1.00 92.94 328 MET A CA 1
ATOM 2616 C C . MET A 1 328 ? 6.910 -3.184 -31.508 1.00 92.94 328 MET A C 1
ATOM 2618 O O . MET A 1 328 ? 7.919 -3.881 -31.475 1.00 92.94 328 MET A O 1
ATOM 2622 N N . VAL A 1 329 ? 5.889 -3.464 -32.324 1.00 92.31 329 VAL A N 1
ATOM 2623 C CA . VAL A 1 329 ? 5.912 -4.566 -33.300 1.00 92.31 329 VAL A CA 1
ATOM 2624 C C . VAL A 1 329 ? 7.092 -4.397 -34.261 1.00 92.31 329 VAL A C 1
ATOM 2626 O O . VAL A 1 329 ? 7.873 -5.324 -34.473 1.00 92.31 329 VAL A O 1
ATOM 2629 N N . ASN A 1 330 ? 7.281 -3.183 -34.789 1.00 93.56 330 ASN A N 1
ATOM 2630 C CA . ASN A 1 330 ? 8.413 -2.876 -35.660 1.00 93.56 330 ASN A CA 1
ATOM 2631 C C . ASN A 1 330 ? 9.761 -2.959 -34.930 1.00 93.56 330 ASN A C 1
ATOM 2633 O O . ASN A 1 330 ? 10.759 -3.298 -35.561 1.00 93.56 330 ASN A O 1
ATOM 2637 N N . PHE A 1 331 ? 9.813 -2.636 -33.634 1.00 94.06 331 PHE A N 1
ATOM 2638 C CA . PHE A 1 331 ? 11.018 -2.795 -32.821 1.00 94.06 331 PHE A CA 1
ATOM 2639 C C . PHE A 1 331 ? 11.434 -4.268 -32.737 1.00 94.06 331 PHE A C 1
ATOM 2641 O O . PHE A 1 331 ? 12.537 -4.595 -33.169 1.00 94.06 331 PHE A O 1
ATOM 2648 N N . PHE A 1 332 ? 10.547 -5.167 -32.295 1.00 94.75 332 PHE A N 1
ATOM 2649 C CA . PHE A 1 332 ? 10.878 -6.594 -32.187 1.00 94.75 332 PHE A CA 1
ATOM 2650 C C . PHE A 1 332 ? 11.240 -7.219 -33.531 1.00 94.75 332 PHE A C 1
ATOM 2652 O O . PHE A 1 332 ? 12.229 -7.942 -33.613 1.00 94.75 332 PHE A O 1
ATOM 2659 N N . LYS A 1 333 ? 10.516 -6.872 -34.603 1.00 93.12 333 LYS A N 1
ATOM 2660 C CA . LYS A 1 333 ? 10.849 -7.332 -35.955 1.00 93.12 333 LYS A CA 1
ATOM 2661 C C . LYS A 1 333 ? 12.292 -6.984 -36.342 1.00 93.12 333 LYS A C 1
ATOM 2663 O O . LYS A 1 333 ? 13.028 -7.861 -36.782 1.00 93.12 333 LYS A O 1
ATOM 2668 N N . ARG A 1 334 ? 12.722 -5.734 -36.118 1.00 92.25 334 ARG A N 1
ATOM 2669 C CA . ARG A 1 334 ? 14.113 -5.324 -36.380 1.00 92.25 334 ARG A CA 1
ATOM 2670 C C . ARG A 1 334 ? 15.113 -6.065 -35.500 1.00 92.25 334 ARG A C 1
ATOM 2672 O O . ARG A 1 334 ? 16.182 -6.409 -35.986 1.00 92.25 334 ARG A O 1
ATOM 2679 N N . GLN A 1 335 ? 14.789 -6.306 -34.230 1.00 91.56 335 GLN A N 1
ATOM 2680 C CA . GLN A 1 335 ? 15.667 -7.057 -33.327 1.00 91.56 335 GLN A CA 1
ATOM 2681 C C . GLN A 1 335 ? 15.872 -8.500 -33.810 1.00 91.56 335 GLN A C 1
ATOM 2683 O O . GLN A 1 335 ? 16.998 -8.991 -33.786 1.00 91.56 335 GLN A O 1
ATOM 2688 N N . TYR A 1 336 ? 14.815 -9.155 -34.297 1.00 92.88 336 TYR A N 1
ATOM 2689 C CA . TYR A 1 336 ? 14.910 -10.500 -34.863 1.00 92.88 336 TYR A CA 1
ATOM 2690 C C . TYR A 1 336 ? 15.716 -10.526 -36.166 1.00 92.88 336 TYR A C 1
ATOM 2692 O O . TYR A 1 336 ? 16.628 -11.338 -36.303 1.00 92.88 336 TYR A O 1
ATOM 2700 N N . GLU A 1 337 ? 15.446 -9.596 -37.085 1.00 91.69 337 GLU A N 1
ATOM 2701 C CA . GLU A 1 337 ? 16.107 -9.535 -38.395 1.00 91.69 337 GLU A CA 1
ATOM 2702 C C . GLU A 1 337 ? 17.589 -9.129 -38.306 1.00 91.69 337 GLU A C 1
ATOM 2704 O O . GLU A 1 337 ? 18.436 -9.749 -38.947 1.00 91.69 337 GLU A O 1
ATOM 2709 N N . ASN A 1 338 ? 17.929 -8.109 -37.511 1.00 88.94 338 ASN A N 1
ATOM 2710 C CA . ASN A 1 338 ? 19.284 -7.545 -37.478 1.00 88.94 338 ASN A CA 1
ATOM 2711 C C . ASN A 1 338 ? 20.310 -8.453 -36.786 1.00 88.94 338 ASN A C 1
ATOM 2713 O O . ASN A 1 338 ? 21.506 -8.327 -37.052 1.00 88.94 338 ASN A O 1
ATOM 2717 N N . TYR A 1 339 ? 19.859 -9.338 -35.894 1.00 86.06 339 TYR A N 1
ATOM 2718 C CA . TYR A 1 339 ? 20.735 -10.182 -35.075 1.00 86.06 339 TYR A CA 1
ATOM 2719 C C . TYR A 1 339 ? 20.474 -11.684 -35.235 1.00 86.06 339 TYR A C 1
ATOM 2721 O O . TYR A 1 339 ? 21.030 -12.474 -34.474 1.00 86.06 339 TYR A O 1
ATOM 2729 N N . ASP A 1 340 ? 19.664 -12.070 -36.228 1.00 87.94 340 ASP A N 1
ATOM 2730 C CA . ASP A 1 340 ? 19.296 -13.461 -36.535 1.00 87.94 340 ASP A CA 1
ATOM 2731 C C . ASP A 1 340 ? 18.742 -14.215 -35.310 1.00 87.94 340 ASP A C 1
ATOM 2733 O O . ASP A 1 340 ? 19.045 -15.381 -35.042 1.00 87.94 340 ASP A O 1
ATOM 2737 N N . PHE A 1 341 ? 17.936 -13.517 -34.507 1.00 89.50 341 PHE A N 1
ATOM 2738 C CA . PHE A 1 341 ? 17.243 -14.139 -33.387 1.00 89.50 341 PHE A CA 1
ATOM 2739 C C . PHE A 1 341 ? 15.985 -14.838 -33.883 1.00 89.50 341 PHE A C 1
ATOM 2741 O O . PHE A 1 341 ? 15.235 -14.311 -34.701 1.00 89.50 341 PHE A O 1
ATOM 2748 N N . GLN A 1 342 ? 15.707 -16.008 -33.314 1.00 89.81 342 GLN A N 1
ATOM 2749 C CA . GLN A 1 342 ? 14.416 -16.657 -33.503 1.00 89.81 342 GLN A CA 1
ATOM 2750 C C . GLN A 1 342 ? 13.307 -15.800 -32.881 1.00 89.81 342 GLN A C 1
ATOM 2752 O O . GLN A 1 342 ? 13.450 -15.312 -31.754 1.00 89.81 342 GLN A O 1
ATOM 2757 N N . GLU A 1 343 ? 12.193 -15.662 -33.600 1.00 90.50 343 GLU A N 1
ATOM 2758 C CA . GLU A 1 343 ? 10.973 -15.079 -33.045 1.00 90.50 343 GLU A CA 1
ATOM 2759 C C . GLU A 1 343 ? 10.500 -15.876 -31.821 1.00 90.50 343 GLU A C 1
ATOM 2761 O O . GLU A 1 343 ? 10.832 -17.050 -31.656 1.00 90.50 343 GLU A O 1
ATOM 2766 N N . ALA A 1 344 ? 9.709 -15.245 -30.953 1.00 89.62 344 ALA A N 1
ATOM 2767 C CA . ALA A 1 344 ? 9.225 -15.873 -29.728 1.00 89.62 344 ALA A CA 1
ATOM 2768 C C . ALA A 1 344 ? 8.441 -17.172 -30.011 1.00 89.62 344 ALA A C 1
ATOM 2770 O O . ALA A 1 344 ? 7.307 -17.136 -30.482 1.00 89.62 344 ALA A O 1
ATOM 2771 N N . TYR A 1 345 ? 9.037 -18.322 -29.681 1.00 87.94 345 TYR A N 1
ATOM 2772 C CA . TYR A 1 345 ? 8.439 -19.652 -29.888 1.00 87.94 345 TYR A CA 1
ATOM 2773 C C . TYR A 1 345 ? 8.128 -20.395 -28.581 1.00 87.94 345 TYR A C 1
ATOM 2775 O O . TYR A 1 345 ? 7.525 -21.469 -28.600 1.00 87.94 345 TYR A O 1
ATOM 2783 N N . PHE A 1 346 ? 8.547 -19.848 -27.439 1.00 92.75 346 PHE A N 1
ATOM 2784 C CA . PHE A 1 346 ? 8.285 -20.410 -26.118 1.00 92.75 346 PHE A CA 1
ATOM 2785 C C . PHE A 1 346 ? 8.041 -19.304 -25.094 1.00 92.75 346 PHE A C 1
ATOM 2787 O O . PHE A 1 346 ? 8.571 -18.199 -25.215 1.00 92.75 346 PHE A O 1
ATOM 2794 N N . VAL A 1 347 ? 7.285 -19.635 -24.048 1.00 94.50 347 VAL A N 1
ATOM 2795 C CA . VAL A 1 347 ? 7.050 -18.755 -22.903 1.00 94.50 347 VAL A CA 1
ATOM 2796 C C . VAL A 1 347 ? 7.654 -19.368 -21.643 1.00 94.50 347 VAL A C 1
ATOM 2798 O O . VAL A 1 347 ? 7.409 -20.528 -21.311 1.00 94.50 347 VAL A O 1
ATOM 2801 N N . GLU A 1 348 ? 8.479 -18.596 -20.946 1.00 94.94 348 GLU A N 1
ATOM 2802 C CA . GLU A 1 348 ? 9.008 -18.954 -19.633 1.00 94.94 348 GLU A CA 1
ATOM 2803 C C . GLU A 1 348 ? 7.894 -18.826 -18.578 1.00 94.94 348 GLU A C 1
ATOM 2805 O O . GLU A 1 348 ? 7.032 -17.953 -18.672 1.00 94.94 348 GLU A O 1
ATOM 2810 N N . LYS A 1 349 ? 7.873 -19.700 -17.565 1.00 95.75 349 LYS A N 1
ATOM 2811 C CA . LYS A 1 349 ? 6.743 -19.810 -16.622 1.00 95.75 349 LYS A CA 1
ATOM 2812 C C . LYS A 1 349 ? 6.457 -18.526 -15.830 1.00 95.75 349 LYS A C 1
ATOM 2814 O O . LYS A 1 349 ? 5.304 -18.275 -15.499 1.00 95.75 349 LYS A O 1
ATOM 2819 N N . TYR A 1 350 ? 7.474 -17.730 -15.508 1.00 95.25 350 TYR A N 1
ATOM 2820 C CA . TYR A 1 350 ? 7.330 -16.457 -14.810 1.00 95.25 350 TYR A CA 1
ATOM 2821 C C . TYR A 1 350 ? 6.923 -15.335 -15.763 1.00 95.25 350 TYR A C 1
ATOM 2823 O O . TYR A 1 350 ? 6.137 -14.482 -15.363 1.00 95.25 350 TYR A O 1
ATOM 2831 N N . THR A 1 351 ? 7.345 -15.389 -17.032 1.00 96.75 351 THR A N 1
ATOM 2832 C CA . THR A 1 351 ? 6.785 -14.523 -18.087 1.00 96.75 351 THR A CA 1
ATOM 2833 C C . THR A 1 351 ? 5.292 -14.795 -18.257 1.00 96.75 351 THR A C 1
ATOM 2835 O O . THR A 1 351 ? 4.491 -13.864 -18.216 1.00 96.75 351 THR A O 1
ATOM 2838 N N . LEU A 1 352 ? 4.899 -16.071 -18.357 1.00 97.75 352 LEU A N 1
ATOM 2839 C CA . LEU A 1 352 ? 3.494 -16.473 -18.437 1.00 97.75 352 LEU A CA 1
ATOM 2840 C C . LEU A 1 352 ? 2.709 -16.011 -17.204 1.00 97.75 352 LEU A C 1
ATOM 2842 O O . LEU A 1 352 ? 1.677 -15.369 -17.354 1.00 97.75 352 LEU A O 1
ATOM 2846 N N . ALA A 1 353 ? 3.220 -16.269 -15.996 1.00 98.06 353 ALA A N 1
ATOM 2847 C CA . ALA A 1 353 ? 2.559 -15.853 -14.761 1.00 98.06 353 ALA A CA 1
ATOM 2848 C C . ALA A 1 353 ? 2.381 -14.328 -14.675 1.00 98.06 353 ALA A C 1
ATOM 2850 O O . ALA A 1 353 ? 1.343 -13.859 -14.206 1.00 98.06 353 ALA A O 1
ATOM 2851 N N . TYR A 1 354 ? 3.361 -13.552 -15.151 1.00 98.25 354 TYR A N 1
ATOM 2852 C CA . TYR A 1 354 ? 3.247 -12.099 -15.163 1.00 98.25 354 TYR A CA 1
ATOM 2853 C C . TYR A 1 354 ? 2.202 -11.620 -16.183 1.00 98.25 354 TYR A C 1
ATOM 2855 O O . TYR A 1 354 ? 1.356 -10.784 -15.857 1.00 98.25 354 TYR A O 1
ATOM 2863 N N . VAL A 1 355 ? 2.196 -12.191 -17.392 1.00 98.38 355 VAL A N 1
ATOM 2864 C CA . VAL A 1 355 ? 1.180 -11.898 -18.416 1.00 98.38 355 VAL A CA 1
ATOM 2865 C C . VAL A 1 355 ? -0.222 -12.259 -17.922 1.00 98.38 355 VAL A C 1
ATOM 2867 O O . VAL A 1 355 ? -1.131 -11.430 -17.994 1.00 98.38 355 VAL A O 1
ATOM 2870 N N . ASP A 1 356 ? -0.394 -13.451 -17.351 1.00 98.44 356 ASP A N 1
ATOM 2871 C CA . ASP A 1 356 ? -1.664 -13.901 -16.778 1.00 98.44 356 ASP A CA 1
ATOM 2872 C C . ASP A 1 356 ? -2.139 -12.954 -15.675 1.00 98.44 356 ASP A C 1
ATOM 2874 O O . ASP A 1 356 ? -3.323 -12.622 -15.605 1.00 98.44 356 ASP A O 1
ATOM 2878 N N . HIS A 1 357 ? -1.222 -12.467 -14.834 1.00 98.31 357 HIS A N 1
ATOM 2879 C CA . HIS A 1 357 ? -1.530 -11.485 -13.801 1.00 98.31 357 HIS A CA 1
ATOM 2880 C C . HIS A 1 357 ? -2.055 -10.172 -14.394 1.00 98.31 357 HIS A C 1
ATOM 2882 O O . HIS A 1 357 ? -3.165 -9.765 -14.044 1.00 98.31 357 HIS A O 1
ATOM 2888 N N . ILE A 1 358 ? -1.330 -9.527 -15.316 1.00 98.44 358 ILE A N 1
ATOM 2889 C CA . ILE A 1 358 ? -1.760 -8.228 -15.870 1.00 98.44 358 ILE A CA 1
ATOM 2890 C C . ILE A 1 358 ? -3.051 -8.346 -16.695 1.00 98.44 358 ILE A C 1
ATOM 2892 O O . ILE A 1 358 ? -3.924 -7.481 -16.593 1.00 98.44 358 ILE A O 1
ATOM 2896 N N . ILE A 1 359 ? -3.228 -9.437 -17.448 1.00 98.12 359 ILE A N 1
ATOM 2897 C CA . ILE A 1 359 ? -4.455 -9.714 -18.207 1.00 98.12 359 ILE A CA 1
ATOM 2898 C C . ILE A 1 359 ? -5.618 -9.972 -17.249 1.00 98.12 359 ILE A C 1
ATOM 2900 O O . ILE A 1 359 ? -6.692 -9.382 -17.395 1.00 98.12 359 ILE A O 1
ATOM 2904 N N . SER A 1 360 ? -5.409 -10.797 -16.222 1.00 98.19 360 SER A N 1
ATOM 2905 C CA . SER A 1 360 ? -6.441 -11.113 -15.236 1.00 98.19 360 SER A CA 1
ATOM 2906 C C . SER A 1 360 ? -6.929 -9.864 -14.502 1.00 98.19 360 SER A C 1
ATOM 2908 O O . SER A 1 360 ? -8.143 -9.658 -14.407 1.00 98.19 360 SER A O 1
ATOM 2910 N N . LYS A 1 361 ? -6.019 -8.989 -14.042 1.00 98.50 361 LYS A N 1
ATOM 2911 C CA . LYS A 1 361 ? -6.404 -7.732 -13.379 1.00 98.50 361 LYS A CA 1
ATOM 2912 C C . LYS A 1 361 ? -7.161 -6.809 -14.332 1.00 98.50 361 LYS A C 1
ATOM 2914 O O . LYS A 1 361 ? -8.237 -6.330 -13.977 1.00 98.50 361 LYS A O 1
ATOM 2919 N N . SER A 1 362 ? -6.673 -6.624 -15.554 1.00 98.12 362 SER A N 1
ATOM 2920 C CA . SER A 1 362 ? -7.296 -5.718 -16.524 1.00 98.12 362 SER A CA 1
ATOM 2921 C C . SER A 1 362 ? -8.683 -6.175 -16.985 1.00 98.12 362 SER A C 1
ATOM 2923 O O . SER A 1 362 ? -9.600 -5.354 -17.068 1.00 98.12 362 SER A O 1
ATOM 2925 N N . HIS A 1 363 ? -8.896 -7.477 -17.194 1.00 97.50 363 HIS A N 1
ATOM 2926 C CA . HIS A 1 363 ? -10.210 -8.007 -17.570 1.00 97.50 363 HIS A CA 1
ATOM 2927 C C . HIS A 1 363 ? -11.171 -8.101 -16.379 1.00 97.50 363 HIS A C 1
ATOM 2929 O O . HIS A 1 363 ? -12.290 -7.588 -16.451 1.00 97.50 363 HIS A O 1
ATOM 2935 N N . HIS A 1 364 ? -10.743 -8.704 -15.267 1.00 96.88 364 HIS A N 1
ATOM 2936 C CA . HIS A 1 364 ? -11.656 -9.166 -14.214 1.00 96.88 364 HIS A CA 1
ATOM 2937 C C . HIS A 1 364 ? -11.706 -8.276 -12.965 1.00 96.88 364 HIS A C 1
ATOM 2939 O O . HIS A 1 364 ? -12.561 -8.494 -12.110 1.00 96.88 364 HIS A O 1
ATOM 2945 N N . SER A 1 365 ? -10.817 -7.286 -12.840 1.00 97.56 365 SER A N 1
ATOM 2946 C CA . SER A 1 365 ? -10.808 -6.333 -11.715 1.00 97.56 365 SER A CA 1
ATOM 2947 C C . SER A 1 365 ? -11.278 -4.943 -12.162 1.00 97.56 365 SER A C 1
ATOM 2949 O O . SER A 1 365 ? -11.705 -4.759 -13.302 1.00 97.56 365 SER A O 1
ATOM 2951 N N . SER A 1 366 ? -11.253 -3.941 -11.287 1.00 98.00 366 SER A N 1
ATOM 2952 C CA . SER A 1 366 ? -11.495 -2.549 -11.689 1.00 98.00 366 SER A CA 1
ATOM 2953 C C . SER A 1 366 ? -10.349 -2.005 -12.560 1.00 98.00 366 SER A C 1
ATOM 2955 O O . SER A 1 366 ? -9.222 -2.494 -12.503 1.00 98.00 366 SER A O 1
ATOM 2957 N N . ILE A 1 367 ? -10.614 -0.972 -13.368 1.00 98.62 367 ILE A N 1
ATOM 2958 C CA . ILE A 1 367 ? -9.570 -0.279 -14.148 1.00 98.62 367 ILE A CA 1
ATOM 2959 C C . ILE A 1 367 ? -8.413 0.229 -13.260 1.00 98.62 367 ILE A C 1
ATOM 2961 O O . ILE A 1 367 ? -7.265 -0.014 -13.626 1.00 98.62 367 ILE A O 1
ATOM 2965 N N . PRO A 1 368 ? -8.642 0.856 -12.082 1.00 98.56 368 PRO A N 1
ATOM 2966 C CA . PRO A 1 368 ? -7.546 1.207 -11.176 1.00 98.56 368 PRO A CA 1
ATOM 2967 C C . PRO A 1 368 ? -6.670 0.013 -10.772 1.00 98.56 368 PRO A C 1
ATOM 2969 O O . PRO A 1 368 ? -5.451 0.148 -10.706 1.00 98.56 368 PRO A O 1
ATOM 2972 N N . GLU A 1 369 ? -7.262 -1.159 -10.527 1.00 98.75 369 GLU A N 1
ATOM 2973 C CA . GLU A 1 369 ? -6.515 -2.384 -10.212 1.00 98.75 369 GLU A CA 1
ATOM 2974 C C . GLU A 1 369 ? -5.706 -2.896 -11.418 1.00 98.75 369 GLU A C 1
ATOM 2976 O O . GLU A 1 369 ? -4.562 -3.313 -11.245 1.00 98.75 369 GLU A O 1
ATOM 2981 N N . GLY A 1 370 ? -6.251 -2.818 -12.637 1.00 98.69 370 GLY A N 1
ATOM 2982 C CA . GLY A 1 370 ? -5.516 -3.133 -13.871 1.00 98.69 370 GLY A CA 1
ATOM 2983 C C . GLY A 1 370 ? -4.336 -2.185 -14.114 1.00 98.69 370 GLY A C 1
ATOM 2984 O O . GLY A 1 370 ? -3.217 -2.627 -14.368 1.00 98.69 370 GLY A O 1
ATOM 2985 N N . LEU A 1 371 ? -4.540 -0.877 -13.930 1.00 98.81 371 LEU A N 1
ATOM 2986 C CA . LEU A 1 371 ? -3.467 0.118 -14.003 1.00 98.81 371 LEU A CA 1
ATOM 2987 C C . LEU A 1 371 ? -2.401 -0.115 -12.925 1.00 98.81 371 LEU A C 1
ATOM 2989 O O . LEU A 1 371 ? -1.212 -0.003 -13.208 1.00 98.81 371 LEU A O 1
ATOM 2993 N N . ALA A 1 372 ? -2.796 -0.481 -11.705 1.00 98.69 372 ALA A N 1
ATOM 2994 C CA . ALA A 1 372 ? -1.851 -0.828 -10.647 1.00 98.69 372 ALA A CA 1
ATOM 2995 C C . ALA A 1 372 ? -0.955 -2.020 -11.031 1.00 98.69 372 ALA A C 1
ATOM 2997 O O . ALA A 1 372 ? 0.232 -2.003 -10.711 1.00 98.69 372 ALA A O 1
ATOM 2998 N N . ALA A 1 373 ? -1.487 -3.006 -11.765 1.00 98.56 373 ALA A N 1
ATOM 2999 C CA . ALA A 1 373 ? -0.718 -4.161 -12.244 1.00 98.56 373 ALA A CA 1
ATOM 3000 C C . ALA A 1 373 ? 0.346 -3.782 -13.287 1.00 98.56 373 ALA A C 1
ATOM 3002 O O . ALA A 1 373 ? 1.395 -4.415 -13.383 1.00 98.56 373 ALA A O 1
ATOM 3003 N N . LEU A 1 374 ? 0.081 -2.722 -14.051 1.00 98.31 374 LEU A N 1
ATOM 3004 C CA . LEU A 1 374 ? 0.974 -2.214 -15.091 1.00 98.31 374 LEU A CA 1
ATOM 3005 C C . LEU A 1 374 ? 1.925 -1.127 -14.574 1.00 98.31 374 LEU A C 1
ATOM 3007 O O . LEU A 1 374 ? 2.897 -0.805 -15.243 1.00 98.31 374 LEU A O 1
ATOM 3011 N N . TYR A 1 375 ? 1.678 -0.527 -13.405 1.00 98.06 375 TYR A N 1
ATOM 3012 C CA . TYR A 1 375 ? 2.479 0.614 -12.953 1.00 98.06 375 TYR A CA 1
ATOM 3013 C C . TYR A 1 375 ? 3.977 0.294 -12.775 1.00 98.06 375 TYR A C 1
ATOM 3015 O O . TYR A 1 375 ? 4.792 1.113 -13.219 1.00 98.06 375 TYR A O 1
ATOM 3023 N N . PRO A 1 376 ? 4.379 -0.866 -12.205 1.00 95.94 376 PRO A N 1
ATOM 3024 C CA . PRO A 1 376 ? 5.795 -1.205 -12.060 1.00 95.94 376 PRO A CA 1
ATOM 3025 C C . PRO A 1 376 ? 6.596 -1.173 -13.347 1.00 95.94 376 PRO A C 1
ATOM 3027 O O . PRO A 1 376 ? 7.684 -0.596 -13.335 1.00 95.94 376 PRO A O 1
ATOM 3030 N N . CYS A 1 377 ? 6.037 -1.628 -14.470 1.00 94.69 377 CYS A N 1
ATOM 3031 C CA . CYS A 1 377 ? 6.771 -1.603 -15.729 1.00 94.69 377 CYS A CA 1
ATOM 3032 C C . CYS A 1 377 ? 7.140 -0.170 -16.139 1.00 94.69 377 CYS A C 1
ATOM 3034 O O . CYS A 1 377 ? 8.236 0.077 -16.623 1.00 94.69 377 CYS A O 1
ATOM 3036 N N . TYR A 1 378 ? 6.300 0.828 -15.850 1.00 95.75 378 TYR A N 1
ATOM 3037 C CA . TYR A 1 378 ? 6.631 2.220 -16.153 1.00 95.75 378 TYR A CA 1
ATOM 3038 C C . TYR A 1 378 ? 7.746 2.759 -15.254 1.00 95.75 378 TYR A C 1
ATOM 3040 O O . TYR A 1 378 ? 8.695 3.371 -15.749 1.00 95.75 378 TYR A O 1
ATOM 3048 N N . PHE A 1 379 ? 7.637 2.598 -13.933 1.00 95.19 379 PHE A N 1
ATOM 3049 C CA . PHE A 1 379 ? 8.559 3.268 -13.012 1.00 95.19 379 PHE A CA 1
ATOM 3050 C C . PHE A 1 379 ? 9.883 2.513 -12.834 1.00 95.19 379 PHE A C 1
ATOM 3052 O O . PHE A 1 379 ? 10.910 3.154 -12.578 1.00 95.19 379 PHE A O 1
ATOM 3059 N N . ILE A 1 380 ? 9.880 1.184 -12.988 1.00 94.69 380 ILE A N 1
ATOM 3060 C CA . ILE A 1 380 ? 11.083 0.348 -12.964 1.00 94.69 380 ILE A CA 1
ATOM 3061 C C . ILE A 1 380 ? 11.872 0.567 -14.247 1.00 94.69 380 ILE A C 1
ATOM 3063 O O . ILE A 1 380 ? 13.032 0.968 -14.154 1.00 94.69 380 ILE A O 1
ATOM 3067 N N . TRP A 1 381 ? 11.257 0.441 -15.431 1.00 94.00 381 TRP A N 1
ATOM 3068 C CA . TRP A 1 381 ? 11.963 0.685 -16.695 1.00 94.00 381 TRP A CA 1
ATOM 3069 C C . TRP A 1 381 ? 12.430 2.130 -16.840 1.00 94.00 381 TRP A C 1
ATOM 3071 O O . TRP A 1 381 ? 13.497 2.375 -17.395 1.00 94.00 381 TRP A O 1
ATOM 3081 N N . ASN A 1 382 ? 11.726 3.107 -16.259 1.00 95.19 382 ASN A N 1
ATOM 3082 C CA . ASN A 1 382 ? 12.246 4.473 -16.202 1.00 95.19 382 ASN A CA 1
ATOM 3083 C C . ASN A 1 382 ? 13.561 4.571 -15.407 1.00 95.19 382 ASN A C 1
ATOM 3085 O O . ASN A 1 382 ? 14.481 5.279 -15.809 1.00 95.19 382 ASN A O 1
ATOM 3089 N N . ARG A 1 383 ? 13.683 3.879 -14.272 1.00 94.25 383 ARG A N 1
ATOM 3090 C CA . ARG A 1 383 ? 14.906 3.906 -13.451 1.00 94.25 383 ARG A CA 1
ATOM 3091 C C . ARG A 1 383 ? 16.012 3.064 -14.078 1.00 94.25 383 ARG A C 1
ATOM 3093 O O . ARG A 1 383 ? 17.142 3.529 -14.224 1.00 94.25 383 ARG A O 1
ATOM 3100 N N . MET A 1 384 ? 15.658 1.858 -14.493 1.00 94.44 384 MET A N 1
ATOM 3101 C CA . MET A 1 384 ? 16.538 0.894 -15.133 1.00 94.44 384 MET A CA 1
ATOM 3102 C C . MET A 1 384 ? 17.073 1.396 -16.468 1.00 94.44 384 MET A C 1
ATOM 3104 O O . MET A 1 384 ? 18.275 1.334 -16.687 1.00 94.44 384 MET A O 1
ATOM 3108 N N . GLY A 1 385 ? 16.232 1.996 -17.310 1.00 94.19 385 GLY A N 1
ATOM 3109 C CA . GLY A 1 385 ? 16.640 2.618 -18.565 1.00 94.19 385 GLY A CA 1
ATOM 3110 C C . GLY A 1 385 ? 17.672 3.725 -18.351 1.00 94.19 385 GLY A C 1
ATOM 3111 O O . GLY A 1 385 ? 18.698 3.741 -19.028 1.00 94.19 385 GLY A O 1
ATOM 3112 N N . ARG A 1 386 ? 17.484 4.602 -17.348 1.00 93.75 386 ARG A N 1
ATOM 3113 C CA . ARG A 1 386 ? 18.501 5.612 -16.977 1.00 93.75 386 ARG A CA 1
ATOM 3114 C C . ARG A 1 386 ? 19.795 4.973 -16.490 1.00 93.75 386 ARG A C 1
ATOM 3116 O O . ARG A 1 386 ? 20.868 5.470 -16.816 1.00 93.75 386 ARG A O 1
ATOM 3123 N N . TYR A 1 387 ? 19.704 3.925 -15.674 1.00 93.25 387 TYR A N 1
ATOM 3124 C CA . TYR A 1 387 ? 20.879 3.227 -15.158 1.00 93.25 387 TYR A CA 1
ATOM 3125 C C . TYR A 1 387 ? 21.662 2.546 -16.287 1.00 93.25 387 TYR A C 1
ATOM 3127 O O . TYR A 1 387 ? 22.854 2.795 -16.440 1.00 93.25 387 TYR A O 1
ATOM 3135 N N . MET A 1 388 ? 20.975 1.788 -17.138 1.00 94.12 388 MET A N 1
ATOM 3136 C CA . MET A 1 388 ? 21.535 1.115 -18.306 1.00 94.12 388 MET A CA 1
ATOM 3137 C C . MET A 1 388 ? 22.184 2.109 -19.278 1.00 94.12 388 MET A C 1
ATOM 3139 O O . MET A 1 388 ? 23.324 1.903 -19.681 1.00 94.12 388 MET A O 1
ATOM 3143 N N . ASN A 1 389 ? 21.527 3.236 -19.574 1.00 92.69 389 ASN A N 1
ATOM 3144 C CA . ASN A 1 389 ? 22.088 4.285 -20.434 1.00 92.69 389 ASN A CA 1
ATOM 3145 C C . ASN A 1 389 ? 23.362 4.924 -19.852 1.00 92.69 389 ASN A C 1
ATOM 3147 O O . ASN A 1 389 ? 24.261 5.285 -20.604 1.00 92.69 389 ASN A O 1
ATOM 3151 N N . LYS A 1 390 ? 23.489 5.039 -18.521 1.00 93.19 390 LYS A N 1
ATOM 3152 C CA . LYS A 1 390 ? 24.735 5.522 -17.892 1.00 93.19 390 LYS A CA 1
ATOM 3153 C C . LYS A 1 390 ? 25.906 4.556 -18.086 1.00 93.19 390 LYS A C 1
ATOM 3155 O O . LYS A 1 390 ? 27.047 5.008 -18.134 1.00 93.19 390 LYS A O 1
ATOM 3160 N N . LEU A 1 391 ? 25.633 3.252 -18.154 1.00 93.75 391 LEU A N 1
ATOM 3161 C CA . LEU A 1 391 ? 26.650 2.216 -18.356 1.00 93.75 391 LEU A CA 1
ATOM 3162 C C . LEU A 1 391 ? 27.056 2.076 -19.832 1.00 93.75 391 LEU A C 1
ATOM 3164 O O . LEU A 1 391 ? 28.214 1.782 -20.115 1.00 93.75 391 LEU A O 1
ATOM 3168 N N . ALA A 1 392 ? 26.126 2.348 -20.749 1.00 92.31 392 ALA A N 1
ATOM 3169 C CA . ALA A 1 392 ? 26.218 2.147 -22.196 1.00 92.31 392 ALA A CA 1
ATOM 3170 C C . ALA A 1 392 ? 27.155 3.103 -22.957 1.00 92.31 392 ALA A C 1
ATOM 3172 O O . ALA A 1 392 ? 26.878 3.475 -24.092 1.00 92.31 392 ALA A O 1
ATOM 3173 N N . GLN A 1 393 ? 28.298 3.476 -22.377 1.00 85.25 393 GLN A N 1
ATOM 3174 C CA . GLN A 1 393 ? 29.246 4.406 -23.007 1.00 85.25 393 GLN A CA 1
ATOM 3175 C C . GLN A 1 393 ? 29.832 3.879 -24.328 1.00 85.25 393 GLN A C 1
ATOM 3177 O O . GLN A 1 393 ? 30.128 4.673 -25.214 1.00 85.25 393 GLN A O 1
ATOM 3182 N N . ASN A 1 394 ? 29.963 2.553 -24.466 1.00 84.62 394 ASN A N 1
ATOM 3183 C CA . ASN A 1 394 ? 30.492 1.885 -25.665 1.00 84.62 394 ASN A CA 1
ATOM 3184 C C . ASN A 1 394 ? 29.459 0.970 -26.352 1.00 84.62 394 ASN A C 1
ATOM 3186 O O . ASN A 1 394 ? 29.807 0.206 -27.249 1.00 84.62 394 ASN A O 1
ATOM 3190 N N . VAL A 1 395 ? 28.195 1.023 -25.924 1.00 88.88 395 VAL A N 1
ATOM 3191 C CA . VAL A 1 395 ? 27.098 0.221 -26.482 1.00 88.88 395 VAL A CA 1
ATOM 3192 C C . VAL A 1 395 ? 26.331 1.098 -27.464 1.00 88.88 395 VAL A C 1
ATOM 3194 O O . VAL A 1 395 ? 25.227 1.566 -27.205 1.00 88.88 395 VAL A O 1
ATOM 3197 N N . ILE A 1 396 ? 26.983 1.371 -28.587 1.00 80.44 396 ILE A N 1
ATOM 3198 C CA . ILE A 1 396 ? 26.455 2.169 -29.693 1.00 80.44 396 ILE A CA 1
ATOM 3199 C C . ILE A 1 396 ? 26.472 1.327 -30.965 1.00 80.44 396 ILE A C 1
ATOM 3201 O O . ILE A 1 396 ? 27.280 0.407 -31.079 1.00 80.44 396 ILE A O 1
ATOM 3205 N N . ASP A 1 397 ? 25.568 1.616 -31.899 1.00 69.31 397 ASP A N 1
ATOM 3206 C CA . ASP A 1 397 ? 25.502 0.956 -33.211 1.00 69.31 397 ASP A CA 1
ATOM 3207 C C . ASP A 1 397 ? 26.913 0.860 -33.846 1.00 69.31 397 ASP A C 1
ATOM 3209 O O . ASP A 1 397 ? 27.624 1.873 -33.864 1.00 69.31 397 ASP A O 1
ATOM 3213 N N . PRO A 1 398 ? 27.380 -0.327 -34.299 1.00 81.44 398 PRO A N 1
ATOM 3214 C CA . PRO A 1 398 ? 26.652 -1.584 -34.535 1.00 81.44 398 PRO A CA 1
ATOM 3215 C C . PRO A 1 398 ? 26.564 -2.590 -33.373 1.00 81.44 398 PRO A C 1
ATOM 3217 O O . PRO A 1 398 ? 26.389 -3.786 -33.607 1.00 81.44 398 PRO A O 1
ATOM 3220 N N . HIS A 1 399 ? 26.662 -2.168 -32.109 1.00 89.12 399 HIS A N 1
ATOM 3221 C CA . HIS A 1 399 ? 26.528 -3.099 -30.982 1.00 89.12 399 HIS A CA 1
ATOM 3222 C C . HIS A 1 399 ? 25.131 -3.751 -30.936 1.00 89.12 399 HIS A C 1
ATOM 3224 O O . HIS A 1 399 ? 24.139 -3.020 -30.986 1.00 89.12 399 HIS A O 1
ATOM 3230 N N . PRO A 1 400 ? 25.016 -5.075 -30.683 1.00 88.12 400 PRO A N 1
ATOM 3231 C CA . PRO A 1 400 ? 23.732 -5.778 -30.585 1.00 88.12 400 PRO A CA 1
ATOM 3232 C C . PRO A 1 400 ? 22.694 -5.236 -29.601 1.00 88.12 400 PRO A C 1
ATOM 3234 O O . PRO A 1 400 ? 21.529 -5.606 -29.645 1.00 88.12 400 PRO A O 1
ATOM 3237 N N . TYR A 1 401 ? 23.120 -4.362 -28.693 1.00 93.50 401 TYR A N 1
ATOM 3238 C CA . TYR A 1 401 ? 22.285 -3.811 -27.629 1.00 93.50 401 TYR A CA 1
ATOM 3239 C C . TYR A 1 401 ? 22.020 -2.319 -27.851 1.00 93.50 401 TYR A C 1
ATOM 3241 O O . TYR A 1 401 ? 21.241 -1.735 -27.107 1.00 93.50 401 TYR A O 1
ATOM 3249 N N . GLY A 1 402 ? 22.644 -1.694 -28.860 1.00 91.75 402 GLY A N 1
ATOM 3250 C CA . GLY A 1 402 ? 22.583 -0.248 -29.078 1.00 91.75 402 GLY A CA 1
ATOM 3251 C C . GLY A 1 402 ? 21.160 0.249 -29.327 1.00 91.75 402 GLY A C 1
ATOM 3252 O O . GLY A 1 402 ? 20.728 1.197 -28.671 1.00 91.75 402 GLY A O 1
ATOM 3253 N N . ASP A 1 403 ? 20.398 -0.428 -30.196 1.00 90.31 403 ASP A N 1
ATOM 3254 C CA . ASP A 1 403 ? 18.989 -0.080 -30.449 1.00 90.31 403 ASP A CA 1
ATOM 3255 C C . ASP A 1 403 ? 18.134 -0.299 -29.189 1.00 90.31 403 ASP A C 1
ATOM 3257 O O . ASP A 1 403 ? 17.381 0.584 -28.791 1.00 90.31 403 ASP A O 1
ATOM 3261 N N . PHE A 1 404 ? 18.321 -1.413 -28.474 1.00 93.31 404 PHE A N 1
ATOM 3262 C CA . PHE A 1 404 ? 17.585 -1.699 -27.237 1.00 93.31 404 PHE A CA 1
ATOM 3263 C C . PHE A 1 404 ? 17.852 -0.680 -26.120 1.00 93.31 404 PHE A C 1
ATOM 3265 O O . PHE A 1 404 ? 16.910 -0.218 -25.470 1.00 93.31 404 PHE A O 1
ATOM 3272 N N . VAL A 1 405 ? 19.114 -0.299 -25.890 1.00 94.00 405 VAL A N 1
ATOM 3273 C CA . VAL A 1 405 ? 19.470 0.722 -24.892 1.00 94.00 405 VAL A CA 1
ATOM 3274 C C . VAL A 1 405 ? 18.888 2.081 -25.274 1.00 94.00 405 VAL A C 1
ATOM 3276 O O . VAL A 1 405 ? 18.342 2.774 -24.409 1.00 94.00 405 VAL A O 1
ATOM 3279 N N . THR A 1 406 ? 18.984 2.443 -26.556 1.00 91.31 406 THR A N 1
ATOM 3280 C CA . THR A 1 406 ? 18.455 3.705 -27.088 1.00 91.31 406 THR A CA 1
ATOM 3281 C C . THR A 1 406 ? 16.939 3.768 -26.942 1.00 91.31 406 THR A C 1
ATOM 3283 O O . THR A 1 406 ? 16.415 4.736 -26.393 1.00 91.31 406 THR A O 1
ATOM 3286 N N . TYR A 1 407 ? 16.235 2.715 -27.361 1.00 90.31 407 TYR A N 1
ATOM 3287 C CA . TYR A 1 407 ? 14.780 2.612 -27.281 1.00 90.31 407 TYR A CA 1
ATOM 3288 C C . TYR A 1 407 ? 14.273 2.738 -25.839 1.00 90.31 407 TYR A C 1
ATOM 3290 O O . TYR A 1 407 ? 13.296 3.433 -25.568 1.00 90.31 407 TYR A O 1
ATOM 3298 N N . ASN A 1 408 ? 14.980 2.114 -24.894 1.00 92.19 408 ASN A N 1
ATOM 3299 C CA . ASN A 1 408 ? 14.636 2.136 -23.475 1.00 92.19 408 ASN A CA 1
ATOM 3300 C C . ASN A 1 408 ? 15.202 3.348 -22.715 1.00 92.19 408 ASN A C 1
ATOM 3302 O O . ASN A 1 408 ? 15.127 3.390 -21.484 1.00 92.19 408 ASN A O 1
ATOM 3306 N N . ASN A 1 409 ? 15.765 4.349 -23.401 1.00 92.62 409 ASN A N 1
ATOM 3307 C CA . ASN A 1 409 ? 16.194 5.589 -22.764 1.00 92.62 409 ASN A CA 1
ATOM 3308 C C . ASN A 1 409 ? 14.981 6.486 -22.450 1.00 92.62 409 ASN A C 1
ATOM 3310 O O . ASN A 1 409 ? 14.328 7.008 -23.355 1.00 92.62 409 ASN A O 1
ATOM 3314 N N . PRO A 1 410 ? 14.674 6.756 -21.170 1.00 92.75 410 PRO A N 1
ATOM 3315 C CA . PRO A 1 410 ? 13.473 7.500 -20.818 1.00 92.75 410 PRO A CA 1
ATOM 3316 C C . PRO A 1 410 ? 13.634 9.025 -20.894 1.00 92.75 410 PRO A C 1
ATOM 3318 O O . PRO A 1 410 ? 12.682 9.722 -20.538 1.00 92.75 410 PRO A O 1
ATOM 3321 N N . ALA A 1 411 ? 14.804 9.553 -21.285 1.00 86.88 411 ALA A N 1
ATOM 3322 C CA . ALA A 1 411 ? 15.116 10.986 -21.249 1.00 86.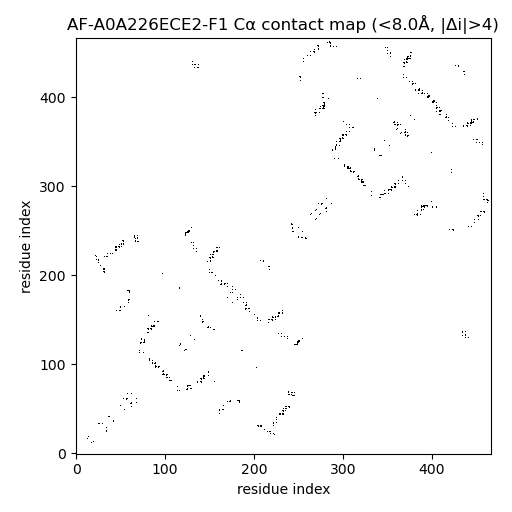88 411 ALA A CA 1
ATOM 3323 C C . ALA A 1 411 ? 14.062 11.867 -21.948 1.00 86.88 411 ALA A C 1
ATOM 3325 O O . ALA A 1 411 ? 13.754 12.944 -21.444 1.00 86.88 411 ALA A O 1
ATOM 3326 N N . GLU A 1 412 ? 13.450 11.376 -23.031 1.00 83.81 412 GLU A N 1
ATOM 3327 C CA . GLU A 1 412 ? 12.496 12.139 -23.854 1.00 83.81 412 GLU A CA 1
ATOM 3328 C C . GLU A 1 412 ? 11.085 11.522 -23.908 1.00 83.81 412 GLU A C 1
ATOM 3330 O O . GLU A 1 412 ? 10.183 12.057 -24.547 1.00 83.81 412 GLU A O 1
ATOM 3335 N N . SER A 1 413 ? 10.847 10.403 -23.216 1.00 87.44 413 SER A N 1
ATOM 3336 C CA . SER A 1 413 ? 9.615 9.617 -23.388 1.00 87.44 413 SER A CA 1
ATOM 3337 C C . SER A 1 413 ? 8.361 10.296 -22.812 1.00 87.44 413 SER A C 1
ATOM 3339 O O . SER A 1 413 ? 7.269 10.210 -23.377 1.00 87.44 413 SER A O 1
ATOM 3341 N N . GLY A 1 414 ? 8.466 10.911 -21.627 1.00 91.75 414 GLY A N 1
ATOM 3342 C CA . GLY A 1 414 ? 7.315 11.441 -20.874 1.00 91.75 414 GLY A CA 1
ATOM 3343 C C . GLY A 1 414 ? 6.258 10.394 -20.462 1.00 91.75 414 GLY A C 1
ATOM 3344 O O . GLY A 1 414 ? 5.281 10.741 -19.797 1.00 91.75 414 GLY A O 1
ATOM 3345 N N . SER A 1 415 ? 6.435 9.117 -20.822 1.00 93.38 415 SER A N 1
ATOM 3346 C CA . SER A 1 415 ? 5.433 8.058 -20.637 1.00 93.38 415 SER A CA 1
ATOM 3347 C C . SER A 1 415 ? 5.128 7.767 -19.173 1.00 93.38 415 SER A C 1
ATOM 3349 O O . SER A 1 415 ? 3.960 7.609 -18.827 1.00 93.38 415 SER A O 1
ATOM 3351 N N . LEU A 1 416 ? 6.149 7.768 -18.306 1.00 96.25 416 LEU A N 1
ATOM 3352 C CA . LEU A 1 416 ? 5.953 7.594 -16.865 1.00 96.25 416 LEU A CA 1
ATOM 3353 C C . LEU A 1 416 ? 5.057 8.702 -16.297 1.00 96.25 416 LEU A C 1
ATOM 3355 O O . LEU A 1 416 ? 4.060 8.392 -15.662 1.00 96.25 416 LEU A O 1
ATOM 3359 N N . ALA A 1 417 ? 5.346 9.973 -16.591 1.00 97.12 417 ALA A N 1
ATOM 3360 C CA . ALA A 1 417 ? 4.555 11.097 -16.085 1.00 97.12 417 ALA A CA 1
ATOM 3361 C C . ALA A 1 417 ? 3.094 11.047 -16.571 1.00 97.12 417 ALA A C 1
ATOM 3363 O O . ALA A 1 417 ? 2.165 11.271 -15.795 1.00 97.12 417 ALA A O 1
ATOM 3364 N N . LYS A 1 418 ? 2.869 10.686 -17.844 1.00 97.38 418 LYS A N 1
ATOM 3365 C CA . LYS A 1 418 ? 1.516 10.489 -18.398 1.00 97.38 418 LYS A CA 1
ATOM 3366 C C . LYS A 1 418 ? 0.765 9.367 -17.676 1.00 97.38 418 LYS A C 1
ATOM 3368 O O . LYS A 1 418 ? -0.411 9.534 -17.350 1.00 97.38 418 LYS A O 1
ATOM 3373 N N . PHE A 1 419 ? 1.439 8.247 -17.414 1.00 98.12 419 PHE A N 1
ATOM 3374 C CA . PHE A 1 419 ? 0.851 7.112 -16.707 1.00 98.12 419 PHE A CA 1
ATOM 3375 C C . PHE A 1 419 ? 0.578 7.433 -15.232 1.00 98.12 419 PHE A C 1
ATOM 3377 O O . PHE A 1 419 ? -0.520 7.161 -14.755 1.00 98.12 419 PHE A O 1
ATOM 3384 N N . GLN A 1 420 ? 1.516 8.084 -14.535 1.00 98.38 420 GLN A N 1
ATOM 3385 C CA . GLN A 1 420 ? 1.340 8.572 -13.162 1.00 98.38 420 GLN A CA 1
ATOM 3386 C C . GLN A 1 420 ? 0.116 9.488 -13.065 1.00 98.38 420 GLN A C 1
ATOM 3388 O O . GLN A 1 420 ? -0.755 9.278 -12.225 1.00 98.38 420 GLN A O 1
ATOM 3393 N N . GLY A 1 421 ? -0.025 10.440 -13.991 1.00 98.38 421 GLY A N 1
ATOM 3394 C CA . GLY A 1 421 ? -1.218 11.281 -14.067 1.00 98.38 421 GLY A CA 1
ATOM 3395 C C . GLY A 1 421 ? -2.510 10.481 -14.270 1.00 98.38 421 GLY A C 1
ATOM 3396 O O . GLY A 1 421 ? -3.551 10.856 -13.733 1.00 98.38 421 GLY A O 1
ATOM 3397 N N . LEU A 1 422 ? -2.483 9.390 -15.046 1.00 98.62 422 LEU A N 1
ATOM 3398 C CA . LEU A 1 422 ? -3.652 8.532 -15.287 1.00 98.62 422 LEU A CA 1
ATOM 3399 C C . LEU A 1 422 ? -4.044 7.758 -14.035 1.00 98.62 422 LEU A C 1
ATOM 3401 O O . LEU A 1 422 ? -5.174 7.883 -13.570 1.00 98.62 422 LEU A O 1
ATOM 3405 N N . ILE A 1 423 ? -3.110 7.005 -13.463 1.00 98.62 423 ILE A N 1
ATOM 3406 C CA . ILE A 1 423 ? -3.390 6.167 -12.300 1.00 98.62 423 ILE A CA 1
ATOM 3407 C C . ILE A 1 423 ? -3.742 6.999 -11.060 1.00 98.62 423 ILE A C 1
ATOM 3409 O O . ILE A 1 423 ? -4.656 6.617 -10.334 1.00 98.62 423 ILE A O 1
ATOM 3413 N N . ASN A 1 424 ? -3.121 8.171 -10.865 1.00 98.38 424 ASN A N 1
ATOM 3414 C CA . ASN A 1 424 ? -3.511 9.102 -9.800 1.00 98.38 424 ASN A CA 1
ATOM 3415 C C . ASN A 1 424 ? -4.948 9.607 -9.999 1.00 98.38 424 ASN A C 1
ATOM 3417 O O . ASN A 1 424 ? -5.714 9.620 -9.042 1.00 98.38 424 ASN A O 1
ATOM 3421 N N . THR A 1 425 ? -5.363 9.903 -11.242 1.00 98.19 425 THR A N 1
ATOM 3422 C CA . THR A 1 425 ? -6.758 10.295 -11.531 1.00 98.19 425 THR A CA 1
ATOM 3423 C C . THR A 1 425 ? -7.745 9.204 -11.098 1.00 98.19 425 THR A C 1
ATOM 3425 O O . THR A 1 425 ? -8.752 9.501 -10.457 1.00 98.19 425 THR A O 1
ATOM 3428 N N . TYR A 1 426 ? -7.469 7.933 -11.413 1.00 98.31 426 TYR A N 1
ATOM 3429 C CA . TYR A 1 426 ? -8.325 6.826 -10.967 1.00 98.31 426 TYR A CA 1
ATOM 3430 C C . TYR A 1 426 ? -8.291 6.641 -9.451 1.00 98.31 426 TYR A C 1
ATOM 3432 O O . TYR A 1 426 ? -9.336 6.417 -8.845 1.00 98.31 426 TYR A O 1
ATOM 3440 N N . PHE A 1 427 ? -7.115 6.751 -8.831 1.00 97.75 427 PHE A N 1
ATOM 3441 C CA . PHE A 1 427 ? -6.978 6.619 -7.384 1.00 97.75 427 PHE A CA 1
ATOM 3442 C C . PHE A 1 427 ? -7.764 7.700 -6.629 1.00 97.75 427 PHE A C 1
ATOM 3444 O O . PHE A 1 427 ? -8.385 7.414 -5.601 1.00 97.75 427 PHE A O 1
ATOM 3451 N N . ASP A 1 428 ? -7.783 8.929 -7.140 1.00 96.06 428 ASP A N 1
ATOM 3452 C CA . ASP A 1 428 ? -8.544 10.035 -6.558 1.00 96.06 428 ASP A CA 1
ATOM 3453 C C . ASP A 1 428 ? -10.053 9.818 -6.681 1.00 96.06 428 ASP A C 1
ATOM 3455 O O . ASP A 1 428 ? -10.779 10.030 -5.709 1.00 96.06 428 ASP A O 1
ATOM 3459 N N . ARG A 1 429 ? -10.518 9.284 -7.819 1.00 96.06 429 ARG A N 1
ATOM 3460 C CA . ARG A 1 429 ? -11.936 8.961 -8.061 1.00 96.06 429 ARG A CA 1
ATOM 3461 C C . ARG A 1 429 ? -12.490 7.843 -7.162 1.00 96.06 429 ARG A C 1
ATOM 3463 O O . ARG A 1 429 ? -13.705 7.734 -7.029 1.00 96.06 429 ARG A O 1
ATOM 3470 N N . LEU A 1 430 ? -11.646 7.039 -6.509 1.00 96.06 430 LEU A N 1
ATOM 3471 C CA . LEU A 1 430 ? -12.053 5.999 -5.545 1.00 96.06 430 LEU A CA 1
ATOM 3472 C C . LEU A 1 430 ? -12.474 6.582 -4.177 1.00 96.06 430 LEU A C 1
ATOM 3474 O O . LEU A 1 430 ? -12.116 6.041 -3.127 1.00 96.06 430 LEU A O 1
ATOM 3478 N N . GLU A 1 431 ? -13.176 7.716 -4.146 1.00 86.50 431 GLU A N 1
ATOM 3479 C CA . GLU A 1 431 ? -13.551 8.418 -2.913 1.00 86.50 431 GLU A CA 1
ATOM 3480 C C . GLU A 1 431 ? -14.177 7.471 -1.871 1.00 86.50 431 GLU A C 1
ATOM 3482 O O . GLU A 1 431 ? -15.250 6.905 -2.060 1.00 86.50 431 GLU A O 1
ATOM 3487 N N . GLY A 1 432 ? -13.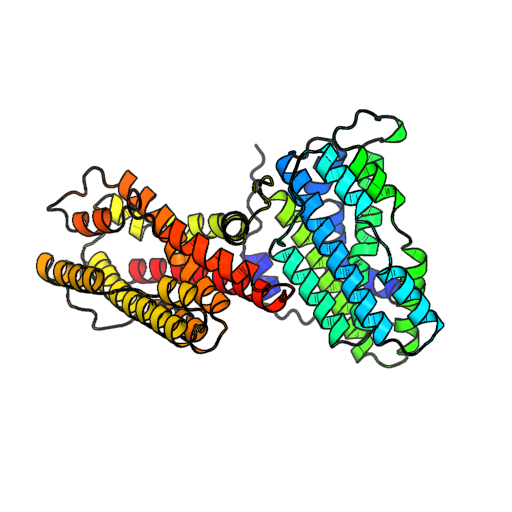494 7.276 -0.738 1.00 86.25 432 GLY A N 1
ATOM 3488 C CA . GLY A 1 432 ? -13.966 6.402 0.341 1.00 86.25 432 GLY A CA 1
ATOM 3489 C C . GLY A 1 432 ? -13.892 4.890 0.071 1.00 86.25 432 GLY A C 1
ATOM 3490 O O . GLY A 1 432 ? -14.094 4.121 1.017 1.00 86.25 432 GLY A O 1
ATOM 3491 N N . ASP A 1 433 ? -13.545 4.447 -1.141 1.00 95.81 433 ASP A N 1
ATOM 3492 C CA . ASP A 1 433 ? -13.287 3.038 -1.461 1.00 95.81 433 ASP A CA 1
ATOM 3493 C C . ASP A 1 433 ? -11.858 2.641 -1.067 1.00 95.81 433 ASP A C 1
ATOM 3495 O O . ASP A 1 433 ? -10.933 2.506 -1.871 1.00 95.81 433 ASP A O 1
ATOM 3499 N N . LEU A 1 434 ? -11.674 2.477 0.240 1.00 96.25 434 LEU A N 1
ATOM 3500 C CA . LEU A 1 434 ? -10.392 2.099 0.821 1.00 96.25 434 LEU A CA 1
ATOM 3501 C C . LEU A 1 434 ? -9.978 0.663 0.478 1.00 96.25 434 LEU A C 1
ATOM 3503 O O . LEU A 1 434 ? -8.788 0.363 0.495 1.00 96.25 434 LEU A O 1
ATOM 3507 N N . GLU A 1 435 ? -10.935 -0.219 0.175 1.00 96.19 435 GLU A N 1
ATOM 3508 C CA . GLU A 1 435 ? -10.648 -1.613 -0.170 1.00 96.19 435 GLU A CA 1
ATOM 3509 C C . GLU A 1 435 ? -9.986 -1.697 -1.544 1.00 96.19 435 GLU A C 1
ATOM 3511 O O . GLU A 1 435 ? -8.934 -2.322 -1.669 1.00 96.19 435 GLU A O 1
ATOM 3516 N N . THR A 1 436 ? -10.528 -1.010 -2.553 1.00 97.75 436 THR A N 1
ATOM 3517 C CA . THR A 1 436 ? -9.898 -0.951 -3.880 1.00 97.75 436 THR A CA 1
ATOM 3518 C C . THR A 1 436 ? -8.558 -0.219 -3.827 1.00 97.75 436 THR A C 1
ATOM 3520 O O . THR A 1 436 ? -7.576 -0.711 -4.382 1.00 97.75 436 THR A O 1
ATOM 3523 N N . LYS A 1 437 ? -8.454 0.889 -3.075 1.00 98.06 437 LYS A N 1
ATOM 3524 C CA . LYS A 1 437 ? -7.162 1.571 -2.856 1.00 98.06 437 LYS A CA 1
ATOM 3525 C C . LYS A 1 437 ? -6.113 0.643 -2.242 1.00 98.06 437 LYS A C 1
ATOM 3527 O O . LYS A 1 437 ? -4.951 0.687 -2.640 1.00 98.06 437 LYS A O 1
ATOM 3532 N N . LEU A 1 438 ? -6.508 -0.206 -1.290 1.00 97.56 438 LEU A N 1
ATOM 3533 C CA . LEU A 1 438 ? -5.600 -1.175 -0.678 1.00 97.56 438 LEU A CA 1
ATOM 3534 C C . LEU A 1 438 ? -5.143 -2.223 -1.693 1.00 97.56 438 LEU A C 1
ATOM 3536 O O . LEU A 1 438 ? -3.948 -2.502 -1.789 1.00 97.56 438 LEU A O 1
ATOM 3540 N N . LYS A 1 439 ? -6.080 -2.766 -2.476 1.00 97.94 439 LYS A N 1
ATOM 3541 C CA . LYS A 1 439 ? -5.764 -3.738 -3.524 1.00 97.94 439 LYS A CA 1
ATOM 3542 C C . LYS A 1 439 ? -4.803 -3.167 -4.560 1.00 97.94 439 LYS A C 1
ATOM 3544 O O . LYS A 1 439 ? -3.897 -3.879 -4.966 1.00 97.94 439 LYS A O 1
ATOM 3549 N N . MET A 1 440 ? -4.926 -1.892 -4.936 1.00 98.50 440 MET A N 1
ATOM 3550 C CA . MET A 1 440 ? -3.967 -1.254 -5.847 1.00 98.50 440 MET A CA 1
ATOM 3551 C C . MET A 1 440 ? -2.529 -1.330 -5.315 1.00 98.50 440 MET A C 1
ATOM 3553 O O . MET A 1 440 ? -1.637 -1.740 -6.050 1.00 98.50 440 MET A O 1
ATOM 3557 N N . PHE A 1 441 ? -2.288 -1.008 -4.040 1.00 97.50 441 PHE A N 1
ATOM 3558 C CA . PHE A 1 441 ? -0.949 -1.140 -3.450 1.00 97.50 441 PHE A CA 1
ATOM 3559 C C . PHE A 1 441 ? -0.461 -2.596 -3.409 1.00 97.50 441 PHE A C 1
ATOM 3561 O O . PHE A 1 441 ? 0.703 -2.857 -3.703 1.00 97.50 441 PHE A O 1
ATOM 3568 N N . GLN A 1 442 ? -1.340 -3.547 -3.084 1.00 95.94 442 GLN A N 1
ATOM 3569 C CA . GLN A 1 442 ? -0.999 -4.975 -3.078 1.00 95.94 442 GLN A CA 1
ATOM 3570 C C . GLN A 1 442 ? -0.613 -5.468 -4.476 1.00 95.94 442 GLN A C 1
ATOM 3572 O O . GLN A 1 442 ? 0.411 -6.122 -4.637 1.00 95.94 442 GLN A O 1
ATOM 3577 N N . ILE A 1 443 ? -1.388 -5.085 -5.490 1.00 98.06 443 ILE A N 1
ATOM 3578 C CA . ILE A 1 443 ? -1.150 -5.435 -6.892 1.00 98.06 443 ILE A CA 1
ATOM 3579 C C . ILE A 1 443 ? 0.156 -4.819 -7.404 1.00 98.06 443 ILE A C 1
ATOM 3581 O O . ILE A 1 443 ? 0.881 -5.478 -8.149 1.00 98.06 443 ILE A O 1
ATOM 3585 N N . VAL A 1 444 ? 0.486 -3.586 -7.003 1.00 97.44 444 VAL A N 1
ATOM 3586 C CA . VAL A 1 444 ? 1.798 -2.990 -7.297 1.00 97.44 444 VAL A CA 1
ATOM 3587 C C . VAL A 1 444 ? 2.911 -3.860 -6.712 1.00 97.44 444 VAL A C 1
ATOM 3589 O O . VAL A 1 444 ? 3.829 -4.217 -7.443 1.00 97.44 444 VAL A O 1
ATOM 3592 N N . GLY A 1 445 ? 2.807 -4.256 -5.439 1.00 94.06 445 GLY A N 1
ATOM 3593 C CA . GLY A 1 445 ? 3.780 -5.147 -4.798 1.00 94.06 445 GLY A CA 1
ATOM 3594 C C . GLY A 1 445 ? 3.922 -6.499 -5.507 1.00 94.06 445 GLY A C 1
ATOM 3595 O O . GLY A 1 445 ? 5.037 -6.919 -5.799 1.00 94.06 445 GLY A O 1
ATOM 3596 N N . GLU A 1 446 ? 2.805 -7.146 -5.858 1.00 95.31 446 GLU A N 1
ATOM 3597 C CA . GLU A 1 446 ? 2.786 -8.389 -6.653 1.00 95.31 446 GLU A CA 1
ATOM 3598 C C . GLU A 1 446 ? 3.511 -8.209 -7.996 1.00 95.31 446 GLU A C 1
ATOM 3600 O O . GLU A 1 446 ? 4.298 -9.055 -8.410 1.00 95.31 446 GLU A O 1
ATOM 3605 N N . SER A 1 447 ? 3.285 -7.078 -8.661 1.00 96.50 447 SER A N 1
ATOM 3606 C CA . SER A 1 447 ? 3.850 -6.796 -9.983 1.00 96.50 447 SER A CA 1
ATOM 3607 C C . SER A 1 447 ? 5.348 -6.469 -9.926 1.00 96.50 447 SER A C 1
ATOM 3609 O O . SER A 1 447 ? 6.077 -6.853 -10.833 1.00 96.50 447 SER A O 1
ATOM 3611 N N . VAL A 1 448 ? 5.838 -5.849 -8.843 1.00 94.75 448 VAL A N 1
ATOM 3612 C CA . VAL A 1 448 ? 7.286 -5.692 -8.591 1.00 94.75 448 VAL A CA 1
ATOM 3613 C C . VAL A 1 448 ? 7.970 -7.055 -8.429 1.00 94.75 448 VAL A C 1
ATOM 3615 O O . VAL A 1 448 ? 9.055 -7.256 -8.969 1.00 94.75 448 VAL A O 1
ATOM 3618 N N . LEU A 1 449 ? 7.334 -8.010 -7.738 1.00 94.25 449 LEU A N 1
ATOM 3619 C CA . LEU A 1 449 ? 7.875 -9.368 -7.597 1.00 94.25 449 LEU A CA 1
ATOM 3620 C C . LEU A 1 449 ? 7.941 -10.098 -8.944 1.00 94.25 449 LEU A C 1
ATOM 3622 O O . LEU A 1 449 ? 8.922 -10.788 -9.217 1.00 94.25 449 LEU A O 1
ATOM 3626 N N . TYR A 1 450 ? 6.932 -9.934 -9.803 1.00 95.94 450 TYR A N 1
ATOM 3627 C CA . TYR A 1 450 ? 6.966 -10.520 -11.143 1.00 95.94 450 TYR A CA 1
ATOM 3628 C C . TYR A 1 450 ? 8.084 -9.941 -12.020 1.00 95.94 450 TYR A C 1
ATOM 3630 O O . TYR A 1 450 ? 8.732 -10.708 -12.729 1.00 95.94 450 TYR A O 1
ATOM 3638 N N . GLU A 1 451 ? 8.359 -8.635 -11.940 1.00 95.06 451 GLU A N 1
ATOM 3639 C CA . GLU A 1 451 ? 9.487 -7.990 -12.638 1.00 95.06 451 GLU A CA 1
ATOM 3640 C C . GLU A 1 451 ? 10.841 -8.576 -12.204 1.00 95.06 451 GLU A C 1
ATOM 3642 O O . GLU A 1 451 ? 11.701 -8.871 -13.038 1.00 95.06 451 GLU A O 1
ATOM 3647 N N . GLU A 1 452 ? 11.020 -8.817 -10.901 1.00 94.44 452 GLU A N 1
ATOM 3648 C CA . GLU A 1 452 ? 12.211 -9.490 -10.372 1.00 94.44 452 GLU A CA 1
ATOM 3649 C C . GLU A 1 452 ? 12.316 -10.920 -10.900 1.00 94.44 452 GLU A C 1
ATOM 3651 O O . GLU A 1 452 ? 13.333 -11.287 -11.486 1.00 94.44 452 GLU A O 1
ATOM 3656 N N . MET A 1 453 ? 11.247 -11.709 -10.766 1.00 94.94 453 MET A N 1
ATOM 3657 C CA . MET A 1 453 ? 11.212 -13.105 -11.210 1.00 94.94 453 MET A CA 1
ATOM 3658 C C . MET A 1 453 ? 11.457 -13.239 -12.717 1.00 94.94 453 MET A C 1
ATOM 3660 O O . MET A 1 453 ? 12.149 -14.168 -13.132 1.00 94.94 453 MET A O 1
ATOM 3664 N N . PHE A 1 454 ? 10.942 -12.309 -13.525 1.00 95.25 454 PHE A N 1
ATOM 3665 C CA . PHE A 1 454 ? 11.197 -12.232 -14.962 1.00 95.25 454 PHE A CA 1
ATOM 3666 C C . PHE A 1 454 ? 12.689 -12.025 -15.256 1.00 95.25 454 PHE A C 1
ATOM 3668 O O . PHE A 1 454 ? 13.292 -12.819 -15.983 1.00 95.25 454 PHE A O 1
ATOM 3675 N N . ALA A 1 455 ? 13.307 -11.003 -14.653 1.00 93.94 455 ALA A N 1
ATOM 3676 C CA . ALA A 1 455 ? 14.723 -10.697 -14.863 1.00 93.94 455 ALA A CA 1
ATOM 3677 C C . ALA A 1 455 ? 15.628 -11.867 -14.437 1.00 93.94 455 ALA A C 1
ATOM 3679 O O . ALA A 1 455 ? 16.568 -12.235 -15.154 1.00 93.94 455 ALA A O 1
ATOM 3680 N N . ASP A 1 456 ? 15.301 -12.491 -13.305 1.00 94.00 456 ASP A N 1
ATOM 3681 C CA . ASP A 1 456 ? 15.990 -13.657 -12.757 1.00 94.00 456 ASP A CA 1
ATOM 3682 C C . ASP A 1 456 ? 15.904 -14.869 -13.698 1.00 94.00 456 ASP A C 1
ATOM 3684 O O . ASP A 1 456 ? 16.885 -15.593 -13.903 1.00 94.00 456 ASP A O 1
ATOM 3688 N N . ALA A 1 457 ? 14.722 -15.112 -14.268 1.00 93.06 457 ALA A N 1
ATOM 3689 C CA . ALA A 1 457 ? 14.461 -16.242 -15.149 1.00 93.06 457 ALA A CA 1
ATOM 3690 C C . ALA A 1 457 ? 15.208 -16.116 -16.475 1.00 93.06 457 ALA A C 1
ATOM 3692 O O . ALA A 1 457 ? 15.937 -17.034 -16.859 1.00 93.06 457 ALA A O 1
ATOM 3693 N N . VAL A 1 458 ? 15.087 -14.957 -17.128 1.00 92.38 458 VAL A N 1
ATOM 3694 C CA . VAL A 1 458 ? 15.788 -14.649 -18.382 1.00 92.38 458 VAL A CA 1
ATOM 3695 C C . VAL A 1 458 ? 17.299 -14.802 -18.201 1.00 92.38 458 VAL A C 1
ATOM 3697 O O . VAL A 1 458 ? 17.968 -15.436 -19.018 1.00 92.38 458 VAL A O 1
ATOM 3700 N N . TYR A 1 459 ? 17.849 -14.295 -17.095 1.00 92.75 459 TYR A N 1
ATOM 3701 C CA . TYR A 1 459 ? 19.286 -14.370 -16.833 1.00 92.75 459 TYR A CA 1
ATOM 3702 C C . TYR A 1 459 ? 19.784 -15.797 -16.554 1.00 92.75 459 TYR A C 1
ATOM 3704 O O . TYR A 1 459 ? 20.895 -16.150 -16.959 1.00 92.75 459 TYR A O 1
ATOM 3712 N N . LYS A 1 460 ? 18.970 -16.641 -15.900 1.00 90.12 460 LYS A N 1
ATOM 3713 C CA . LYS A 1 460 ? 19.303 -18.052 -15.622 1.00 90.12 460 LYS A CA 1
ATOM 3714 C C . LYS A 1 460 ? 19.202 -18.946 -16.854 1.00 90.12 460 LYS A C 1
ATOM 3716 O O . LYS A 1 460 ? 19.999 -19.875 -16.968 1.00 90.12 460 LYS A O 1
ATOM 3721 N N . LEU A 1 461 ? 18.240 -18.693 -17.744 1.00 84.50 461 LEU A N 1
ATOM 3722 C CA . LEU A 1 461 ? 18.020 -19.528 -18.926 1.00 84.50 461 LEU A CA 1
ATOM 3723 C C . LEU A 1 461 ? 19.194 -19.500 -19.904 1.00 84.50 461 LEU A C 1
ATOM 3725 O O . LEU A 1 461 ? 19.449 -20.507 -20.559 1.00 84.50 461 LEU A O 1
ATOM 3729 N N . GLY A 1 462 ? 19.956 -18.407 -19.964 1.00 64.38 462 GLY A N 1
ATOM 3730 C CA . GLY A 1 462 ? 21.221 -18.450 -20.684 1.00 64.38 462 GLY A CA 1
ATOM 3731 C C . GLY A 1 462 ? 22.348 -18.964 -19.800 1.00 64.38 462 GLY A C 1
ATOM 3732 O O . GLY A 1 462 ? 22.815 -18.291 -18.881 1.00 64.38 462 GLY A O 1
ATOM 3733 N N . ARG A 1 463 ? 22.857 -20.146 -20.110 1.00 56.97 463 ARG A N 1
ATOM 3734 C CA . ARG A 1 463 ? 24.251 -20.515 -19.861 1.00 56.97 463 ARG A CA 1
ATOM 3735 C C . ARG A 1 463 ? 24.743 -21.326 -21.057 1.00 56.97 463 ARG A C 1
ATOM 3737 O O . ARG A 1 463 ? 23.935 -21.957 -21.732 1.00 56.97 463 ARG A O 1
ATOM 3744 N N . PRO A 1 464 ? 26.052 -21.231 -21.327 1.00 42.62 464 PRO A N 1
ATOM 3745 C CA . PRO A 1 464 ? 26.608 -21.128 -22.666 1.00 42.62 464 PRO A CA 1
ATOM 3746 C C . PRO A 1 464 ? 26.337 -22.387 -23.474 1.00 42.62 464 PRO A C 1
ATOM 3748 O O . PRO A 1 464 ? 26.530 -23.495 -22.968 1.00 42.62 464 PRO A O 1
ATOM 3751 N N . GLN A 1 465 ? 25.981 -22.216 -24.749 1.00 35.31 465 GLN A N 1
ATOM 3752 C CA . GLN A 1 465 ? 26.296 -23.250 -25.728 1.00 35.31 465 GLN A CA 1
ATOM 3753 C C . GLN A 1 465 ? 27.799 -23.528 -25.601 1.00 35.31 465 GLN A C 1
ATOM 3755 O O . GLN A 1 465 ? 28.630 -22.636 -25.769 1.00 35.31 465 GLN A O 1
ATOM 3760 N N . GLY A 1 466 ? 28.127 -24.730 -25.133 1.00 37.12 466 GLY A N 1
ATOM 3761 C CA . GLY A 1 466 ? 29.501 -25.164 -24.967 1.00 37.12 466 GLY A CA 1
ATOM 3762 C C . GLY A 1 466 ? 30.195 -25.265 -26.321 1.00 37.12 466 GLY A C 1
ATOM 3763 O O . GLY A 1 466 ? 29.610 -25.834 -27.233 1.00 37.12 466 GLY A O 1
ATOM 3764 N N . LEU A 1 467 ? 31.430 -24.746 -26.339 1.00 31.59 467 LEU A N 1
ATOM 3765 C CA . LEU A 1 467 ? 32.557 -24.990 -27.255 1.00 31.59 467 LEU A CA 1
ATOM 3766 C C . LEU A 1 467 ? 32.305 -24.925 -28.767 1.00 31.59 467 LEU A C 1
ATOM 3768 O O . LEU A 1 467 ? 31.674 -25.851 -29.319 1.00 31.59 467 LEU A O 1
#

Foldseek 3Di:
DDPPDDPPVVVVVCVVVPPPVQDQDDDLVDFLVRSLVPRVLLVVLLVCLLPPVLLVCLLVLNQDLLLVLLLLQLVVVLQLLLLVLLVLLLVVDDDPVVSVVSVVSSPDDCPVVSVVVCVVSVFEHADDHQLLSLVLSCLLNCCSNPNDSLLSLLLVLLVQPRLQSSLVVSCVSNVLVVCVVRNNNSVSVDSNVDHPNPVSSVSSRVVLSVCPPVVVVSVSSSVSNSVSSNSSSVSSVLSSQADAGRVPHDFLVRSLCSPPVVVLCVQFLPFPLLLCLLQLNDPVVLVLLVLLLVVLLVVLVQLLLVLLLVVDPPPVLSVLSDDDCPVVVVLSVCLCVLSVRDHRPDYDPLSVVLSCLLNCCSNPHHSLLSLLLVLCVLVSLQSSLVVSNVSNPPCDPVRSSNSVSVVSNCPPVCVNVSSSVSSSVVLSVCVVVSVVSSSSSVSNNVNSVSSSVVSVRSSVVDDDPDD

Radius of gyration: 25.93 Å; Cα contacts (8 Å, |Δi|>4): 538; chains: 1; bounding box: 62×51×73 Å

Organism: Folsomia candida (NCBI:txid158441)

Nearest PDB structures (foldseek):
  2gm7-assembly1_C  TM=8.175E-01  e=2.370E-05  Pyrobaculum aerophilum str. IM2
  1rtw-assembly1_D  TM=8.185E-01  e=1.263E-03  Pyrococcus furiosus DSM 3638
  1wnv-assembly2_B  TM=7.408E-01  e=4.156E-02  Corynebacterium diphtheriae
  9fw4-assembly1_A  TM=7.125E-01  e=1.090E-01  Corynebacterium diphtheriae
  9fvs-assembly1_A  TM=7.275E-01  e=1.502E-01  Corynebacterium diphtheriae

Mean predicted aligned error: 6.5 Å